Protein AF-A0A7S2XPX5-F1 (afdb_monomer)

Secondary structure (DSSP, 8-state):
-HHHHT---EE--TTS-SSSHHHHHHHHHHHHHHH-TTTGGG-B---EEEEESSPPPP-SSS--EEEESS-TTS--S-------------TTS-S-STTGGG-EEEEETT-EE--HHHHHHHHHHHHHHTT-----SEEEEEEEESSTTS-EEEEEEEEEE-SSGGG-EEEEEEEE--S-EEE--GGGGG-GGGT---B---EEEEEEEEE-TT--S-----SSEEEETTTTEEEEE-TTS-EEEEESS---SSHHHHHTTTTS----TTS---HHHHHHHHHHHHHHHHHHHHHHHTTEEEEEEEEEE---BTTSS-EEEEETTEEEEEEEE-TTHHHHHHHHHHHHHHHHHH----GGGGGG-GGGGTS--PPP-----

Radius of gyration: 23.14 Å; Cα contacts (8 Å, |Δi|>4): 663; chains: 1; bounding box: 56×60×77 Å

Foldseek 3Di:
DQVLQQDPFKLDLPPQPPPDLQSVLSLVLLVLCCVPPLNVVFWFQLWEKEKDQDDDDDPPSFDKDDLPPADPQDDDPDDPDDDDDDDDDRPLPDPDDPPPPRMGIMTGRSMTGGSSVSSVVSVVVVVVVVPDDDDPQKAWDAFDAPPVLHAGFKTKIWHWDDPDPVGTDIDIDMDGGAQADEPAPQQCCCPVRQVRFAFDFAKWKKWKKAFDPPDPDDQDARSHWYHYQPLQKTWHAHPVRIIMITGDHDQPFAQVNLVVPVPDDPDDPPPPQPPVNFQVVNVVRLVSCCSGPVSNSVRIDTDTMDMDTASAGNNRAAAFADAPSHPRRTYGTHSSCSSNVSVNVVVNCCCVPVVDDDPSCVVRHSNVSVDPPDPPPPDDD

Organism: NCBI:txid420275

Structure (mmCIF, N/CA/C/O backbone):
data_AF-A0A7S2XPX5-F1
#
_entry.id   AF-A0A7S2XPX5-F1
#
loop_
_atom_site.group_PDB
_atom_site.id
_atom_site.type_symbol
_atom_site.label_atom_id
_atom_site.label_alt_id
_atom_site.label_comp_id
_atom_site.label_asym_id
_atom_site.label_entity_id
_atom_site.label_seq_id
_atom_site.pdbx_PDB_ins_code
_atom_site.Cartn_x
_atom_site.Cartn_y
_atom_site.Cartn_z
_atom_site.occupancy
_atom_site.B_iso_or_equiv
_atom_site.auth_seq_id
_atom_site.auth_comp_id
_atom_site.auth_asym_id
_atom_site.auth_atom_id
_atom_site.pdbx_PDB_model_num
ATOM 1 N N . GLY A 1 1 ? -3.557 10.471 4.891 1.00 48.94 1 GLY A N 1
ATOM 2 C CA . GLY A 1 1 ? -2.505 9.448 4.991 1.00 48.94 1 GLY A CA 1
ATOM 3 C C . GLY A 1 1 ? -1.360 9.853 4.100 1.00 48.94 1 GLY A C 1
ATOM 4 O O . GLY A 1 1 ? -1.458 9.699 2.891 1.00 48.94 1 GLY A O 1
ATOM 5 N N . GLU A 1 2 ? -0.315 10.430 4.679 1.00 53.97 2 GLU A N 1
ATOM 6 C CA . GLU A 1 2 ? 0.824 10.973 3.927 1.00 53.97 2 GLU A CA 1
ATOM 7 C C . GLU A 1 2 ? 1.627 9.884 3.202 1.00 53.97 2 GLU A C 1
ATOM 9 O O . GLU A 1 2 ? 2.116 10.099 2.096 1.00 53.97 2 GLU A O 1
ATOM 14 N N . THR A 1 3 ? 1.686 8.679 3.777 1.00 58.72 3 THR A N 1
ATOM 15 C CA . THR A 1 3 ? 2.392 7.516 3.219 1.00 58.72 3 THR A CA 1
ATOM 16 C C . THR A 1 3 ? 1.832 7.062 1.869 1.00 58.72 3 THR A C 1
ATOM 18 O O . THR A 1 3 ? 2.581 6.598 1.015 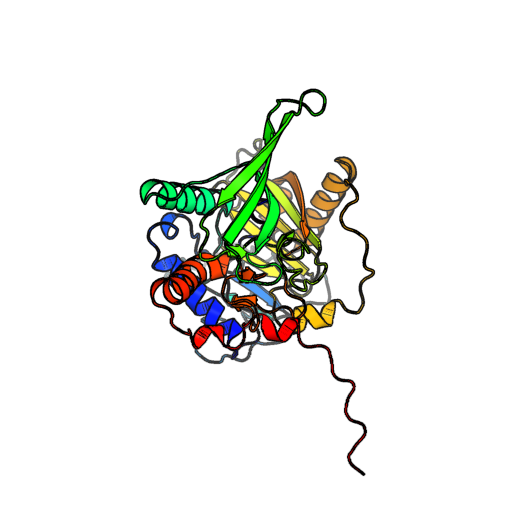1.00 58.72 3 THR A O 1
ATOM 21 N N . THR A 1 4 ? 0.524 7.209 1.639 1.00 69.25 4 THR A N 1
ATOM 22 C CA . THR A 1 4 ? -0.120 6.794 0.382 1.00 69.25 4 THR A CA 1
ATOM 23 C C . THR A 1 4 ? 0.364 7.627 -0.805 1.00 69.25 4 THR A C 1
ATOM 25 O O . THR A 1 4 ? 0.584 7.080 -1.881 1.00 69.25 4 THR A O 1
ATOM 28 N N . MET A 1 5 ? 0.552 8.938 -0.615 1.00 68.38 5 MET A N 1
ATOM 29 C CA . MET A 1 5 ? 0.968 9.849 -1.690 1.00 68.38 5 MET A CA 1
ATOM 30 C C . MET A 1 5 ? 2.453 9.710 -2.040 1.00 68.38 5 MET A C 1
ATOM 32 O O . MET A 1 5 ? 2.839 10.023 -3.157 1.00 68.38 5 MET A O 1
ATOM 36 N N . GLY A 1 6 ? 3.272 9.215 -1.109 1.00 76.69 6 GLY A N 1
ATOM 37 C CA . GLY A 1 6 ? 4.688 8.904 -1.320 1.00 76.69 6 GLY A CA 1
ATOM 38 C C . GLY A 1 6 ? 4.962 7.434 -1.644 1.00 76.69 6 GLY A C 1
ATOM 39 O O . GLY A 1 6 ? 6.060 6.962 -1.375 1.00 76.69 6 GLY A O 1
ATOM 40 N N . SER A 1 7 ? 3.970 6.682 -2.133 1.00 85.06 7 SER A N 1
ATOM 41 C CA . SER A 1 7 ? 4.120 5.247 -2.387 1.00 85.06 7 SER A CA 1
ATOM 42 C C . SER A 1 7 ? 4.602 4.950 -3.805 1.00 85.06 7 SER A C 1
ATOM 44 O O . SER A 1 7 ? 4.074 5.489 -4.778 1.00 85.06 7 SER A O 1
ATOM 46 N N . TRP A 1 8 ? 5.528 3.991 -3.909 1.00 89.06 8 TRP A N 1
ATOM 47 C CA . TRP A 1 8 ? 5.919 3.363 -5.174 1.00 89.06 8 TRP A CA 1
ATOM 48 C C . TRP A 1 8 ? 4.754 2.611 -5.825 1.00 89.06 8 TRP A C 1
ATOM 50 O O . TRP A 1 8 ? 4.678 2.513 -7.041 1.00 89.06 8 TRP A O 1
ATOM 60 N N . ALA A 1 9 ? 3.815 2.121 -5.010 1.00 93.06 9 ALA A N 1
ATOM 61 C CA . ALA A 1 9 ? 2.576 1.490 -5.450 1.00 93.06 9 ALA A CA 1
ATOM 62 C C . ALA A 1 9 ? 2.744 0.326 -6.446 1.00 93.06 9 ALA A C 1
ATOM 64 O O . ALA A 1 9 ? 1.896 0.100 -7.307 1.00 93.06 9 ALA A O 1
ATOM 65 N N . TRP A 1 10 ? 3.819 -0.445 -6.280 1.00 94.81 10 TRP A N 1
ATOM 66 C CA . TRP A 1 10 ? 4.020 -1.727 -6.948 1.00 94.81 10 TRP A CA 1
ATOM 67 C C . TRP A 1 10 ? 3.175 -2.816 -6.285 1.00 94.81 10 TRP A C 1
ATOM 69 O O . TRP A 1 10 ? 3.210 -2.994 -5.066 1.00 94.81 10 TRP A O 1
ATOM 79 N N . ILE A 1 11 ? 2.408 -3.528 -7.103 1.00 96.25 11 ILE A N 1
ATOM 80 C CA . ILE A 1 11 ? 1.578 -4.668 -6.730 1.00 96.25 11 ILE A CA 1
ATOM 81 C C . ILE A 1 11 ? 2.364 -5.932 -7.088 1.00 96.25 11 ILE A C 1
ATOM 83 O O . ILE A 1 11 ? 2.469 -6.296 -8.262 1.00 96.25 11 ILE A O 1
ATOM 87 N N . ASN A 1 12 ? 2.960 -6.574 -6.079 1.00 94.75 12 ASN A N 1
ATOM 88 C CA . ASN A 1 12 ? 3.928 -7.651 -6.291 1.00 94.75 12 ASN A CA 1
ATOM 89 C C . ASN A 1 12 ? 3.938 -8.726 -5.193 1.00 94.75 12 ASN A C 1
ATOM 91 O O . ASN A 1 12 ? 3.599 -8.468 -4.036 1.00 94.75 12 ASN A O 1
ATOM 95 N N . SER A 1 13 ? 4.421 -9.920 -5.549 1.00 92.19 13 SER A N 1
ATOM 96 C CA . SER A 1 13 ? 4.725 -11.001 -4.600 1.00 92.19 13 SER A CA 1
ATOM 97 C C . SER A 1 13 ? 6.152 -11.557 -4.739 1.00 92.19 13 SER A C 1
ATOM 99 O O . SER A 1 13 ? 6.563 -12.425 -3.960 1.00 92.19 13 SER A O 1
ATOM 101 N N . ASN A 1 14 ? 6.953 -11.049 -5.684 1.00 88.12 14 ASN A N 1
ATOM 102 C CA . ASN A 1 14 ? 8.368 -11.403 -5.754 1.00 88.12 14 ASN A CA 1
ATOM 103 C C . ASN A 1 14 ? 9.127 -10.932 -4.496 1.00 88.12 14 ASN A C 1
ATOM 105 O O . ASN A 1 14 ? 8.715 -9.994 -3.812 1.00 88.12 14 ASN A O 1
ATOM 109 N N . GLU A 1 15 ? 10.219 -11.632 -4.175 1.00 78.94 15 GLU A N 1
ATOM 110 C CA . GLU A 1 15 ? 11.140 -11.299 -3.072 1.00 78.94 15 GLU A CA 1
ATOM 111 C C . GLU A 1 15 ? 10.531 -11.341 -1.655 1.00 78.94 15 GLU A C 1
ATOM 113 O O . GLU A 1 15 ? 11.158 -10.942 -0.680 1.00 78.94 15 GLU A O 1
ATOM 118 N N . LYS A 1 16 ? 9.348 -11.945 -1.489 1.00 84.19 16 LYS A N 1
ATOM 119 C CA . LYS A 1 16 ? 8.689 -12.159 -0.182 1.00 84.19 16 LYS A CA 1
ATOM 120 C C . LYS A 1 16 ? 9.090 -13.480 0.505 1.00 84.19 16 LYS A C 1
ATOM 122 O O . LYS A 1 16 ? 8.316 -14.035 1.285 1.00 84.19 16 LYS A O 1
ATOM 127 N N . GLY A 1 17 ? 10.278 -14.011 0.198 1.00 69.94 17 GLY A N 1
ATOM 128 C CA . GLY A 1 17 ? 10.830 -15.226 0.819 1.00 69.94 17 GLY A CA 1
ATOM 129 C C . GLY A 1 17 ? 10.050 -16.513 0.517 1.00 69.94 17 GLY A C 1
ATOM 130 O O . GLY A 1 17 ? 9.758 -17.273 1.431 1.00 69.94 17 GLY A O 1
ATOM 131 N N . ALA A 1 18 ? 9.644 -16.732 -0.737 1.00 67.75 18 ALA A N 1
ATOM 132 C CA . ALA A 1 18 ? 8.861 -17.905 -1.132 1.00 67.75 18 ALA A CA 1
ATOM 133 C C . ALA A 1 18 ? 9.627 -19.240 -0.955 1.00 67.75 18 ALA A C 1
ATOM 135 O O . ALA A 1 18 ? 10.813 -19.285 -1.286 1.00 67.75 18 ALA A O 1
ATOM 136 N N . PRO A 1 19 ? 8.950 -20.337 -0.550 1.00 75.38 19 PRO A N 1
ATOM 137 C CA . PRO A 1 19 ? 7.577 -20.383 -0.043 1.00 75.38 19 PRO A CA 1
ATOM 138 C C . PRO A 1 19 ? 7.493 -19.861 1.405 1.00 75.38 19 PRO A C 1
ATOM 140 O O . PRO A 1 19 ? 8.205 -20.329 2.286 1.00 75.38 19 PRO A O 1
ATOM 143 N N . SER A 1 20 ? 6.588 -18.914 1.665 1.00 85.38 20 SER A N 1
ATOM 144 C CA . SER A 1 20 ? 6.294 -18.417 3.017 1.00 85.38 20 SER A CA 1
ATOM 145 C C . SER A 1 20 ? 4.827 -17.988 3.143 1.00 85.38 20 SER A C 1
ATOM 147 O O . SER A 1 20 ? 4.178 -17.695 2.125 1.00 85.38 20 SER A O 1
ATOM 149 N N . PRO A 1 21 ? 4.289 -17.879 4.374 1.00 92.12 21 PRO A N 1
ATOM 150 C CA . PRO A 1 21 ? 2.986 -17.260 4.607 1.00 92.12 21 PRO A CA 1
ATOM 151 C C . PRO A 1 21 ? 2.891 -15.848 4.012 1.00 92.12 21 PRO A C 1
ATOM 153 O O . PRO A 1 21 ? 1.851 -15.469 3.481 1.00 92.12 21 PRO A O 1
ATOM 156 N N . TYR A 1 22 ? 3.986 -15.078 4.026 1.00 93.06 22 TYR A N 1
ATOM 157 C CA . TYR A 1 22 ? 3.983 -13.694 3.548 1.00 93.06 22 TYR A CA 1
ATOM 158 C C . TYR A 1 22 ? 3.933 -13.613 2.022 1.00 93.06 22 TYR A C 1
ATOM 160 O O . TYR A 1 22 ? 3.166 -12.820 1.473 1.00 93.06 22 TYR A O 1
ATOM 168 N N . HIS A 1 23 ? 4.675 -14.477 1.328 1.00 92.00 23 HIS A N 1
ATOM 169 C CA . HIS A 1 23 ? 4.550 -14.630 -0.119 1.00 92.00 23 HIS A CA 1
ATOM 170 C C . HIS A 1 23 ? 3.131 -15.064 -0.516 1.00 92.00 23 HIS A C 1
ATOM 172 O O . HIS A 1 23 ? 2.512 -14.451 -1.383 1.00 92.00 23 HIS A O 1
ATOM 178 N N . THR A 1 24 ? 2.571 -16.056 0.182 1.00 93.06 24 THR A N 1
ATOM 179 C CA . THR A 1 24 ? 1.199 -16.532 -0.063 1.00 93.06 24 THR A CA 1
ATOM 180 C C . THR A 1 24 ? 0.175 -15.409 0.108 1.00 93.06 24 THR A C 1
ATOM 182 O O . THR A 1 24 ? -0.682 -15.211 -0.754 1.00 93.06 24 THR A O 1
ATOM 185 N N . LEU A 1 25 ? 0.297 -14.624 1.182 1.00 95.75 25 LEU A N 1
ATOM 186 C CA . LEU A 1 25 ? -0.578 -13.486 1.449 1.00 95.75 25 LEU A CA 1
ATOM 187 C C . LEU A 1 25 ? -0.495 -12.427 0.335 1.00 95.75 25 LEU A C 1
ATOM 189 O O . LEU A 1 25 ? -1.528 -11.914 -0.087 1.00 95.75 25 LEU A O 1
ATOM 193 N N . ASN A 1 26 ? 0.702 -12.131 -0.189 1.00 95.75 26 ASN A N 1
ATOM 194 C CA . ASN A 1 26 ? 0.865 -11.180 -1.297 1.00 95.75 26 ASN A CA 1
ATOM 195 C C . ASN A 1 26 ? 0.281 -11.711 -2.613 1.00 95.75 26 ASN A C 1
ATOM 197 O O . ASN A 1 26 ? -0.410 -10.957 -3.294 1.00 95.75 26 ASN A O 1
ATOM 201 N N . CYS A 1 27 ? 0.447 -13.000 -2.934 1.00 95.06 27 CYS A N 1
ATOM 202 C CA . CYS A 1 27 ? -0.217 -13.608 -4.095 1.00 95.06 27 CYS A CA 1
ATOM 203 C C . CYS A 1 27 ? -1.748 -13.483 -3.998 1.00 95.06 27 CYS A C 1
ATOM 205 O O . CYS A 1 27 ? -2.411 -13.097 -4.961 1.00 95.06 27 CYS A O 1
ATOM 207 N N . LEU A 1 28 ? -2.321 -13.749 -2.819 1.00 96.06 28 LEU A N 1
ATOM 208 C CA . LEU A 1 28 ? -3.754 -13.563 -2.576 1.00 96.06 28 LEU A CA 1
ATOM 209 C C . LEU A 1 28 ? -4.169 -12.084 -2.646 1.00 96.06 28 LEU A C 1
ATOM 211 O O . LEU A 1 28 ? -5.267 -11.786 -3.113 1.00 96.06 28 LEU A O 1
ATOM 215 N N . GLY A 1 29 ? -3.298 -11.163 -2.227 1.00 97.25 29 GLY A N 1
ATOM 216 C CA . GLY A 1 29 ? -3.487 -9.717 -2.367 1.00 97.25 29 GLY A CA 1
ATOM 217 C C . GLY A 1 29 ? -3.626 -9.294 -3.827 1.00 97.25 29 GLY A C 1
ATOM 218 O O . GLY A 1 29 ? -4.605 -8.646 -4.193 1.00 97.25 29 GLY A O 1
ATOM 219 N N . MET A 1 30 ? -2.712 -9.752 -4.684 1.00 96.56 30 MET A N 1
ATOM 220 C CA . MET A 1 30 ? -2.766 -9.516 -6.132 1.00 96.56 30 MET A CA 1
ATOM 221 C C . MET A 1 30 ? -4.052 -10.091 -6.751 1.00 96.56 30 MET A C 1
ATOM 223 O O . MET A 1 30 ? -4.735 -9.418 -7.519 1.00 96.56 30 MET A O 1
ATOM 227 N N . LEU A 1 31 ? -4.464 -11.299 -6.350 1.00 96.19 31 LEU A N 1
ATOM 228 C CA . LEU A 1 31 ? -5.747 -11.871 -6.781 1.00 96.19 31 LEU A CA 1
ATOM 229 C C . LEU A 1 31 ? -6.954 -11.044 -6.309 1.00 96.19 31 LEU A C 1
ATOM 231 O O . LEU A 1 31 ? -7.949 -10.938 -7.029 1.00 96.19 31 LEU A O 1
ATOM 235 N N . ALA A 1 32 ? -6.892 -10.453 -5.114 1.00 97.62 32 ALA A N 1
ATOM 236 C CA . ALA A 1 32 ? -7.951 -9.591 -4.601 1.00 97.62 32 ALA A CA 1
ATOM 237 C C . ALA A 1 32 ? -8.079 -8.293 -5.414 1.00 97.62 32 ALA A C 1
ATOM 239 O O . ALA A 1 32 ? -9.204 -7.847 -5.639 1.00 97.62 32 ALA A O 1
ATOM 240 N N . TRP A 1 33 ? -6.976 -7.740 -5.928 1.00 97.62 33 TRP A N 1
ATOM 241 C CA . TRP A 1 33 ? -7.014 -6.612 -6.866 1.00 97.62 33 TRP A CA 1
ATOM 242 C C . TRP A 1 33 ? -7.799 -6.938 -8.141 1.00 97.62 33 TRP A C 1
ATOM 244 O O . TRP A 1 33 ? -8.644 -6.148 -8.555 1.00 97.62 33 TRP A O 1
ATOM 254 N N . HIS A 1 34 ? -7.598 -8.123 -8.724 1.00 96.31 34 HIS A N 1
ATOM 255 C CA . HIS A 1 34 ? -8.356 -8.545 -9.907 1.00 96.31 34 HIS A CA 1
ATOM 256 C C . HIS A 1 34 ? -9.850 -8.771 -9.637 1.00 96.31 34 HIS A C 1
ATOM 258 O O . HIS A 1 34 ? -10.657 -8.680 -10.559 1.00 96.31 34 HIS A O 1
ATOM 264 N N . ARG A 1 35 ? -10.227 -9.106 -8.397 1.00 96.69 35 ARG A N 1
ATOM 265 C CA . ARG A 1 35 ? -11.606 -9.478 -8.032 1.00 96.69 35 ARG A CA 1
ATOM 266 C C . ARG A 1 35 ? -12.417 -8.345 -7.413 1.00 96.69 35 ARG A C 1
ATOM 268 O O . ARG A 1 35 ? -13.644 -8.408 -7.425 1.00 96.69 35 ARG A O 1
ATOM 275 N N . CYS A 1 36 ? -11.768 -7.344 -6.830 1.00 96.50 36 CYS A N 1
ATOM 276 C CA . CYS A 1 36 ? -12.451 -6.226 -6.194 1.00 96.50 36 CYS A CA 1
A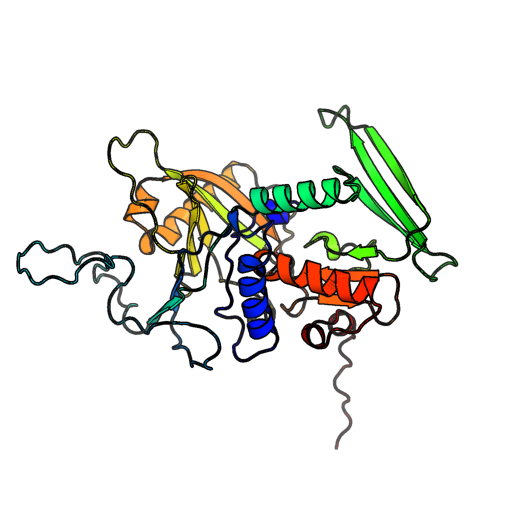TOM 277 C C . CYS A 1 36 ? -12.817 -5.173 -7.243 1.00 96.50 36 CYS A C 1
ATOM 279 O O . CYS A 1 36 ? -11.974 -4.382 -7.659 1.00 96.50 36 CYS A O 1
ATOM 281 N N . SER A 1 37 ? -14.092 -5.127 -7.637 1.00 96.31 37 SER A N 1
ATOM 282 C CA . SER A 1 37 ? -14.593 -4.251 -8.708 1.00 96.31 37 SER A CA 1
ATOM 283 C C . SER A 1 37 ? -14.337 -2.757 -8.483 1.00 96.31 37 SER A C 1
ATOM 285 O O . SER A 1 37 ? -14.345 -1.990 -9.438 1.00 96.31 37 SER A O 1
ATOM 287 N N . VAL A 1 38 ? -14.124 -2.329 -7.235 1.00 96.50 38 VAL A N 1
ATOM 288 C CA . VAL A 1 38 ? -13.841 -0.926 -6.896 1.00 96.50 38 VAL A CA 1
ATOM 289 C C . VAL A 1 38 ? -12.423 -0.526 -7.296 1.00 96.50 38 VAL A C 1
ATOM 291 O O . VAL A 1 38 ? -12.215 0.600 -7.729 1.00 96.50 38 VAL A O 1
ATOM 294 N N . VAL A 1 39 ? -11.452 -1.433 -7.163 1.00 96.00 39 VAL A N 1
ATOM 295 C CA . VAL A 1 39 ? -10.031 -1.141 -7.423 1.00 96.00 39 VAL A CA 1
ATOM 296 C C . VAL A 1 39 ? -9.510 -1.772 -8.710 1.00 96.00 39 VAL A C 1
ATOM 298 O O . VAL A 1 39 ? -8.521 -1.293 -9.255 1.00 96.00 39 VAL A O 1
ATOM 301 N N . GLN A 1 40 ? -10.190 -2.799 -9.225 1.00 96.31 40 GLN A N 1
ATOM 302 C CA . GLN A 1 40 ? -9.840 -3.490 -10.465 1.00 96.31 40 GLN A CA 1
ATOM 303 C C . GLN A 1 40 ? -9.568 -2.528 -11.639 1.00 96.31 40 GLN A C 1
ATOM 305 O O . GLN A 1 40 ? -8.568 -2.747 -12.320 1.00 96.31 40 GLN A O 1
ATOM 310 N N . PRO A 1 41 ? -10.356 -1.452 -11.871 1.00 96.00 41 PRO A N 1
ATOM 311 C CA . PRO A 1 41 ? -10.107 -0.535 -12.989 1.00 96.00 41 PRO A CA 1
ATOM 312 C C . PRO A 1 41 ? -8.808 0.275 -12.882 1.00 96.00 41 PRO A C 1
ATOM 314 O O . PRO A 1 41 ? -8.413 0.906 -13.855 1.00 96.00 41 PRO A O 1
ATOM 317 N N . PHE A 1 42 ? -8.173 0.302 -11.707 1.00 94.81 42 PHE A N 1
ATOM 318 C CA . PHE A 1 42 ? -6.990 1.121 -11.433 1.00 94.81 42 PHE A CA 1
ATOM 319 C C . PHE A 1 42 ? -5.678 0.327 -11.481 1.00 94.81 42 PHE A C 1
ATOM 321 O O . PHE A 1 42 ? -4.612 0.935 -11.469 1.00 94.81 42 PHE A O 1
ATOM 328 N N . GLY A 1 43 ? -5.736 -1.009 -11.493 1.00 93.88 43 GLY A N 1
ATOM 329 C CA . GLY A 1 43 ? -4.542 -1.851 -11.568 1.00 93.88 43 GLY A CA 1
ATOM 330 C C . GLY A 1 43 ? -3.973 -1.901 -12.986 1.00 93.88 43 GLY A C 1
ATOM 331 O O . GLY A 1 43 ? -4.635 -2.384 -13.903 1.00 93.88 43 GLY A O 1
ATOM 332 N N . GLU A 1 44 ? -2.733 -1.449 -13.153 1.00 93.94 44 GLU A N 1
ATOM 333 C CA . GLU A 1 44 ? -1.981 -1.491 -14.407 1.00 93.94 44 GLU A CA 1
ATOM 334 C C . GLU A 1 44 ? -1.032 -2.701 -14.403 1.00 93.94 44 GLU A C 1
ATOM 336 O O . GLU A 1 44 ? 0.057 -2.661 -13.831 1.00 93.94 44 GLU A O 1
ATOM 341 N N . TRP A 1 45 ? -1.452 -3.803 -15.027 1.00 94.69 45 TRP A N 1
ATOM 342 C CA . TRP A 1 45 ? -0.746 -5.093 -15.009 1.00 94.69 45 TRP A CA 1
ATOM 343 C C . TRP A 1 45 ? 0.264 -5.221 -16.154 1.00 94.69 45 TRP A C 1
ATOM 345 O O . TRP A 1 45 ? 0.061 -5.970 -17.107 1.00 94.69 45 TRP A O 1
ATOM 355 N N . THR A 1 46 ? 1.344 -4.447 -16.078 1.00 90.88 46 THR A N 1
ATOM 356 C CA . THR A 1 46 ? 2.421 -4.416 -17.086 1.00 90.88 46 THR A CA 1
ATOM 357 C C . THR A 1 46 ? 3.471 -5.517 -16.888 1.00 90.88 46 THR A C 1
ATOM 359 O O . THR A 1 46 ? 4.307 -5.769 -17.758 1.00 90.88 46 THR A O 1
ATOM 362 N N . GLY A 1 47 ? 3.429 -6.214 -15.752 1.00 94.19 47 GLY A N 1
ATOM 363 C CA . GLY A 1 47 ? 4.489 -7.098 -15.294 1.00 94.19 47 GLY A CA 1
ATOM 364 C C . GLY A 1 47 ? 5.760 -6.341 -14.900 1.00 94.19 47 GLY A C 1
ATOM 365 O O . GLY A 1 47 ? 5.889 -5.129 -15.091 1.00 94.19 47 GLY A O 1
ATOM 366 N N . SER A 1 48 ? 6.730 -7.065 -14.345 1.00 94.06 48 SER A N 1
ATOM 367 C CA . SER A 1 48 ? 8.024 -6.491 -13.963 1.00 94.06 48 SER A CA 1
ATOM 368 C C . SER A 1 48 ? 9.209 -7.287 -14.491 1.00 94.06 48 SER A C 1
ATOM 370 O O . SER A 1 48 ? 9.144 -8.506 -14.649 1.00 94.06 48 SER A O 1
ATOM 372 N N . LEU A 1 49 ? 10.304 -6.584 -14.765 1.00 93.00 49 LEU A N 1
ATOM 373 C CA . LEU A 1 49 ? 11.620 -7.136 -15.036 1.00 93.00 49 LEU A CA 1
ATOM 374 C C . LEU A 1 49 ? 12.516 -6.845 -13.840 1.00 93.00 49 LEU A C 1
ATOM 376 O O . LEU A 1 49 ? 12.775 -5.687 -13.520 1.00 93.00 49 LEU A O 1
ATOM 380 N N . VAL A 1 50 ? 12.979 -7.906 -13.186 1.00 91.19 50 VAL A N 1
ATOM 381 C CA . VAL A 1 50 ? 13.800 -7.813 -11.979 1.00 91.19 50 VAL A CA 1
ATOM 382 C C . VAL A 1 50 ? 15.169 -8.417 -12.253 1.00 91.19 50 VAL A C 1
ATOM 384 O O . VAL A 1 50 ? 15.287 -9.618 -12.521 1.00 91.19 50 VAL A O 1
ATOM 387 N N . ARG A 1 51 ? 16.204 -7.582 -12.174 1.00 88.38 51 ARG A N 1
ATOM 388 C CA . ARG A 1 51 ? 17.611 -7.974 -12.257 1.00 88.38 51 ARG A CA 1
ATOM 389 C C . ARG A 1 51 ? 18.170 -8.205 -10.860 1.00 88.38 51 ARG A C 1
ATOM 391 O O . ARG A 1 51 ? 18.066 -7.330 -10.008 1.00 88.38 51 ARG A O 1
ATOM 398 N N . ARG A 1 52 ? 18.819 -9.351 -10.650 1.00 85.94 52 ARG A N 1
ATOM 399 C CA . ARG A 1 52 ? 19.446 -9.726 -9.370 1.00 85.94 52 ARG A CA 1
ATOM 400 C C . ARG A 1 52 ? 20.641 -10.648 -9.553 1.00 85.94 52 ARG A C 1
ATOM 402 O O . ARG A 1 52 ? 20.782 -11.273 -10.599 1.00 85.94 52 ARG A O 1
ATOM 409 N N . ARG A 1 53 ? 21.476 -10.782 -8.519 1.00 83.81 53 ARG A N 1
ATOM 410 C CA . ARG A 1 53 ? 22.614 -11.720 -8.534 1.00 83.81 53 ARG A CA 1
ATOM 411 C C . ARG A 1 53 ? 22.154 -13.166 -8.368 1.00 83.81 53 ARG A C 1
ATOM 413 O O . ARG A 1 53 ? 22.403 -14.006 -9.226 1.00 83.81 53 ARG A O 1
ATOM 420 N N . THR A 1 54 ? 21.419 -13.439 -7.293 1.00 81.94 54 THR A N 1
ATOM 421 C CA . THR A 1 54 ? 21.024 -14.802 -6.919 1.00 81.94 54 THR A CA 1
ATOM 422 C C . THR A 1 54 ? 19.905 -15.338 -7.820 1.00 81.94 54 THR A C 1
ATOM 424 O O . THR A 1 54 ? 18.861 -14.689 -7.940 1.00 81.94 54 THR A O 1
ATOM 427 N N . PRO A 1 55 ? 20.066 -16.525 -8.433 1.00 80.19 55 PRO A N 1
ATOM 428 C CA . PRO A 1 55 ? 18.985 -17.180 -9.161 1.00 80.19 55 PRO A CA 1
ATOM 429 C C . PRO A 1 55 ? 17.787 -17.507 -8.263 1.00 80.19 55 PRO A C 1
ATOM 431 O O . PRO A 1 55 ? 17.951 -17.813 -7.081 1.00 80.19 55 PRO A O 1
ATOM 434 N N . ILE A 1 56 ? 16.576 -17.497 -8.824 1.00 76.62 56 ILE A N 1
ATOM 435 C CA . ILE A 1 56 ? 15.386 -17.910 -8.066 1.00 76.62 56 ILE A CA 1
ATOM 436 C C . ILE A 1 56 ? 15.175 -19.412 -8.142 1.00 76.62 56 ILE A C 1
ATOM 438 O O . ILE A 1 56 ? 15.363 -20.032 -9.185 1.00 76.62 56 ILE A O 1
ATOM 442 N N . HIS A 1 57 ? 14.715 -19.977 -7.031 1.00 66.19 57 HIS A N 1
ATOM 443 C CA . HIS A 1 57 ? 14.211 -21.340 -6.979 1.00 66.19 57 HIS A CA 1
ATOM 444 C C . HIS A 1 57 ? 12.684 -21.293 -7.079 1.00 66.19 57 HIS A C 1
ATOM 446 O O . HIS A 1 57 ? 12.010 -20.692 -6.241 1.00 66.19 57 HIS A O 1
ATOM 452 N N . TYR A 1 58 ? 12.133 -21.881 -8.141 1.00 63.47 58 TYR A N 1
ATOM 453 C CA . TYR A 1 58 ? 10.697 -21.861 -8.409 1.00 63.47 58 TYR A CA 1
ATOM 454 C C . TYR A 1 58 ? 9.952 -22.864 -7.521 1.00 63.47 58 TYR A C 1
ATOM 456 O O . TYR A 1 58 ? 10.143 -24.069 -7.642 1.00 63.47 58 TYR A O 1
ATOM 464 N N . GLY A 1 59 ? 9.054 -22.361 -6.670 1.00 57.44 59 GLY A N 1
ATOM 465 C CA . GLY A 1 59 ? 8.151 -23.169 -5.837 1.00 57.44 59 GLY A CA 1
ATOM 466 C C . GLY A 1 59 ? 6.751 -23.396 -6.430 1.00 57.44 59 GLY A C 1
ATOM 467 O O . GLY A 1 59 ? 5.855 -23.803 -5.704 1.00 57.44 59 GLY A O 1
ATOM 468 N N . GLY A 1 60 ? 6.518 -23.074 -7.710 1.00 58.19 60 GLY A N 1
ATOM 469 C CA . GLY A 1 60 ? 5.283 -23.416 -8.441 1.00 58.19 60 GLY A CA 1
ATOM 470 C C . GLY A 1 60 ? 4.036 -22.538 -8.221 1.00 58.19 60 GLY A C 1
ATOM 471 O O . GLY A 1 60 ? 3.078 -22.681 -8.974 1.00 58.19 60 GLY A O 1
ATOM 472 N N . HIS A 1 61 ? 4.021 -21.608 -7.259 1.00 62.41 61 HIS A N 1
ATOM 473 C CA . HIS A 1 61 ? 2.826 -20.799 -6.928 1.00 62.41 61 HIS A CA 1
ATOM 474 C C . HIS A 1 61 ? 2.823 -19.363 -7.481 1.00 62.41 61 HIS A C 1
ATOM 476 O O . HIS A 1 61 ? 1.833 -18.649 -7.331 1.00 62.41 61 HIS A O 1
ATOM 482 N N . TYR A 1 62 ? 3.918 -18.934 -8.109 1.00 78.88 62 TYR A N 1
ATOM 483 C CA . TYR A 1 62 ? 4.112 -17.571 -8.593 1.00 78.88 62 TYR A CA 1
ATOM 484 C C . TYR A 1 62 ? 4.831 -17.581 -9.937 1.00 78.88 62 TYR A C 1
ATOM 486 O O . TYR A 1 62 ? 5.897 -18.191 -10.063 1.00 78.88 62 TYR A O 1
ATOM 494 N N . ARG A 1 63 ? 4.237 -16.951 -10.954 1.00 82.88 63 ARG A N 1
ATOM 495 C CA . ARG A 1 63 ? 4.743 -17.020 -12.323 1.00 82.88 63 ARG A CA 1
ATOM 496 C C . ARG A 1 63 ? 5.960 -16.112 -12.470 1.00 82.88 63 ARG A C 1
ATOM 498 O O . ARG A 1 63 ? 5.853 -14.899 -12.324 1.00 82.88 63 ARG A O 1
ATOM 505 N N . ALA A 1 64 ? 7.100 -16.698 -12.818 1.00 87.38 64 ALA A N 1
ATOM 506 C CA . ALA A 1 64 ? 8.234 -15.955 -13.350 1.00 87.38 64 ALA A CA 1
ATOM 507 C C . ALA A 1 64 ? 8.837 -16.692 -14.549 1.00 87.38 64 ALA A C 1
ATOM 509 O O . ALA A 1 64 ? 8.758 -17.918 -14.637 1.00 87.38 64 ALA A O 1
ATOM 510 N N . LYS A 1 65 ? 9.418 -15.934 -15.477 1.00 87.50 65 LYS A N 1
ATOM 511 C CA . LYS A 1 65 ? 10.207 -16.447 -16.600 1.00 87.50 65 LYS A CA 1
ATOM 512 C C . LYS A 1 65 ? 11.650 -15.978 -16.439 1.00 87.50 65 LYS A C 1
ATOM 514 O O . LYS A 1 65 ? 11.878 -14.809 -16.140 1.00 87.50 65 LYS A O 1
ATOM 519 N N . GLY A 1 66 ? 12.609 -16.871 -16.654 1.00 83.06 66 GLY A N 1
ATOM 520 C CA . GLY A 1 66 ? 14.038 -16.566 -16.609 1.00 83.06 66 GLY A CA 1
ATOM 521 C C . GLY A 1 66 ? 14.868 -17.623 -15.861 1.00 83.06 66 GLY A C 1
ATOM 522 O O . GLY A 1 66 ? 14.285 -18.575 -15.331 1.00 83.06 66 GLY A O 1
ATOM 523 N N . PRO A 1 67 ? 16.201 -17.454 -15.782 1.00 84.06 67 PRO A N 1
ATOM 524 C CA . PRO A 1 67 ? 16.928 -16.247 -16.178 1.00 84.06 67 PRO A CA 1
ATOM 525 C C . PRO A 1 67 ? 16.836 -15.990 -17.684 1.00 84.06 67 PRO A C 1
ATOM 527 O O . PRO A 1 67 ? 16.962 -16.905 -18.494 1.00 84.06 67 PRO A O 1
ATOM 530 N N . LEU A 1 68 ? 16.530 -14.750 -18.053 1.00 81.12 68 LEU A N 1
ATOM 531 C CA . LEU A 1 68 ? 16.459 -14.320 -19.444 1.00 81.12 68 LEU A CA 1
ATOM 532 C C . LEU A 1 68 ? 17.896 -14.030 -19.899 1.00 81.12 68 LEU A C 1
ATOM 534 O O . LEU A 1 68 ? 18.570 -13.189 -19.311 1.00 81.12 68 LEU A O 1
ATOM 538 N N . LEU A 1 69 ? 18.377 -14.808 -20.876 1.00 56.56 69 LEU A N 1
ATOM 539 C CA . LEU A 1 69 ? 19.768 -14.791 -21.364 1.00 56.56 69 LEU A CA 1
ATOM 540 C C . LEU A 1 69 ? 20.113 -13.519 -22.161 1.00 56.56 69 LEU A C 1
ATOM 542 O O . LEU A 1 69 ? 21.285 -13.187 -22.305 1.00 56.56 69 LEU A O 1
ATOM 546 N N . HIS A 1 70 ? 19.093 -12.807 -22.646 1.00 54.19 70 HIS A N 1
ATOM 547 C CA . HIS A 1 70 ? 19.185 -11.560 -23.402 1.00 54.19 70 HIS A CA 1
ATOM 548 C C . HIS A 1 70 ? 18.137 -10.567 -22.902 1.00 54.19 70 HIS A C 1
ATOM 550 O O . HIS A 1 70 ? 17.107 -10.984 -22.370 1.00 54.19 70 HIS A O 1
ATOM 556 N N . ASP A 1 71 ? 18.430 -9.274 -23.059 1.00 47.09 71 ASP A N 1
ATOM 557 C CA . ASP A 1 71 ? 17.657 -8.161 -22.514 1.00 47.09 71 ASP A CA 1
ATOM 558 C C . ASP A 1 71 ? 16.181 -8.175 -22.959 1.00 47.09 71 ASP A C 1
ATOM 560 O O . ASP A 1 71 ? 15.869 -7.822 -24.097 1.00 47.09 71 ASP A O 1
ATOM 564 N N . PRO A 1 72 ? 15.227 -8.533 -22.087 1.00 44.75 72 PRO A N 1
ATOM 565 C CA . PRO A 1 72 ? 13.807 -8.477 -22.418 1.00 44.75 72 PRO A CA 1
ATOM 566 C C . PRO A 1 72 ? 13.242 -7.048 -22.346 1.00 44.75 72 PRO A C 1
ATOM 568 O O . PRO A 1 72 ? 12.039 -6.866 -22.548 1.00 44.75 72 PRO A O 1
ATOM 571 N N . ILE A 1 73 ? 14.061 -6.033 -22.026 1.00 43.00 73 ILE A N 1
ATOM 572 C CA . ILE A 1 73 ? 13.632 -4.627 -21.998 1.00 43.00 73 ILE A CA 1
ATOM 573 C C . ILE A 1 73 ? 13.227 -4.150 -23.408 1.00 43.00 73 ILE A C 1
ATOM 575 O O . ILE A 1 73 ? 12.384 -3.259 -23.503 1.00 43.00 73 ILE A O 1
ATOM 579 N N . ASN A 1 74 ? 13.703 -4.808 -24.480 1.00 40.03 74 ASN A N 1
ATOM 580 C CA . ASN A 1 74 ? 13.465 -4.388 -25.868 1.00 40.03 74 ASN A CA 1
ATOM 581 C C . ASN A 1 74 ? 12.739 -5.377 -26.798 1.00 40.03 74 ASN A C 1
ATOM 583 O O . ASN A 1 74 ? 12.404 -4.979 -27.911 1.00 40.03 74 ASN A O 1
ATOM 587 N N . ASN A 1 75 ? 12.440 -6.619 -26.396 1.00 35.53 75 ASN A N 1
ATOM 588 C CA . ASN A 1 75 ? 11.712 -7.517 -27.302 1.00 35.53 75 ASN A CA 1
ATOM 589 C C . ASN A 1 75 ? 10.251 -7.068 -27.452 1.00 35.53 75 ASN A C 1
ATOM 591 O O . ASN A 1 75 ? 9.454 -7.117 -26.507 1.00 35.53 75 ASN A O 1
ATOM 595 N N . ASN A 1 76 ? 9.930 -6.604 -28.658 1.00 33.72 76 ASN A N 1
ATOM 596 C CA . ASN A 1 76 ? 8.577 -6.551 -29.179 1.00 33.72 76 ASN A CA 1
ATOM 597 C C . ASN A 1 76 ? 8.030 -7.982 -29.170 1.00 33.72 76 ASN A C 1
ATOM 599 O O . ASN A 1 76 ? 8.584 -8.858 -29.820 1.00 33.72 76 ASN A O 1
ATOM 603 N N . ASP A 1 77 ? 6.975 -8.229 -28.395 1.00 35.72 77 ASP A N 1
ATOM 604 C CA . ASP A 1 77 ? 6.190 -9.466 -28.484 1.00 35.72 77 ASP A CA 1
ATOM 605 C C . ASP A 1 77 ? 5.240 -9.389 -29.700 1.00 35.72 77 ASP A C 1
ATOM 607 O O . ASP A 1 77 ? 4.045 -9.627 -29.569 1.00 35.72 77 ASP A O 1
ATOM 611 N N . ASP A 1 78 ? 5.778 -9.022 -30.860 1.00 40.16 78 ASP A N 1
ATOM 612 C CA . ASP A 1 78 ? 5.150 -9.123 -32.174 1.00 40.16 78 ASP A CA 1
ATOM 613 C C . ASP A 1 78 ? 6.251 -9.689 -33.078 1.00 40.16 78 ASP A C 1
ATOM 615 O O . ASP A 1 78 ? 7.242 -8.996 -33.275 1.00 40.16 78 ASP A O 1
ATOM 619 N N . ASP A 1 79 ? 6.153 -10.970 -33.453 1.00 37.56 79 ASP A N 1
ATOM 620 C CA . ASP A 1 79 ? 6.613 -11.543 -34.736 1.00 37.56 79 ASP A CA 1
ATOM 621 C C . ASP A 1 79 ? 6.573 -13.085 -34.669 1.00 37.56 79 ASP A C 1
ATOM 623 O O . ASP A 1 79 ? 7.565 -13.775 -34.434 1.00 37.56 79 ASP A O 1
ATOM 627 N N . ASP A 1 80 ? 5.369 -13.626 -34.888 1.00 40.62 80 ASP A N 1
ATOM 628 C CA . ASP A 1 80 ? 5.216 -14.701 -35.871 1.00 40.62 80 ASP A CA 1
ATOM 629 C C . ASP A 1 80 ? 5.317 -14.021 -37.251 1.00 40.62 80 ASP A C 1
ATOM 631 O O . ASP A 1 80 ? 4.304 -13.553 -37.761 1.00 40.62 80 ASP A O 1
ATOM 635 N N . ASP A 1 81 ? 6.518 -13.887 -37.816 1.00 36.16 81 ASP A N 1
ATOM 636 C CA . ASP A 1 81 ? 6.734 -13.986 -39.266 1.00 36.16 81 ASP A CA 1
ATOM 637 C C . ASP A 1 81 ? 8.227 -13.904 -39.609 1.00 36.16 81 ASP A C 1
ATOM 639 O O . ASP A 1 81 ? 8.957 -13.001 -39.202 1.00 36.16 81 ASP A O 1
ATOM 643 N N . ASP A 1 82 ? 8.666 -14.877 -40.403 1.00 43.47 82 ASP A N 1
ATOM 644 C CA . ASP A 1 82 ? 9.943 -14.875 -41.100 1.00 43.47 82 ASP A CA 1
ATOM 645 C C . ASP A 1 82 ? 10.075 -13.602 -41.956 1.00 43.47 82 ASP A C 1
ATOM 647 O O . ASP A 1 82 ? 9.309 -13.420 -42.905 1.00 43.47 82 ASP A O 1
ATOM 651 N N . ASN A 1 83 ? 11.080 -12.760 -41.699 1.00 31.16 83 ASN A N 1
ATOM 652 C CA . ASN A 1 83 ? 11.841 -12.110 -42.769 1.00 31.16 83 ASN A CA 1
ATOM 653 C C . ASN A 1 83 ? 13.132 -11.456 -42.266 1.00 31.16 83 ASN A C 1
ATOM 655 O O . ASN A 1 83 ? 13.125 -10.523 -41.467 1.00 31.16 83 ASN A O 1
ATOM 659 N N . ASP A 1 84 ? 14.233 -11.923 -42.851 1.00 42.09 84 ASP A N 1
ATOM 660 C CA . ASP A 1 84 ? 15.526 -11.256 -42.903 1.00 42.09 84 ASP A CA 1
ATOM 661 C C . ASP A 1 84 ? 15.375 -9.799 -43.373 1.00 42.09 84 ASP A C 1
ATOM 663 O O . ASP A 1 84 ? 14.851 -9.552 -44.461 1.00 42.09 84 ASP A O 1
ATOM 667 N N . ASN A 1 85 ? 15.886 -8.844 -42.591 1.00 29.67 85 ASN A N 1
ATOM 668 C CA . ASN A 1 85 ? 16.648 -7.702 -43.098 1.00 29.67 85 ASN A CA 1
ATOM 669 C C . ASN A 1 85 ? 17.421 -7.026 -41.960 1.00 29.67 85 ASN A C 1
ATOM 671 O O . ASN A 1 85 ? 16.861 -6.652 -40.932 1.00 29.67 85 ASN A O 1
ATOM 675 N N . ASP A 1 86 ? 18.719 -6.883 -42.206 1.00 41.00 86 ASP A N 1
ATOM 676 C CA . ASP A 1 86 ? 19.701 -6.168 -41.407 1.00 41.00 86 ASP A CA 1
ATOM 677 C C . ASP A 1 86 ? 19.265 -4.721 -41.110 1.00 41.00 86 ASP A C 1
ATOM 679 O O . ASP A 1 86 ? 19.145 -3.911 -42.026 1.00 41.00 86 ASP A O 1
ATOM 683 N N . ASP A 1 87 ? 19.091 -4.393 -39.828 1.00 31.66 87 ASP A N 1
ATOM 684 C CA . ASP A 1 87 ? 19.495 -3.111 -39.239 1.00 31.66 87 ASP A CA 1
ATOM 685 C C . ASP A 1 87 ? 19.706 -3.316 -37.725 1.00 31.66 87 ASP A C 1
ATOM 687 O O . ASP A 1 87 ? 18.800 -3.627 -36.951 1.00 31.66 87 ASP A O 1
ATOM 691 N N . ASP A 1 88 ? 20.979 -3.236 -37.347 1.00 38.84 88 ASP A N 1
ATOM 692 C CA . ASP A 1 88 ? 21.572 -3.561 -36.053 1.00 38.84 88 ASP A CA 1
ATOM 693 C C . ASP A 1 88 ? 21.244 -2.488 -35.001 1.00 38.84 88 ASP A C 1
ATOM 695 O O . ASP A 1 88 ? 21.769 -1.377 -35.055 1.00 38.84 88 ASP A O 1
ATOM 699 N N . ASP A 1 89 ? 20.387 -2.822 -34.030 1.00 37.84 89 ASP A N 1
ATOM 700 C CA . ASP A 1 89 ? 20.127 -1.981 -32.850 1.00 37.84 89 ASP A CA 1
ATOM 701 C C . ASP A 1 89 ? 20.112 -2.820 -31.553 1.00 37.84 89 ASP A C 1
ATOM 703 O O . ASP A 1 89 ? 19.244 -2.720 -30.682 1.00 37.84 89 ASP A O 1
ATOM 707 N N . THR A 1 90 ? 21.108 -3.703 -31.419 1.00 34.56 90 THR A N 1
ATOM 708 C CA . THR A 1 90 ? 21.314 -4.554 -30.230 1.00 34.56 90 THR A CA 1
ATOM 709 C C . 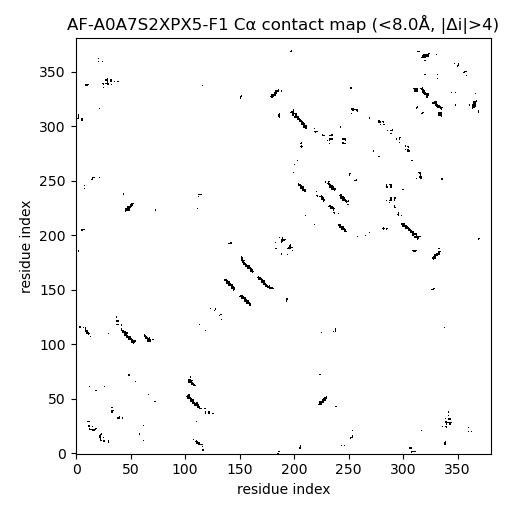THR A 1 90 ? 22.114 -3.876 -29.101 1.00 34.56 90 THR A C 1
ATOM 711 O O . THR A 1 90 ? 22.470 -4.506 -28.101 1.00 34.56 90 THR A O 1
ATOM 714 N N . SER A 1 91 ? 22.371 -2.566 -29.185 1.00 34.88 91 SER A N 1
ATOM 715 C CA . SER A 1 91 ? 23.269 -1.847 -28.270 1.00 34.88 91 SER A CA 1
ATOM 716 C C . SER A 1 91 ? 22.577 -1.153 -27.085 1.00 34.88 91 SER A C 1
ATOM 718 O O . SER A 1 91 ? 22.806 0.030 -26.841 1.00 34.88 91 SER A O 1
ATOM 720 N N . PHE A 1 92 ? 21.770 -1.867 -26.295 1.00 43.81 92 PHE A N 1
ATOM 721 C CA . PHE A 1 92 ? 21.209 -1.321 -25.038 1.00 43.81 92 PHE A CA 1
ATOM 722 C C . PHE A 1 92 ? 21.982 -1.752 -23.778 1.00 43.81 92 PHE A C 1
ATOM 724 O O . PHE A 1 92 ? 21.930 -1.076 -22.750 1.00 43.81 92 PHE A O 1
ATOM 731 N N . PHE A 1 93 ? 22.853 -2.760 -23.904 1.00 38.22 93 PHE A N 1
ATOM 732 C CA . PHE A 1 93 ? 23.926 -3.058 -22.953 1.00 38.22 93 PHE A CA 1
ATOM 733 C C . PHE A 1 93 ? 25.290 -2.939 -23.639 1.00 38.22 93 PHE A C 1
ATOM 735 O O . PHE A 1 93 ? 25.960 -3.937 -23.896 1.00 38.22 93 PHE A O 1
ATOM 742 N N . SER A 1 94 ? 25.729 -1.711 -23.938 1.00 34.88 94 SER A N 1
ATOM 743 C CA . SER A 1 94 ? 27.137 -1.480 -24.284 1.00 34.88 94 SER A CA 1
ATOM 744 C C . SER A 1 94 ? 28.019 -2.060 -23.174 1.00 34.88 94 SER A C 1
ATOM 746 O O . SER A 1 94 ? 27.949 -1.661 -22.008 1.00 34.88 94 SER A O 1
ATOM 748 N N . SER A 1 95 ? 28.842 -3.016 -23.582 1.00 35.09 95 SER A N 1
ATOM 749 C CA . SER A 1 95 ? 29.800 -3.828 -22.843 1.00 35.09 95 SER A CA 1
ATOM 750 C C . SER A 1 95 ? 30.929 -3.024 -22.183 1.00 35.09 95 SER A C 1
ATOM 752 O O . SER A 1 95 ? 32.105 -3.297 -22.419 1.00 35.09 95 SER A O 1
ATOM 754 N N . GLN A 1 96 ? 30.611 -2.022 -21.364 1.00 35.91 96 GLN A N 1
ATOM 755 C CA . GLN A 1 96 ? 31.631 -1.172 -20.747 1.00 35.91 96 GLN A CA 1
ATOM 756 C C . GLN A 1 96 ? 31.745 -1.246 -19.230 1.00 35.91 96 GLN A C 1
ATOM 758 O O . GLN A 1 96 ? 32.608 -0.557 -18.703 1.00 35.91 96 GLN A O 1
ATOM 763 N N . HIS A 1 97 ? 31.008 -2.099 -18.512 1.00 39.28 97 HIS A N 1
ATOM 764 C CA . HIS A 1 97 ? 31.318 -2.402 -17.106 1.00 39.28 97 HIS A CA 1
ATOM 765 C C . HIS A 1 97 ? 31.364 -3.919 -16.888 1.00 39.28 97 HIS A C 1
ATOM 767 O O . HIS A 1 97 ? 30.427 -4.638 -17.227 1.00 39.28 97 HIS A O 1
ATOM 773 N N . SER A 1 98 ? 32.461 -4.394 -16.300 1.00 38.31 98 SER A N 1
ATOM 774 C CA . SER A 1 98 ? 32.808 -5.794 -16.009 1.00 38.31 98 SER A CA 1
ATOM 775 C C . SER A 1 98 ? 31.849 -6.542 -15.064 1.00 38.31 98 SER A C 1
ATOM 777 O O . SER A 1 98 ? 32.133 -7.672 -14.684 1.00 38.31 98 SER A O 1
ATOM 779 N N . ASP A 1 99 ? 30.714 -5.949 -14.691 1.00 46.25 99 ASP A N 1
ATOM 780 C CA . ASP A 1 99 ? 29.779 -6.478 -13.688 1.00 46.25 99 ASP A CA 1
ATOM 781 C C . ASP A 1 99 ? 28.684 -7.391 -14.268 1.00 46.25 99 ASP A C 1
ATOM 783 O O . ASP A 1 99 ? 27.814 -7.860 -13.531 1.00 46.25 99 ASP A O 1
ATOM 787 N N . ASN A 1 100 ? 28.673 -7.630 -15.585 1.00 50.25 100 ASN A N 1
ATOM 788 C CA . ASN A 1 100 ? 27.546 -8.286 -16.256 1.00 50.25 100 ASN A CA 1
ATOM 789 C C . ASN A 1 100 ? 27.560 -9.827 -16.204 1.00 50.25 100 ASN A C 1
ATOM 791 O O . ASN A 1 100 ? 26.578 -10.446 -16.601 1.00 50.25 100 ASN A O 1
ATOM 795 N N . HIS A 1 101 ? 28.632 -10.459 -15.713 1.00 52.53 101 HIS A N 1
ATOM 796 C CA . HIS A 1 101 ? 28.746 -11.925 -15.724 1.00 52.53 101 HIS A CA 1
ATOM 797 C C . HIS A 1 101 ? 27.972 -12.652 -14.608 1.00 52.53 101 HIS A C 1
ATOM 799 O O . HIS A 1 101 ? 27.721 -13.841 -14.758 1.00 52.53 101 HIS A O 1
ATOM 805 N N . ASP A 1 102 ? 27.502 -11.945 -13.571 1.00 68.25 102 ASP A N 1
ATOM 806 C CA . ASP A 1 102 ? 26.834 -12.540 -12.395 1.00 68.25 102 ASP A CA 1
ATOM 807 C C . ASP A 1 102 ? 25.436 -11.950 -12.119 1.00 68.25 102 ASP A C 1
ATOM 809 O O . ASP A 1 102 ? 25.035 -11.769 -10.965 1.00 68.25 102 ASP A O 1
ATOM 813 N N . SER A 1 103 ? 24.678 -11.582 -13.158 1.00 77.69 103 SER A N 1
ATOM 814 C CA . SER A 1 103 ? 23.308 -11.083 -12.976 1.00 77.69 103 SER A CA 1
ATOM 815 C C . SER A 1 103 ? 22.291 -11.824 -13.831 1.00 77.69 103 SER A C 1
ATOM 817 O O . SER A 1 103 ? 22.545 -12.156 -14.981 1.00 77.69 103 SER A O 1
ATOM 819 N N . ASN A 1 104 ? 21.123 -12.057 -13.247 1.00 85.56 104 ASN A N 1
ATOM 820 C CA . ASN A 1 104 ? 20.009 -12.779 -13.828 1.00 85.56 104 ASN A CA 1
ATOM 821 C C . ASN A 1 104 ? 18.793 -11.853 -13.891 1.00 85.56 104 ASN A C 1
ATOM 823 O O . ASN A 1 104 ? 18.424 -11.254 -12.876 1.00 85.56 104 ASN A O 1
ATOM 827 N N . VAL A 1 105 ? 18.149 -11.771 -15.055 1.00 88.12 105 VAL A N 1
ATOM 828 C CA . VAL A 1 105 ? 16.900 -11.019 -15.239 1.00 88.12 105 VAL A CA 1
ATOM 829 C C . VAL A 1 105 ? 15.721 -11.981 -15.259 1.00 88.12 105 VAL A C 1
ATOM 831 O O . VAL A 1 105 ? 15.762 -13.015 -15.926 1.00 88.12 105 VAL A O 1
ATOM 834 N N . TYR A 1 106 ? 14.663 -11.637 -14.533 1.00 90.25 106 TYR A N 1
ATOM 835 C CA . TYR A 1 106 ? 13.432 -12.415 -14.476 1.00 9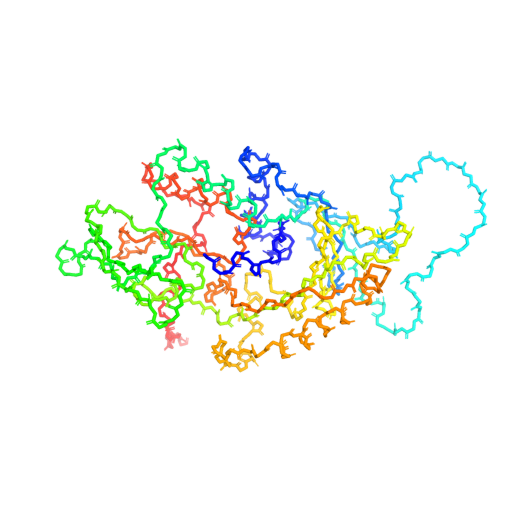0.25 106 TYR A CA 1
ATOM 836 C C . TYR A 1 106 ? 12.228 -11.545 -14.790 1.00 90.25 106 TYR A C 1
ATOM 838 O O . TYR A 1 106 ? 12.122 -10.428 -14.291 1.00 90.25 106 TYR A O 1
ATOM 846 N N . TYR A 1 107 ? 11.307 -12.092 -15.575 1.00 91.88 107 TYR A N 1
ATOM 847 C CA . TYR A 1 107 ? 10.035 -11.465 -15.889 1.00 91.88 107 TYR A CA 1
ATOM 848 C C . TYR A 1 107 ? 8.914 -12.027 -15.018 1.00 91.88 107 TYR A C 1
ATOM 850 O O . TYR A 1 107 ? 8.690 -13.238 -15.002 1.00 91.88 107 TYR A O 1
ATOM 858 N N . TYR A 1 108 ? 8.184 -11.141 -14.346 1.00 92.94 108 TYR A N 1
ATOM 859 C CA . TYR A 1 108 ? 7.016 -11.442 -13.528 1.00 92.94 108 TYR A CA 1
ATOM 860 C C . TYR A 1 108 ? 5.756 -10.865 -14.179 1.00 92.94 108 TYR A C 1
ATOM 862 O O . TYR A 1 108 ? 5.428 -9.698 -13.961 1.00 92.94 108 TYR A O 1
ATOM 870 N N . PRO A 1 109 ? 5.040 -11.653 -14.996 1.00 92.81 109 PRO A N 1
ATOM 871 C CA . PRO A 1 109 ? 3.904 -11.162 -15.779 1.00 92.81 109 PRO A CA 1
ATOM 872 C C . PRO A 1 109 ? 2.666 -10.807 -14.954 1.00 92.81 109 PRO A C 1
ATOM 874 O O . PRO A 1 109 ? 1.797 -10.108 -15.456 1.00 92.81 109 PRO A O 1
ATOM 877 N N . ASP A 1 110 ? 2.555 -11.314 -13.725 1.00 92.88 110 ASP A N 1
ATOM 878 C CA . ASP A 1 110 ? 1.365 -11.106 -12.891 1.00 92.88 110 ASP A CA 1
ATOM 879 C C . ASP A 1 110 ? 1.433 -9.803 -12.088 1.00 92.88 110 ASP A C 1
ATOM 881 O O . ASP A 1 110 ? 0.502 -9.487 -11.361 1.00 92.88 110 ASP A O 1
ATOM 885 N N . GLU A 1 111 ? 2.541 -9.068 -12.162 1.00 95.25 111 GLU A N 1
ATOM 886 C CA . GLU A 1 111 ? 2.751 -7.851 -11.382 1.00 95.25 111 GLU A CA 1
ATOM 887 C C . GLU A 1 111 ? 2.219 -6.605 -12.079 1.00 95.25 111 GLU A C 1
ATOM 889 O O . GLU A 1 111 ? 2.004 -6.573 -13.290 1.00 95.25 111 GLU A O 1
ATOM 894 N N . GLY A 1 112 ? 2.024 -5.551 -11.299 1.00 95.38 112 GLY A N 1
ATOM 895 C CA . GLY A 1 112 ? 1.511 -4.300 -11.826 1.00 95.38 112 GLY A CA 1
ATOM 896 C C . GLY A 1 112 ? 1.757 -3.126 -10.904 1.00 95.38 112 GLY A C 1
ATOM 897 O O . GLY A 1 112 ? 2.412 -3.243 -9.871 1.00 95.38 112 GLY A O 1
ATOM 898 N N . CYS A 1 113 ? 1.224 -1.976 -11.271 1.00 95.31 113 CYS A N 1
ATOM 899 C CA . CYS A 1 113 ? 1.260 -0.775 -10.453 1.00 95.31 113 CYS A CA 1
ATOM 900 C C . CYS A 1 113 ? -0.115 -0.111 -10.412 1.00 95.31 113 CYS A C 1
ATOM 902 O O . CYS A 1 113 ? -1.074 -0.570 -11.030 1.00 95.31 113 CYS A O 1
ATOM 904 N N . VAL A 1 114 ? -0.228 0.950 -9.622 1.00 94.19 114 VAL A N 1
ATOM 905 C CA . VAL A 1 114 ? -1.459 1.730 -9.496 1.00 94.19 114 VAL A CA 1
ATOM 906 C C . VAL A 1 114 ? -1.124 3.178 -9.151 1.00 94.19 114 VAL A C 1
ATOM 908 O O . VAL A 1 114 ? -0.106 3.445 -8.511 1.00 94.19 114 VAL A O 1
ATOM 911 N N . ASP A 1 115 ? -1.987 4.128 -9.521 1.00 92.56 115 ASP A N 1
ATOM 912 C CA . ASP A 1 115 ? -2.048 5.413 -8.818 1.00 92.56 115 ASP A CA 1
ATOM 913 C C . ASP A 1 115 ? -2.745 5.195 -7.459 1.00 92.56 115 ASP A C 1
ATOM 915 O O . ASP A 1 115 ? -3.977 5.063 -7.400 1.00 92.56 115 ASP A O 1
ATOM 919 N N . PRO A 1 116 ? -1.995 5.174 -6.340 1.00 91.94 116 PRO A N 1
ATOM 920 C CA . PRO A 1 116 ? -2.566 4.876 -5.034 1.00 91.94 116 PRO A CA 1
ATOM 921 C C . PRO A 1 116 ? -3.560 5.959 -4.587 1.00 91.94 116 PRO A C 1
ATOM 923 O O . PRO A 1 116 ? -4.494 5.665 -3.842 1.00 91.94 116 PRO A O 1
ATOM 926 N N . GLY A 1 117 ? -3.407 7.203 -5.058 1.00 91.12 117 GLY A N 1
ATOM 927 C CA . GLY A 1 117 ? -4.334 8.289 -4.765 1.00 91.12 117 GLY A CA 1
ATOM 928 C C . GLY A 1 117 ? -5.693 8.066 -5.424 1.00 91.12 117 GLY A C 1
ATOM 929 O O . GLY A 1 117 ? -6.725 8.236 -4.773 1.00 91.12 117 GLY A O 1
ATOM 930 N N . ALA A 1 118 ? -5.704 7.646 -6.691 1.00 91.69 118 ALA A N 1
ATOM 931 C CA . ALA A 1 118 ? -6.934 7.322 -7.411 1.00 91.69 118 ALA A CA 1
ATOM 932 C C . ALA A 1 118 ? -7.664 6.125 -6.786 1.00 91.69 118 ALA A C 1
ATOM 934 O O . ALA A 1 118 ? -8.855 6.234 -6.482 1.00 91.69 118 ALA A O 1
ATOM 935 N N . ALA A 1 119 ? -6.945 5.036 -6.496 1.00 93.69 119 ALA A N 1
ATOM 936 C CA . ALA A 1 119 ? -7.526 3.846 -5.876 1.00 93.69 119 ALA A CA 1
ATOM 937 C C . ALA A 1 119 ? -8.118 4.138 -4.483 1.00 93.69 119 ALA A C 1
ATOM 939 O O . ALA A 1 119 ? -9.243 3.731 -4.186 1.00 93.69 119 ALA A O 1
ATOM 940 N N . VAL A 1 120 ? -7.413 4.900 -3.633 1.00 94.06 120 VAL A N 1
ATOM 941 C CA . VAL A 1 120 ? -7.924 5.278 -2.302 1.00 94.06 120 VAL A CA 1
ATOM 942 C C . VAL A 1 120 ? -9.133 6.206 -2.396 1.00 94.06 120 VAL A C 1
ATOM 944 O O . VAL A 1 120 ? -10.067 6.052 -1.607 1.00 94.06 120 VAL A O 1
ATOM 947 N N . ARG A 1 121 ? -9.157 7.150 -3.349 1.00 94.19 121 ARG A N 1
ATOM 948 C CA . ARG A 1 121 ? -10.343 7.988 -3.589 1.00 9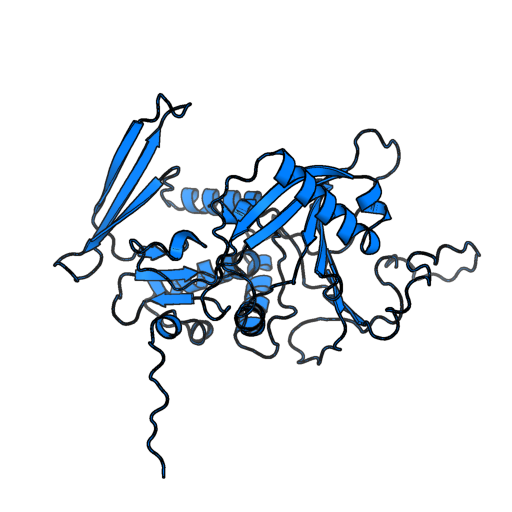4.19 121 ARG A CA 1
ATOM 949 C C . ARG A 1 121 ? -11.547 7.131 -3.975 1.00 94.19 121 ARG A C 1
ATOM 951 O O . ARG A 1 121 ? -12.595 7.296 -3.364 1.00 94.19 121 ARG A O 1
ATOM 958 N N . ALA A 1 122 ? -11.384 6.183 -4.898 1.00 95.38 122 ALA A N 1
ATOM 959 C CA . ALA A 1 122 ? -12.462 5.285 -5.315 1.00 95.38 122 ALA A CA 1
ATOM 960 C C . ALA A 1 122 ? -12.996 4.430 -4.154 1.00 95.38 122 ALA A C 1
ATOM 962 O O . ALA A 1 122 ? -14.205 4.381 -3.927 1.00 95.38 122 ALA A O 1
ATOM 963 N N . MET A 1 123 ? -12.101 3.824 -3.365 1.00 95.50 123 MET A N 1
ATOM 964 C CA . MET A 1 123 ? -12.474 3.048 -2.175 1.00 95.50 123 MET A CA 1
ATOM 965 C C . MET A 1 123 ? -13.218 3.898 -1.144 1.00 95.50 123 MET A C 1
ATOM 967 O O . MET A 1 123 ? -14.245 3.474 -0.618 1.00 95.50 123 MET A O 1
ATOM 971 N N . ARG A 1 124 ? -12.737 5.118 -0.881 1.00 95.81 124 ARG A N 1
ATOM 972 C CA . ARG A 1 124 ? -13.378 6.045 0.057 1.00 95.81 124 ARG A CA 1
ATOM 973 C C . ARG A 1 124 ? -14.759 6.469 -0.423 1.00 95.81 124 ARG A C 1
ATOM 975 O O . ARG A 1 124 ? -15.701 6.406 0.357 1.00 95.81 124 ARG A O 1
ATOM 982 N N . SER A 1 125 ? -14.883 6.873 -1.685 1.00 96.62 125 SER A N 1
ATOM 983 C CA . SER A 1 125 ? -16.173 7.224 -2.281 1.00 96.62 125 SER A CA 1
ATOM 984 C C . SER A 1 125 ? -17.156 6.067 -2.151 1.00 96.62 125 SER A C 1
ATOM 986 O O . SER A 1 125 ? -18.274 6.274 -1.687 1.00 96.62 125 SER A O 1
ATOM 988 N N . LYS A 1 126 ? -16.719 4.833 -2.443 1.00 97.12 126 LYS A N 1
ATOM 989 C CA . LYS A 1 126 ? -17.597 3.669 -2.330 1.00 97.12 126 LYS A CA 1
ATOM 990 C C . LYS A 1 126 ? -18.002 3.347 -0.893 1.00 97.12 126 LYS A C 1
ATOM 992 O O . LYS A 1 126 ? -19.150 2.981 -0.662 1.00 97.12 126 LYS A O 1
ATOM 997 N N . ALA A 1 127 ? -17.092 3.505 0.066 1.00 97.06 127 ALA A N 1
ATOM 998 C CA . ALA A 1 127 ? -17.406 3.334 1.480 1.00 97.06 127 ALA A CA 1
ATOM 999 C C . ALA A 1 127 ? -18.442 4.370 1.953 1.00 97.06 127 ALA A C 1
ATOM 1001 O O . ALA A 1 127 ? -19.399 4.008 2.633 1.00 97.06 127 ALA A O 1
ATOM 1002 N N . ILE A 1 128 ? -18.296 5.636 1.545 1.00 97.81 128 ILE A N 1
ATOM 1003 C CA . ILE A 1 128 ? -19.253 6.705 1.872 1.00 97.81 128 ILE A CA 1
ATOM 1004 C C . ILE A 1 128 ? -20.632 6.412 1.268 1.00 97.81 128 ILE A C 1
ATOM 1006 O O . ILE A 1 128 ? -21.637 6.532 1.962 1.00 97.81 128 ILE A O 1
ATOM 1010 N N . GLU A 1 129 ? -20.698 5.952 0.014 1.00 97.62 129 GLU A N 1
ATOM 1011 C CA . GLU A 1 129 ? -21.957 5.508 -0.612 1.00 97.62 129 GLU A CA 1
ATOM 1012 C C . GLU A 1 129 ? -22.646 4.373 0.164 1.00 97.62 129 GLU A C 1
ATOM 1014 O O . GLU A 1 129 ? -23.867 4.244 0.113 1.00 97.62 129 GLU A O 1
ATOM 1019 N N . GLN A 1 130 ? -21.873 3.545 0.872 1.00 97.19 130 GLN A N 1
ATOM 1020 C CA . GLN A 1 130 ? -22.372 2.455 1.715 1.00 97.19 130 GLN A CA 1
ATOM 1021 C C . GLN A 1 130 ? -22.658 2.883 3.164 1.00 97.19 130 GLN A C 1
ATOM 1023 O O . GLN A 1 130 ? -23.027 2.043 3.980 1.00 97.19 130 GLN A O 1
ATOM 1028 N N . GLY A 1 131 ? -22.529 4.175 3.481 1.00 98.06 131 GLY A N 1
ATOM 1029 C CA . GLY A 1 131 ? -22.864 4.741 4.789 1.00 98.06 131 GLY A CA 1
ATOM 1030 C C . GLY A 1 131 ? -21.675 4.977 5.721 1.00 98.06 131 GLY A C 1
ATOM 1031 O O . GLY A 1 131 ? -21.890 5.317 6.881 1.00 98.06 131 GLY A O 1
ATOM 1032 N N . ALA A 1 132 ? -20.431 4.824 5.257 1.00 97.44 132 ALA A N 1
ATOM 1033 C CA . ALA A 1 132 ? -19.267 5.174 6.067 1.00 97.44 132 ALA A CA 1
ATOM 1034 C C . ALA A 1 132 ? -19.123 6.699 6.212 1.00 97.44 132 ALA A C 1
ATOM 1036 O O . ALA A 1 132 ? -19.138 7.439 5.227 1.00 97.44 132 ALA A O 1
ATOM 1037 N N . THR A 1 133 ? -18.888 7.171 7.434 1.00 96.69 133 THR A N 1
ATOM 1038 C CA . THR A 1 133 ? -18.529 8.571 7.693 1.00 96.69 133 THR A CA 1
ATOM 1039 C C . THR A 1 133 ? -17.021 8.749 7.557 1.00 96.69 133 THR A C 1
ATOM 1041 O O . THR A 1 133 ? -16.245 8.054 8.211 1.00 96.69 133 THR A O 1
ATOM 1044 N N . PHE A 1 134 ? -16.589 9.703 6.730 1.00 94.81 134 PHE A N 1
ATOM 1045 C CA . PHE A 1 134 ? -15.179 10.070 6.606 1.00 94.81 134 PHE A CA 1
ATOM 1046 C C . PHE A 1 134 ? -14.911 11.422 7.270 1.00 94.81 134 PHE A C 1
ATOM 1048 O O . PHE A 1 134 ? -15.481 12.433 6.865 1.00 94.81 134 PHE A O 1
ATOM 1055 N N . ILE A 1 135 ? -13.999 11.442 8.244 1.00 93.12 135 ILE A N 1
ATOM 1056 C CA . ILE A 1 135 ? -13.565 12.657 8.941 1.00 93.12 135 ILE A CA 1
ATOM 1057 C C . ILE A 1 135 ? -12.122 12.955 8.517 1.00 93.12 135 ILE A C 1
ATOM 1059 O O . ILE A 1 135 ? -11.190 12.233 8.868 1.00 93.12 135 ILE A O 1
ATOM 1063 N N . GLY A 1 136 ? -11.950 13.984 7.683 1.00 90.00 136 GLY A N 1
ATOM 1064 C CA . GLY A 1 136 ? -10.642 14.468 7.235 1.00 90.00 136 GLY A CA 1
ATOM 1065 C C . GLY A 1 136 ? -10.031 15.474 8.210 1.00 90.00 136 GLY A C 1
ATOM 1066 O O . GLY A 1 136 ? -10.728 15.986 9.079 1.00 90.00 136 GLY A O 1
ATOM 1067 N N . ASN A 1 137 ? -8.735 15.768 8.042 1.00 88.25 137 ASN A N 1
ATOM 1068 C CA . ASN A 1 137 ? -7.988 16.725 8.874 1.00 88.25 137 ASN A CA 1
ATOM 1069 C C . ASN A 1 137 ? -8.160 16.480 10.383 1.00 88.25 137 ASN A C 1
ATOM 1071 O O . ASN A 1 137 ? -8.218 17.425 11.163 1.00 88.25 137 ASN A O 1
ATOM 1075 N N . ALA A 1 138 ? -8.277 15.207 10.769 1.00 92.31 138 ALA A N 1
ATOM 1076 C CA . ALA A 1 138 ? -8.485 14.768 12.137 1.00 92.31 138 ALA A CA 1
ATOM 1077 C C . ALA A 1 138 ? -7.232 14.071 12.673 1.00 92.31 138 ALA A C 1
ATOM 1079 O O . ALA A 1 138 ? -6.708 13.159 12.028 1.00 92.31 138 ALA A O 1
ATOM 1080 N N . HIS A 1 139 ? -6.780 14.478 13.856 1.00 93.31 139 HIS A N 1
ATOM 1081 C CA . HIS A 1 139 ? -5.683 13.847 14.580 1.00 93.31 139 HIS A CA 1
ATOM 1082 C C . HIS A 1 139 ? -6.222 13.218 15.862 1.00 93.31 139 HIS A C 1
ATOM 1084 O O . HIS A 1 139 ? -6.689 13.926 16.751 1.00 93.31 139 HIS A O 1
ATOM 1090 N N . VAL A 1 140 ? -6.175 11.890 15.963 1.00 96.25 140 VAL A N 1
ATOM 1091 C CA . VAL A 1 140 ? -6.600 11.174 17.174 1.00 96.25 140 VAL A CA 1
ATOM 1092 C C . VAL A 1 140 ? -5.677 11.549 18.330 1.00 96.25 140 VAL A C 1
ATOM 1094 O O . VAL A 1 140 ? -4.462 11.498 18.191 1.00 96.25 140 VAL A O 1
ATOM 1097 N N . THR A 1 141 ? -6.248 11.963 19.456 1.00 96.88 141 THR A N 1
ATOM 1098 C CA . THR A 1 141 ? -5.500 12.425 20.635 1.00 96.88 141 THR A CA 1
ATOM 1099 C C . THR A 1 141 ? -5.651 11.511 21.842 1.00 96.88 141 THR A C 1
ATOM 1101 O O . THR A 1 141 ? -4.801 11.552 22.725 1.00 96.88 141 THR A O 1
ATOM 1104 N N . ASN A 1 142 ? -6.704 10.690 21.899 1.00 96.75 142 ASN A N 1
ATOM 1105 C CA . ASN A 1 142 ? -6.896 9.711 22.967 1.00 96.75 142 ASN A CA 1
ATOM 1106 C C . ASN A 1 142 ? -7.837 8.572 22.546 1.00 96.75 142 ASN A C 1
ATOM 1108 O O . ASN A 1 142 ? -8.782 8.788 21.780 1.00 96.75 142 ASN A O 1
ATOM 1112 N N . LEU A 1 143 ? -7.633 7.390 23.131 1.00 95.44 143 LEU A N 1
ATOM 1113 C CA . LEU A 1 143 ? -8.599 6.289 23.144 1.00 95.44 143 LEU A CA 1
ATOM 1114 C C . LEU A 1 143 ? -9.277 6.255 24.520 1.00 95.44 143 LEU A C 1
ATOM 1116 O O . LEU A 1 143 ? -8.623 6.080 25.547 1.00 95.44 143 LEU A O 1
ATOM 1120 N N . ILE A 1 144 ? -10.593 6.449 24.557 1.00 95.81 144 ILE A N 1
ATOM 1121 C CA . ILE A 1 144 ? -11.367 6.503 25.802 1.00 95.81 144 ILE A CA 1
ATOM 1122 C C . ILE A 1 144 ? -11.629 5.075 26.277 1.00 95.81 144 ILE A C 1
ATOM 1124 O O . ILE A 1 144 ? -12.240 4.292 25.552 1.00 95.81 144 ILE A O 1
ATOM 1128 N N . ARG A 1 145 ? -11.217 4.744 27.506 1.00 93.62 145 ARG A N 1
ATOM 1129 C CA . ARG A 1 145 ? -11.446 3.434 28.138 1.00 93.62 145 ARG A CA 1
ATOM 1130 C C . ARG A 1 145 ? -12.362 3.550 29.346 1.00 93.62 145 ARG A C 1
ATOM 1132 O O . ARG A 1 145 ? -12.221 4.495 30.124 1.00 93.62 145 ARG A O 1
ATOM 1139 N N . GLN A 1 146 ? -13.290 2.605 29.502 1.00 91.12 146 GLN A N 1
ATOM 1140 C CA . GLN A 1 146 ? -14.207 2.579 30.647 1.00 91.12 146 GLN A CA 1
ATOM 1141 C C . GLN A 1 146 ? -14.421 1.151 31.190 1.00 91.12 146 GLN A C 1
ATOM 1143 O O . GLN A 1 146 ? -14.920 0.306 30.448 1.00 91.12 146 GLN A O 1
ATOM 1148 N N . PRO A 1 147 ? -14.111 0.870 32.480 1.00 91.31 147 PRO A N 1
ATOM 1149 C CA . PRO A 1 147 ? -13.403 1.740 33.437 1.00 91.31 147 PRO A CA 1
ATOM 1150 C C . PRO A 1 147 ? -11.955 2.025 32.989 1.00 91.31 147 PRO A C 1
ATOM 1152 O O . PRO A 1 147 ? -11.553 1.618 31.904 1.00 91.31 147 PRO A O 1
ATOM 1155 N N . GLU A 1 148 ? -11.166 2.748 33.784 1.00 86.38 148 GLU A N 1
ATOM 1156 C CA . GLU A 1 148 ? -9.735 2.943 33.502 1.00 86.38 148 GLU A CA 1
ATOM 1157 C C . GLU A 1 148 ? -9.043 1.580 33.284 1.00 86.38 148 GLU A C 1
ATOM 1159 O O . GLU A 1 148 ? -9.268 0.644 34.051 1.00 86.38 148 GLU A O 1
ATOM 1164 N N . ASN A 1 149 ? -8.256 1.450 32.209 1.00 84.50 149 ASN A N 1
ATOM 1165 C CA . ASN A 1 149 ? -7.686 0.183 31.702 1.00 84.50 149 ASN A CA 1
ATOM 1166 C C . ASN A 1 149 ? -8.705 -0.872 31.220 1.00 84.50 149 ASN A C 1
ATOM 1168 O O . ASN A 1 149 ? -8.343 -2.020 30.980 1.00 84.50 149 ASN A O 1
ATOM 1172 N N . GLY A 1 150 ? -9.973 -0.494 31.073 1.00 89.75 150 GLY A N 1
ATOM 1173 C CA . GLY A 1 150 ? -11.035 -1.318 30.508 1.00 89.75 150 GLY A CA 1
ATOM 1174 C C . GLY A 1 150 ? -11.114 -1.263 28.973 1.00 89.75 150 GLY A C 1
ATOM 1175 O O . GLY A 1 150 ? -10.190 -0.769 28.309 1.00 89.75 150 GLY A O 1
ATOM 1176 N N . PRO A 1 151 ? -12.229 -1.752 28.398 1.00 92.25 151 PRO A N 1
ATOM 1177 C CA . PRO A 1 151 ? -12.464 -1.719 26.960 1.00 92.25 151 PRO A CA 1
ATOM 1178 C C . PRO A 1 151 ? -12.459 -0.290 26.417 1.00 92.25 151 PRO A C 1
ATOM 1180 O O . PRO A 1 151 ? -12.856 0.660 27.104 1.00 92.25 151 PRO A O 1
ATOM 1183 N N . ILE A 1 152 ? -12.036 -0.144 25.161 1.00 94.81 152 ILE A N 1
ATOM 1184 C CA . ILE A 1 152 ? -12.195 1.115 24.431 1.00 94.81 152 ILE A CA 1
ATOM 1185 C C . ILE A 1 152 ? -13.691 1.339 24.202 1.00 94.81 152 ILE A C 1
ATOM 1187 O O . ILE A 1 152 ? -14.395 0.440 23.759 1.00 94.81 152 ILE A O 1
ATOM 1191 N N . THR A 1 153 ? -14.159 2.542 24.517 1.00 95.81 153 THR A N 1
ATOM 1192 C CA . THR A 1 153 ? -15.564 2.963 24.389 1.00 95.81 153 THR A CA 1
ATOM 1193 C C . THR A 1 153 ? -15.722 4.234 23.563 1.00 95.81 153 THR A C 1
ATOM 1195 O O . THR A 1 153 ? -16.843 4.617 23.236 1.00 95.81 153 THR A O 1
ATOM 1198 N N . GLY A 1 154 ? -14.621 4.892 23.198 1.00 96.31 154 GLY A N 1
ATOM 1199 C CA . GLY A 1 154 ? -14.654 6.123 22.424 1.00 96.31 154 GLY A CA 1
ATOM 1200 C C . GLY A 1 154 ? -13.275 6.592 21.970 1.00 96.31 154 GLY A C 1
ATOM 1201 O O . GLY A 1 154 ? -12.249 6.005 22.316 1.00 96.31 154 GLY A O 1
ATOM 1202 N N . VAL A 1 155 ? -13.252 7.667 21.190 1.00 97.31 155 VAL A N 1
ATOM 1203 C CA . VAL A 1 155 ? -12.042 8.292 20.641 1.00 97.31 155 VAL A CA 1
ATOM 1204 C C . VAL A 1 155 ? -12.177 9.806 20.753 1.00 97.31 155 VAL A C 1
ATOM 1206 O O . VAL A 1 155 ? -13.211 10.363 20.380 1.00 97.31 155 VAL A O 1
ATOM 1209 N N . THR A 1 156 ? -11.122 10.486 21.203 1.00 97.88 156 THR A N 1
ATOM 1210 C CA . THR A 1 156 ? -11.008 11.942 21.046 1.00 97.88 156 THR A CA 1
ATOM 1211 C C . THR A 1 156 ? -10.063 12.275 19.907 1.00 97.88 156 THR A C 1
ATOM 1213 O O . THR A 1 156 ? -9.056 11.597 19.694 1.00 97.88 156 THR A O 1
ATOM 1216 N N . TYR A 1 157 ? -10.369 13.339 19.176 1.00 96.88 157 TYR A N 1
ATOM 1217 C CA . TYR A 1 157 ? -9.509 13.828 18.106 1.00 96.88 157 TYR A CA 1
ATOM 1218 C C . TYR A 1 157 ? -9.594 15.348 17.985 1.00 96.88 157 TYR A C 1
ATOM 1220 O O . TYR A 1 157 ? -10.579 15.965 18.391 1.00 96.88 157 TYR A O 1
ATOM 1228 N N . THR A 1 158 ? -8.566 15.958 17.408 1.00 95.88 158 THR A N 1
ATOM 1229 C CA . THR A 1 158 ? -8.563 17.371 17.029 1.00 95.88 158 THR A CA 1
ATOM 1230 C C . THR A 1 158 ? -8.802 17.527 15.537 1.00 95.88 158 THR A C 1
ATOM 1232 O O . THR A 1 158 ? -8.376 16.684 14.752 1.00 95.88 158 THR A O 1
ATOM 1235 N N . SER A 1 159 ? -9.455 18.614 15.130 1.00 92.25 159 SER A N 1
ATOM 1236 C CA . SER A 1 159 ? -9.498 19.051 13.733 1.00 92.25 159 SER A CA 1
ATOM 1237 C C . SER A 1 159 ? -8.967 20.467 13.593 1.00 92.25 159 SER A C 1
ATOM 1239 O O . SER A 1 159 ? -9.314 21.326 14.408 1.00 92.25 159 SER A O 1
ATOM 1241 N N . SER A 1 160 ? -8.192 20.725 12.545 1.00 85.81 160 SER A N 1
ATOM 1242 C CA . SER A 1 160 ? -7.760 22.072 12.174 1.00 85.81 160 SER A CA 1
ATOM 1243 C C . SER A 1 160 ? -8.633 22.651 11.058 1.00 85.81 160 SER A C 1
ATOM 1245 O O . SER A 1 160 ? -8.976 21.968 10.090 1.00 85.81 160 SER A O 1
ATOM 1247 N N . SER A 1 161 ? -8.993 23.927 11.198 1.00 80.12 161 SER A N 1
ATOM 1248 C CA . SER A 1 161 ? -9.669 24.724 10.170 1.00 80.12 161 SER A CA 1
ATOM 1249 C C . SER A 1 161 ? -9.036 26.111 10.086 1.00 80.12 161 SER A C 1
ATOM 1251 O O . SER A 1 161 ? -8.843 26.739 11.126 1.00 80.12 161 SER A O 1
ATOM 1253 N N . GLY A 1 162 ? -8.736 26.569 8.872 1.00 69.00 162 GLY A N 1
ATOM 1254 C CA . GLY A 1 162 ? -8.049 27.834 8.598 1.00 69.00 162 GLY A CA 1
ATOM 1255 C C . GLY A 1 162 ? -7.177 27.709 7.350 1.00 69.00 162 GLY A C 1
ATOM 1256 O O . GLY A 1 162 ? -6.650 26.629 7.083 1.00 69.00 162 GLY A O 1
ATOM 1257 N N . ASP A 1 163 ? -7.051 28.785 6.574 1.00 63.03 163 ASP A N 1
ATOM 1258 C CA . ASP A 1 163 ? -6.303 28.762 5.307 1.00 63.03 163 ASP A CA 1
ATOM 1259 C C . ASP A 1 163 ? -4.784 28.930 5.509 1.00 63.03 163 ASP A C 1
ATOM 1261 O O . ASP A 1 163 ? -4.013 28.549 4.631 1.00 63.03 163 ASP A O 1
ATOM 1265 N N . ASN A 1 164 ? -4.347 29.460 6.662 1.00 68.69 164 ASN A N 1
ATOM 1266 C CA . ASN A 1 164 ? -2.943 29.736 6.992 1.00 68.69 164 ASN A CA 1
ATOM 1267 C C . ASN A 1 164 ? -2.617 29.408 8.466 1.00 68.69 164 ASN A C 1
ATOM 1269 O O . ASN A 1 164 ? -3.505 29.390 9.320 1.00 68.69 164 ASN A O 1
ATOM 1273 N N . GLU A 1 165 ? -1.327 29.214 8.774 1.00 61.62 165 GLU A N 1
ATOM 1274 C CA . GLU A 1 165 ? -0.813 28.907 10.127 1.00 61.62 165 GLU A CA 1
ATOM 1275 C C . GLU A 1 165 ? -1.266 29.917 11.197 1.00 61.62 165 GLU A C 1
ATOM 1277 O O . GLU A 1 165 ? -1.636 29.516 12.299 1.00 61.62 165 GLU A O 1
ATOM 1282 N N . ASP A 1 166 ? -1.333 31.206 10.849 1.00 68.56 166 ASP A N 1
ATOM 1283 C CA . ASP A 1 166 ? -1.717 32.287 11.771 1.00 68.56 166 ASP A CA 1
ATOM 1284 C C . ASP A 1 166 ? -3.228 32.344 12.091 1.00 68.56 166 ASP A C 1
ATOM 1286 O O . ASP A 1 166 ? -3.628 33.040 13.024 1.00 68.56 166 ASP A O 1
ATOM 1290 N N . ASP A 1 167 ? -4.071 31.615 11.347 1.00 72.19 167 ASP A N 1
ATOM 1291 C CA . ASP A 1 167 ? -5.538 31.565 11.517 1.00 72.19 167 ASP A CA 1
ATOM 1292 C C . ASP A 1 167 ? -6.041 30.115 11.647 1.00 72.19 167 ASP A C 1
ATOM 1294 O O . ASP A 1 167 ? -7.132 29.748 11.211 1.00 72.19 167 ASP A O 1
ATOM 1298 N N . THR A 1 168 ? -5.206 29.236 12.208 1.00 80.00 168 THR A N 1
ATOM 1299 C CA . THR A 1 168 ? -5.582 27.837 12.423 1.00 80.00 168 THR A CA 1
ATOM 1300 C C . THR A 1 168 ? -6.350 27.695 13.734 1.00 80.00 168 THR A C 1
ATOM 1302 O O . THR A 1 168 ? -5.783 27.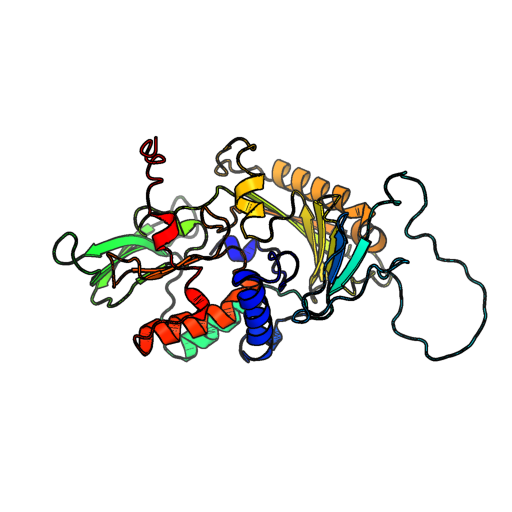739 14.825 1.00 80.00 168 THR A O 1
ATOM 1305 N N . THR A 1 169 ? -7.657 27.454 13.641 1.00 84.50 169 THR A N 1
ATOM 1306 C CA . THR A 1 169 ? -8.470 27.071 14.799 1.00 84.50 169 THR A CA 1
ATOM 1307 C C . THR A 1 169 ? -8.407 25.558 14.992 1.00 84.50 169 THR A C 1
ATOM 1309 O O . THR A 1 169 ? -8.749 24.795 14.087 1.00 84.50 169 THR A O 1
ATOM 1312 N N . ILE A 1 170 ? -7.999 25.118 16.185 1.00 89.00 170 ILE A N 1
ATOM 1313 C CA . ILE A 1 170 ? -8.008 23.705 16.583 1.00 89.00 170 ILE A CA 1
ATOM 1314 C C . ILE A 1 170 ? -9.261 23.437 17.417 1.00 89.00 170 ILE A C 1
ATOM 1316 O O . ILE A 1 170 ? -9.465 24.050 18.462 1.00 89.00 170 ILE A O 1
ATOM 1320 N N . THR A 1 171 ? -10.090 22.496 16.968 1.00 93.94 171 THR A N 1
ATOM 1321 C CA . THR A 1 171 ? -11.306 22.071 17.678 1.00 93.94 171 THR A CA 1
ATOM 1322 C C . THR A 1 171 ? -11.143 20.647 18.195 1.00 93.94 171 THR A C 1
ATOM 1324 O O . THR A 1 171 ? -10.703 19.778 17.446 1.00 93.94 171 THR A O 1
ATOM 1327 N N . ASN A 1 172 ? -11.510 20.405 19.455 1.00 96.19 172 ASN A N 1
ATOM 1328 C CA . ASN A 1 172 ? -11.547 19.068 20.050 1.00 96.19 172 ASN A CA 1
ATOM 1329 C C . ASN A 1 172 ? -12.910 18.413 19.823 1.00 96.19 172 ASN A C 1
ATOM 1331 O O . ASN A 1 172 ? -13.946 19.045 20.021 1.00 96.19 172 ASN A O 1
ATOM 1335 N N . HIS A 1 173 ? -12.894 17.131 19.484 1.00 97.06 173 HIS A N 1
ATOM 1336 C CA . HIS A 1 173 ? -14.076 16.315 19.237 1.00 97.06 173 HIS A CA 1
ATOM 1337 C C . HIS A 1 173 ? -14.001 15.015 20.027 1.00 97.06 173 HIS A C 1
ATOM 1339 O O . HIS A 1 173 ? -12.921 14.549 20.395 1.00 97.06 173 HIS A O 1
ATOM 1345 N N . THR A 1 174 ? -15.160 14.417 20.278 1.00 97.44 174 THR A N 1
ATOM 1346 C CA . THR A 1 174 ? -15.287 13.111 20.927 1.00 97.44 174 THR A CA 1
ATOM 1347 C C . THR A 1 174 ? -16.320 12.281 20.184 1.00 97.44 174 THR A C 1
ATOM 1349 O O . THR A 1 174 ? -17.384 12.786 19.828 1.00 97.44 174 THR A O 1
ATOM 1352 N N . ILE A 1 175 ? -15.987 11.017 19.940 1.00 96.44 175 ILE A N 1
ATOM 1353 C CA . ILE A 1 175 ? -16.919 9.995 19.470 1.00 96.44 175 ILE A CA 1
ATOM 1354 C C . ILE A 1 175 ? -17.031 8.966 20.586 1.00 96.44 175 ILE A C 1
ATOM 1356 O O . ILE A 1 175 ? -16.059 8.272 20.880 1.00 96.44 175 ILE A O 1
ATOM 1360 N N . ASP A 1 176 ? -18.210 8.885 21.189 1.00 94.62 176 ASP A N 1
ATOM 1361 C CA . ASP A 1 176 ? -18.557 7.870 22.181 1.00 94.62 176 ASP A CA 1
ATOM 1362 C C . ASP A 1 176 ? -19.178 6.634 21.509 1.00 94.62 176 ASP A C 1
ATOM 1364 O O . ASP A 1 176 ? -19.582 6.677 20.346 1.00 94.62 176 ASP A O 1
ATOM 1368 N N . SER A 1 177 ? -19.338 5.552 22.274 1.00 92.75 177 SER A N 1
ATOM 1369 C CA . SER A 1 177 ? -19.984 4.296 21.850 1.00 92.75 177 SER A CA 1
ATOM 1370 C C . SER A 1 177 ? -19.273 3.591 20.687 1.00 92.75 177 SER A C 1
ATOM 1372 O O . SER A 1 177 ? -19.898 3.200 19.704 1.00 92.75 177 SER A O 1
ATOM 1374 N N . ILE A 1 178 ? -17.953 3.438 20.798 1.00 95.12 178 ILE A N 1
ATOM 1375 C CA . ILE A 1 178 ? -17.133 2.667 19.856 1.00 95.12 178 ILE A CA 1
ATOM 1376 C C . ILE A 1 178 ? -16.931 1.247 20.386 1.00 95.12 178 ILE A C 1
ATOM 1378 O O . ILE A 1 178 ? -16.408 1.079 21.482 1.00 95.12 178 ILE A O 1
ATOM 1382 N N . ASP A 1 179 ? -17.277 0.241 19.579 1.00 93.44 179 ASP A N 1
ATOM 1383 C CA . ASP A 1 179 ? -17.049 -1.171 19.915 1.00 93.44 179 ASP A CA 1
ATOM 1384 C C . ASP A 1 179 ? -15.618 -1.630 19.600 1.00 93.44 179 ASP A C 1
ATOM 1386 O O . ASP A 1 179 ? -15.042 -2.446 20.314 1.00 93.44 179 ASP A O 1
ATOM 1390 N N . VAL A 1 180 ? -15.037 -1.145 18.498 1.00 95.06 180 VAL A N 1
ATOM 1391 C CA . VAL A 1 180 ? -13.688 -1.518 18.046 1.00 95.06 180 VAL A CA 1
ATOM 1392 C C . VAL A 1 180 ? -13.008 -0.328 17.375 1.00 95.06 180 VAL A C 1
ATOM 1394 O O . VAL A 1 180 ? -13.602 0.356 16.543 1.00 95.06 180 VAL A O 1
ATOM 1397 N N . VAL A 1 181 ? -11.723 -0.140 17.672 1.00 96.69 181 VAL A N 1
ATOM 1398 C CA . VAL A 1 181 ? -10.816 0.757 16.952 1.00 96.69 181 VAL A CA 1
ATOM 1399 C C . VAL A 1 181 ? -9.873 -0.071 16.084 1.00 96.69 181 VAL A C 1
ATOM 1401 O O . VAL A 1 181 ? -9.158 -0.942 16.576 1.00 96.69 181 VAL A O 1
ATOM 1404 N N . VAL A 1 182 ? -9.841 0.227 14.782 1.00 97.50 182 VAL A N 1
ATOM 1405 C CA . VAL A 1 182 ? -8.885 -0.372 13.840 1.00 97.50 182 VAL A CA 1
ATOM 1406 C C . VAL A 1 182 ? -7.761 0.619 13.543 1.00 97.50 182 VAL A C 1
ATOM 1408 O O . VAL A 1 182 ? -7.956 1.614 12.844 1.00 97.50 182 VAL A O 1
ATOM 1411 N N . VAL A 1 183 ? -6.558 0.331 14.031 1.00 97.12 183 VAL A N 1
ATOM 1412 C CA . VAL A 1 183 ? -5.345 1.099 13.756 1.00 97.12 183 VAL A CA 1
ATOM 1413 C C . VAL A 1 183 ? -4.767 0.676 12.404 1.00 97.12 183 VAL A C 1
ATOM 1415 O O . VAL A 1 183 ? -4.056 -0.321 12.275 1.00 97.12 183 VAL A O 1
ATOM 1418 N N . ALA A 1 184 ? -5.070 1.473 11.381 1.00 96.06 184 ALA A N 1
ATOM 1419 C CA . ALA A 1 184 ? -4.518 1.374 10.026 1.00 96.06 184 ALA A CA 1
ATOM 1420 C C . ALA A 1 184 ? -3.721 2.644 9.652 1.00 96.06 184 ALA A C 1
ATOM 1422 O O . ALA A 1 184 ? -3.747 3.113 8.512 1.00 96.06 184 ALA A O 1
ATOM 1423 N N . GLY A 1 185 ? -3.032 3.239 10.633 1.00 92.81 185 GLY A N 1
ATOM 1424 C CA . GLY A 1 185 ? -2.395 4.560 10.542 1.00 92.81 185 GLY A CA 1
ATOM 1425 C C . GLY A 1 185 ? -1.082 4.612 9.754 1.00 92.81 185 GLY A C 1
ATOM 1426 O O . GLY A 1 185 ? -0.422 5.651 9.720 1.00 92.81 185 GLY A O 1
ATOM 1427 N N . GLY A 1 186 ? -0.660 3.506 9.132 1.00 92.50 186 GLY A N 1
ATOM 1428 C CA . GLY A 1 186 ? 0.659 3.408 8.512 1.00 92.50 186 GLY A CA 1
ATOM 1429 C C . GLY A 1 186 ? 1.753 3.683 9.545 1.00 92.50 186 GLY A C 1
ATOM 1430 O O . GLY A 1 186 ? 1.778 3.039 10.591 1.00 92.50 186 GLY A O 1
ATOM 1431 N N . VAL A 1 187 ? 2.627 4.657 9.277 1.00 90.69 187 VAL A N 1
ATOM 1432 C CA . VAL A 1 187 ? 3.691 5.067 10.213 1.00 90.69 187 VAL A CA 1
ATOM 1433 C C . VAL A 1 187 ? 3.158 5.687 11.504 1.00 90.69 187 VAL A C 1
ATOM 1435 O O . VAL A 1 187 ? 3.807 5.570 12.535 1.00 90.69 187 VAL A O 1
ATOM 1438 N N . GLY A 1 188 ? 1.959 6.280 11.473 1.00 92.62 188 GLY A N 1
ATOM 1439 C CA . GLY A 1 188 ? 1.312 6.829 12.666 1.00 92.62 188 GLY A CA 1
ATOM 1440 C C . GLY A 1 188 ? 0.872 5.756 13.664 1.00 92.62 188 GLY A C 1
ATOM 1441 O O . GLY A 1 188 ? 0.522 6.078 14.786 1.00 92.62 188 GLY A O 1
ATOM 1442 N N . SER A 1 189 ? 0.915 4.473 13.292 1.00 94.81 189 SER A N 1
ATOM 1443 C CA . SER A 1 189 ? 0.542 3.372 14.194 1.00 94.81 189 SER A CA 1
ATOM 1444 C C . SER A 1 189 ? 1.531 3.176 15.350 1.00 94.81 189 SER A C 1
ATOM 1446 O O . SER A 1 189 ? 1.200 2.477 16.301 1.00 94.81 189 SER A O 1
ATOM 1448 N N . GLY A 1 190 ? 2.725 3.775 15.264 1.00 93.69 190 GLY A N 1
ATOM 1449 C CA . GLY A 1 190 ? 3.691 3.826 16.364 1.00 93.69 190 GLY A CA 1
ATOM 1450 C C . GLY A 1 190 ? 3.394 4.912 17.403 1.00 93.69 190 GLY A C 1
ATOM 1451 O O . GLY A 1 190 ? 4.177 5.076 18.327 1.00 93.69 190 GLY A O 1
ATOM 1452 N N . ASP A 1 191 ? 2.306 5.675 17.258 1.00 94.12 191 ASP A N 1
ATOM 1453 C CA . ASP A 1 191 ? 1.889 6.651 18.265 1.00 94.12 191 ASP A CA 1
ATOM 1454 C C . ASP A 1 191 ? 1.445 5.931 19.560 1.00 94.12 191 ASP A C 1
ATOM 1456 O O . ASP A 1 191 ? 0.608 5.020 19.486 1.00 94.12 191 ASP A O 1
ATOM 1460 N N . PRO A 1 192 ? 1.951 6.323 20.745 1.00 93.31 192 PRO A N 1
ATOM 1461 C CA . PRO A 1 192 ? 1.518 5.766 22.026 1.00 93.31 192 PRO A CA 1
ATOM 1462 C C . PRO A 1 192 ? 0.013 5.847 22.282 1.00 93.31 192 PRO A C 1
ATOM 1464 O O . PRO A 1 192 ? -0.553 4.940 22.893 1.00 93.31 192 PRO A O 1
ATOM 1467 N N . VAL A 1 193 ? -0.669 6.874 21.761 1.00 93.75 193 VAL A N 1
ATOM 1468 C CA . VAL A 1 193 ? -2.136 6.989 21.829 1.00 93.75 193 VAL A CA 1
ATOM 1469 C C . VAL A 1 193 ? -2.815 5.789 21.168 1.00 93.75 193 VAL A C 1
ATOM 1471 O O . VAL A 1 193 ? -3.872 5.351 21.610 1.00 93.75 193 VAL A O 1
ATOM 1474 N N . LEU A 1 194 ? -2.204 5.237 20.119 1.00 93.12 194 LEU A N 1
ATOM 1475 C CA . LEU A 1 194 ? -2.717 4.112 19.340 1.00 93.12 194 LEU A CA 1
ATOM 1476 C C . LEU A 1 194 ? -2.110 2.768 19.774 1.00 93.12 194 LEU A C 1
ATOM 1478 O O . LEU A 1 194 ? -2.176 1.798 19.016 1.00 93.12 194 LEU A O 1
ATOM 1482 N N . GLY A 1 195 ? -1.519 2.703 20.971 1.00 89.38 195 GLY A N 1
ATOM 1483 C CA . GLY A 1 195 ? -0.916 1.496 21.542 1.00 89.38 195 GLY A CA 1
ATOM 1484 C C . GLY A 1 195 ? 0.516 1.204 21.083 1.00 89.38 195 GLY A C 1
ATOM 1485 O O . GLY A 1 195 ? 0.985 0.090 21.288 1.00 89.38 195 GLY A O 1
ATOM 1486 N N . GLU A 1 196 ? 1.203 2.182 20.476 1.00 92.81 196 GLU A N 1
ATOM 1487 C CA . GLU A 1 196 ? 2.648 2.144 20.193 1.00 92.81 196 GLU A CA 1
ATOM 1488 C C . GLU A 1 196 ? 3.112 0.888 19.436 1.00 92.81 196 GLU A C 1
ATOM 1490 O O . GLU A 1 196 ? 3.987 0.149 19.889 1.00 92.81 196 GLU A O 1
ATOM 1495 N N . LEU A 1 197 ? 2.530 0.611 18.262 1.00 94.25 197 LEU A N 1
ATOM 1496 C CA . LEU A 1 197 ? 2.963 -0.542 17.471 1.00 94.25 197 LEU A CA 1
ATOM 1497 C C . LEU A 1 197 ? 4.466 -0.426 17.146 1.00 94.25 197 LEU A C 1
ATOM 1499 O O . LEU A 1 197 ? 4.859 0.561 16.519 1.00 94.25 197 LEU A O 1
ATOM 1503 N N . PRO A 1 198 ? 5.310 -1.425 17.474 1.00 95.06 198 PRO A N 1
ATOM 1504 C CA . PRO A 1 198 ? 6.732 -1.366 17.161 1.00 95.06 198 PRO A CA 1
ATOM 1505 C C . PRO A 1 198 ? 6.967 -1.331 15.647 1.00 95.06 198 PRO A C 1
ATOM 1507 O O . PRO A 1 198 ? 6.628 -2.277 14.928 1.00 95.06 198 PRO A O 1
ATOM 1510 N N . LEU A 1 199 ? 7.563 -0.242 15.156 1.00 91.50 199 LEU A N 1
ATOM 1511 C CA . LEU A 1 199 ? 7.882 -0.026 13.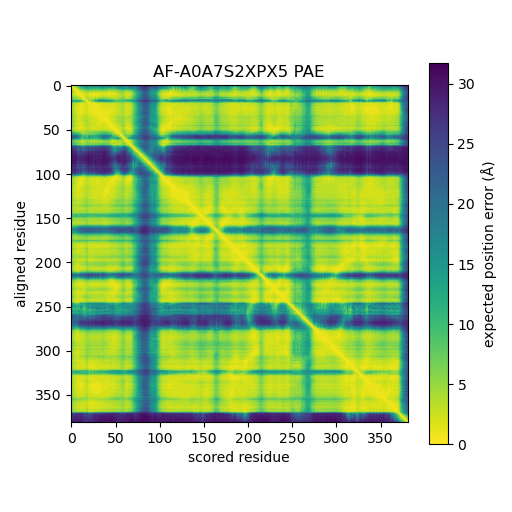743 1.00 91.50 199 LEU A CA 1
ATOM 1512 C C . LEU A 1 199 ? 9.392 0.148 13.536 1.00 91.50 199 LEU A C 1
ATOM 1514 O O . LEU A 1 199 ? 10.083 0.769 14.340 1.00 91.50 199 LEU A O 1
ATOM 1518 N N . LEU A 1 200 ? 9.899 -0.328 12.400 1.00 88.88 200 LEU A N 1
ATOM 1519 C CA . LEU A 1 200 ? 11.235 0.016 11.928 1.00 88.88 200 LEU A CA 1
ATOM 1520 C C . LEU A 1 200 ? 11.253 1.459 11.412 1.00 88.88 200 LEU A C 1
ATOM 1522 O O . LEU A 1 200 ? 10.446 1.836 10.560 1.00 88.88 200 LEU A O 1
ATOM 1526 N N . HIS A 1 201 ? 12.248 2.245 11.824 1.00 83.69 201 HIS A N 1
ATOM 1527 C CA . HIS A 1 201 ? 12.502 3.555 11.224 1.00 83.69 201 HIS A CA 1
ATOM 1528 C C . HIS A 1 201 ? 12.974 3.375 9.779 1.00 83.69 201 HIS A C 1
ATOM 1530 O O . HIS A 1 201 ? 14.124 3.005 9.582 1.00 83.69 201 HIS A O 1
ATOM 1536 N N . SER A 1 202 ? 12.104 3.537 8.774 1.00 81.00 202 SER A N 1
ATOM 1537 C CA . SER A 1 202 ? 12.351 3.125 7.379 1.00 81.00 202 SER A CA 1
ATOM 1538 C C . SER A 1 202 ? 12.202 4.221 6.331 1.00 81.00 202 SER A C 1
ATOM 1540 O O . SER A 1 202 ? 11.249 4.151 5.553 1.00 81.00 202 SER A O 1
ATOM 1542 N N . PRO A 1 203 ? 13.124 5.188 6.230 1.00 82.62 203 PRO A N 1
ATOM 1543 C CA . PRO A 1 203 ? 13.018 6.225 5.216 1.00 82.62 203 PRO A CA 1
ATOM 1544 C C . PRO A 1 203 ? 13.118 5.626 3.806 1.00 82.62 203 PRO A C 1
ATOM 1546 O O . PRO A 1 203 ? 13.840 4.660 3.554 1.00 82.62 203 PRO A O 1
ATOM 1549 N N . GLY A 1 204 ? 12.354 6.186 2.878 1.00 82.31 204 GLY A N 1
ATOM 1550 C CA . GLY A 1 204 ? 12.444 5.910 1.453 1.00 82.31 204 GLY A CA 1
ATOM 1551 C C . GLY A 1 204 ? 12.094 7.164 0.668 1.00 82.31 204 GLY A C 1
ATOM 1552 O O . GLY A 1 204 ? 11.272 7.960 1.121 1.00 82.31 204 GLY A O 1
ATOM 1553 N N . ALA A 1 205 ? 12.714 7.325 -0.497 1.00 86.75 205 ALA A N 1
ATOM 1554 C CA . ALA A 1 205 ? 12.499 8.469 -1.368 1.00 86.75 205 ALA A CA 1
ATOM 1555 C C . ALA A 1 205 ? 12.072 8.027 -2.767 1.00 86.75 205 ALA A C 1
ATOM 1557 O O . ALA A 1 205 ? 12.504 6.985 -3.264 1.00 86.75 205 ALA A O 1
ATOM 1558 N N . ILE A 1 206 ? 11.216 8.836 -3.385 1.00 91.19 206 ILE A N 1
ATOM 1559 C CA . ILE A 1 206 ? 10.726 8.644 -4.747 1.00 91.19 206 ILE A CA 1
ATOM 1560 C C . ILE A 1 206 ? 10.818 9.973 -5.485 1.00 91.19 206 ILE A C 1
ATOM 1562 O O . ILE A 1 206 ? 10.297 10.987 -5.016 1.00 91.19 206 ILE A O 1
ATOM 1566 N N . ALA A 1 207 ? 11.446 9.945 -6.654 1.00 93.69 207 ALA A N 1
ATOM 1567 C CA . ALA A 1 207 ? 11.413 11.011 -7.637 1.00 93.69 207 ALA A CA 1
ATOM 1568 C C . ALA A 1 207 ? 10.217 10.815 -8.576 1.00 93.69 207 ALA A C 1
ATOM 1570 O O . ALA A 1 207 ? 9.977 9.718 -9.084 1.00 93.69 207 ALA A O 1
ATOM 1571 N N . TYR A 1 208 ? 9.485 11.895 -8.822 1.00 95.00 208 TYR A N 1
ATOM 1572 C CA . TYR A 1 208 ? 8.408 11.979 -9.798 1.00 95.00 208 TYR A CA 1
ATOM 1573 C C . TYR A 1 208 ? 8.878 12.831 -10.962 1.00 95.00 208 TYR A C 1
ATOM 1575 O O . TYR A 1 208 ? 9.262 13.984 -10.768 1.00 95.00 208 TYR A O 1
ATOM 1583 N N . ALA A 1 209 ? 8.791 12.310 -12.176 1.00 94.94 209 ALA A N 1
ATOM 1584 C CA . ALA A 1 209 ? 9.169 13.021 -13.383 1.00 94.94 209 ALA A CA 1
ATOM 1585 C C . ALA A 1 209 ? 8.076 12.929 -14.451 1.00 94.94 209 ALA A C 1
ATOM 1587 O O . ALA A 1 209 ? 7.258 12.006 -14.455 1.00 94.94 209 ALA A O 1
ATOM 1588 N N . LYS A 1 210 ? 8.056 13.897 -15.367 1.00 93.12 210 LYS A N 1
ATOM 1589 C CA . LYS A 1 210 ? 7.157 13.900 -16.526 1.00 93.12 210 LYS A CA 1
ATOM 1590 C C . LYS A 1 210 ? 7.941 14.014 -17.828 1.00 93.12 210 LYS A C 1
ATOM 1592 O O . LYS A 1 210 ? 8.990 14.656 -17.818 1.00 93.12 210 LYS A O 1
ATOM 1597 N N . PRO A 1 211 ? 7.445 13.426 -18.933 1.00 88.94 211 PRO A N 1
ATOM 1598 C CA . PRO A 1 211 ? 8.017 13.638 -20.256 1.00 88.94 211 PRO A CA 1
ATOM 1599 C C . PRO A 1 211 ? 8.135 15.128 -20.584 1.00 88.94 211 PRO A C 1
ATOM 1601 O O . PRO A 1 211 ? 7.241 15.912 -20.260 1.00 88.94 211 PRO A O 1
ATOM 1604 N N . ASN A 1 212 ? 9.245 15.513 -21.207 1.00 86.75 212 ASN A N 1
ATOM 1605 C CA . ASN A 1 212 ? 9.498 16.897 -21.593 1.00 86.75 212 ASN A CA 1
ATOM 1606 C C . ASN A 1 212 ? 8.518 17.318 -22.696 1.00 86.75 212 ASN A C 1
ATOM 1608 O O . ASN A 1 212 ? 8.541 16.754 -23.782 1.00 86.75 212 ASN A O 1
ATOM 1612 N N . HIS A 1 213 ? 7.681 18.324 -22.431 1.00 67.81 213 HIS A N 1
ATOM 1613 C CA . HIS A 1 213 ? 6.613 18.759 -23.343 1.00 67.81 213 HIS A CA 1
ATOM 1614 C C . HIS A 1 213 ? 7.086 19.218 -24.736 1.00 67.81 213 HIS A C 1
ATOM 1616 O O . HIS A 1 213 ? 6.287 19.207 -25.668 1.00 67.81 213 HIS A O 1
ATOM 1622 N N . ASP A 1 214 ? 8.356 19.603 -24.881 1.00 63.06 214 ASP A N 1
ATOM 1623 C CA . ASP A 1 214 ? 8.903 20.196 -26.109 1.00 63.06 214 ASP A CA 1
ATOM 1624 C C . ASP A 1 214 ? 9.407 19.161 -27.138 1.00 63.06 214 ASP A C 1
ATOM 1626 O O . ASP A 1 214 ? 9.907 19.531 -28.203 1.00 63.06 214 ASP A O 1
ATOM 1630 N N . ASP A 1 215 ? 9.297 17.862 -26.848 1.00 59.78 215 ASP A N 1
ATOM 1631 C CA . ASP A 1 215 ? 9.724 16.803 -27.764 1.00 59.78 215 ASP A CA 1
ATOM 1632 C C . ASP A 1 215 ? 8.574 16.435 -28.722 1.00 59.78 215 ASP A C 1
ATOM 1634 O O . ASP A 1 215 ? 7.658 15.695 -28.376 1.00 59.78 215 ASP A O 1
ATOM 1638 N N . ASN A 1 216 ? 8.621 16.943 -29.958 1.00 54.06 216 ASN A N 1
ATOM 1639 C CA . ASN A 1 216 ? 7.674 16.601 -31.035 1.00 54.06 216 ASN A CA 1
ATOM 1640 C C . ASN A 1 216 ? 7.766 15.126 -31.502 1.00 54.06 216 ASN A C 1
ATOM 1642 O O . ASN A 1 216 ? 7.127 14.757 -32.490 1.00 54.06 216 ASN A O 1
ATOM 1646 N N . SER A 1 217 ? 8.572 14.284 -30.845 1.00 61.06 217 SER A N 1
ATOM 1647 C CA . SER A 1 217 ? 8.689 12.855 -31.138 1.00 61.06 217 SER A CA 1
ATOM 1648 C C . SER A 1 217 ? 7.860 11.994 -30.179 1.00 61.06 217 SER A C 1
ATOM 1650 O O . SER A 1 217 ? 7.512 12.398 -29.071 1.00 61.06 217 SER A O 1
ATOM 1652 N N . SER A 1 218 ? 7.511 10.779 -30.609 1.00 68.38 218 SER A N 1
ATOM 1653 C CA . SER A 1 218 ? 6.844 9.802 -29.747 1.00 68.38 218 SER A CA 1
ATOM 1654 C C . SER A 1 218 ? 7.703 9.528 -28.510 1.00 68.38 218 SER A C 1
ATOM 1656 O O . SER A 1 218 ? 8.785 8.949 -28.626 1.00 68.38 218 SER A O 1
ATOM 1658 N N . HIS A 1 219 ? 7.232 9.923 -27.325 1.00 70.50 219 HIS A N 1
ATOM 1659 C CA . HIS A 1 219 ? 7.942 9.624 -26.087 1.00 70.50 219 HIS A CA 1
ATOM 1660 C C . HIS A 1 219 ? 8.012 8.108 -25.864 1.00 70.50 219 HIS A C 1
ATOM 1662 O O . HIS A 1 219 ? 6.961 7.455 -25.874 1.00 70.50 219 HIS A O 1
ATOM 1668 N N . PRO A 1 220 ? 9.206 7.538 -25.612 1.00 78.00 220 PRO A N 1
ATOM 1669 C CA . PRO A 1 220 ? 9.313 6.137 -25.237 1.00 78.00 220 PRO A CA 1
ATOM 1670 C C . PRO A 1 220 ? 8.486 5.892 -23.971 1.00 78.00 220 PRO A C 1
ATOM 1672 O O . PRO A 1 220 ? 8.532 6.671 -23.018 1.00 78.00 220 PRO A O 1
ATOM 1675 N N . ARG A 1 221 ? 7.691 4.821 -23.984 1.00 84.19 221 ARG A N 1
ATOM 1676 C CA . ARG A 1 221 ? 6.865 4.386 -22.855 1.00 84.19 221 ARG A CA 1
ATOM 1677 C C . ARG A 1 221 ? 7.433 3.097 -22.288 1.00 84.19 221 ARG A C 1
ATOM 1679 O O . ARG A 1 221 ? 7.794 2.198 -23.045 1.00 84.19 221 ARG A O 1
ATOM 1686 N N . LEU A 1 222 ? 7.468 2.982 -20.964 1.00 88.31 222 LEU A N 1
ATOM 1687 C CA . LEU A 1 222 ? 7.790 1.701 -20.345 1.00 88.31 222 LEU A CA 1
ATOM 1688 C C . LEU A 1 222 ? 6.643 0.725 -20.561 1.00 88.31 222 LEU A C 1
ATOM 1690 O O . LEU A 1 222 ? 5.505 0.994 -20.186 1.00 88.31 222 LEU A O 1
ATOM 1694 N N . LYS A 1 223 ? 6.971 -0.435 -21.129 1.00 88.12 223 LYS A N 1
ATOM 1695 C CA . LYS A 1 223 ? 6.035 -1.556 -21.257 1.00 88.12 223 LYS A CA 1
ATOM 1696 C C . LYS A 1 223 ? 5.917 -2.368 -19.964 1.00 88.12 223 LYS A C 1
ATOM 1698 O O . LYS A 1 223 ? 4.983 -3.149 -19.841 1.00 88.12 223 LYS A O 1
ATOM 1703 N N . ARG A 1 224 ? 6.883 -2.234 -19.042 1.00 92.25 224 ARG A N 1
ATOM 1704 C CA . ARG A 1 224 ? 7.049 -3.054 -17.829 1.00 92.25 224 ARG A CA 1
ATOM 1705 C C . ARG A 1 224 ? 7.657 -2.225 -16.699 1.00 92.25 224 ARG A C 1
ATOM 1707 O O . ARG A 1 224 ? 8.366 -1.252 -16.951 1.00 92.25 224 ARG A O 1
ATOM 1714 N N . ILE A 1 225 ? 7.425 -2.647 -15.462 1.00 95.56 225 ILE A N 1
ATOM 1715 C CA . ILE A 1 225 ? 8.147 -2.141 -14.288 1.00 95.56 225 ILE A CA 1
ATOM 1716 C C . ILE A 1 225 ? 9.583 -2.668 -14.348 1.00 95.56 225 ILE A C 1
ATOM 1718 O O . ILE A 1 225 ? 9.787 -3.856 -14.585 1.00 95.56 225 ILE A O 1
ATOM 1722 N N . LEU A 1 226 ? 10.577 -1.814 -14.127 1.00 93.81 226 LEU A N 1
ATOM 1723 C CA . LEU A 1 226 ? 11.988 -2.189 -14.151 1.00 93.81 226 LEU A CA 1
ATOM 1724 C C . LEU A 1 226 ? 12.573 -2.092 -12.745 1.00 93.81 226 LEU A C 1
ATOM 1726 O O . LEU A 1 226 ? 12.411 -1.076 -12.072 1.00 93.81 226 LEU A O 1
ATOM 1730 N N . VAL A 1 227 ? 13.267 -3.138 -12.305 1.00 92.38 227 VAL A N 1
ATOM 1731 C CA . VAL A 1 227 ? 13.896 -3.210 -10.983 1.00 92.38 227 VAL A CA 1
ATOM 1732 C C . VAL A 1 227 ? 15.295 -3.800 -11.119 1.00 92.38 227 VAL A C 1
ATOM 1734 O O . VAL A 1 227 ? 15.463 -4.914 -11.609 1.00 92.38 227 VAL A O 1
ATOM 1737 N N . ASP A 1 228 ? 16.303 -3.076 -10.645 1.00 88.25 228 ASP A N 1
ATOM 1738 C CA . ASP A 1 228 ? 17.674 -3.557 -10.498 1.00 88.25 228 ASP A CA 1
ATOM 1739 C C . ASP A 1 228 ? 18.003 -3.661 -9.005 1.00 88.25 228 ASP A C 1
ATOM 1741 O O . ASP A 1 228 ? 18.251 -2.659 -8.334 1.00 88.25 228 ASP A O 1
ATOM 1745 N N . THR A 1 229 ? 18.009 -4.882 -8.465 1.00 85.19 229 THR A N 1
ATOM 1746 C CA . THR A 1 229 ? 18.323 -5.119 -7.047 1.00 85.19 229 THR A CA 1
ATOM 1747 C C . THR A 1 229 ? 19.817 -5.008 -6.751 1.00 85.19 229 THR A C 1
ATOM 1749 O O . THR A 1 229 ? 20.212 -5.080 -5.594 1.00 85.19 229 THR A O 1
ATOM 1752 N N . ILE A 1 230 ? 20.663 -4.920 -7.781 1.00 82.00 230 ILE A N 1
ATOM 1753 C CA . ILE A 1 230 ? 22.119 -4.818 -7.651 1.00 82.00 230 ILE A CA 1
ATOM 1754 C C . ILE A 1 230 ? 22.512 -3.353 -7.513 1.00 82.00 230 ILE A C 1
ATOM 1756 O O . ILE A 1 230 ? 23.315 -3.006 -6.654 1.00 82.00 230 ILE A O 1
ATOM 1760 N N . ARG A 1 231 ? 21.947 -2.507 -8.378 1.00 79.94 231 ARG A N 1
ATOM 1761 C CA . ARG A 1 231 ? 22.127 -1.048 -8.342 1.00 79.94 231 ARG A CA 1
ATOM 1762 C C . ARG A 1 231 ? 21.119 -0.344 -7.440 1.00 79.94 231 ARG A C 1
ATOM 1764 O O . ARG A 1 231 ? 21.184 0.871 -7.297 1.00 79.94 231 ARG A O 1
ATOM 1771 N N . GLU A 1 232 ? 20.200 -1.113 -6.863 1.00 85.62 232 GLU A N 1
ATOM 1772 C CA . GLU A 1 232 ? 19.155 -0.642 -5.964 1.00 85.62 232 GLU A CA 1
ATOM 1773 C C . GLU A 1 232 ? 18.304 0.473 -6.580 1.00 85.62 232 GLU A C 1
ATOM 1775 O O . GLU A 1 232 ? 17.953 1.440 -5.912 1.00 85.62 232 GLU A O 1
ATOM 1780 N N . SER A 1 233 ? 17.976 0.350 -7.866 1.00 87.81 233 SER A N 1
ATOM 1781 C CA . SER A 1 233 ? 17.182 1.329 -8.606 1.00 87.81 233 SER A CA 1
ATOM 1782 C C . SER A 1 233 ? 15.951 0.680 -9.218 1.00 87.81 233 SER A C 1
ATOM 1784 O O . SER A 1 233 ? 15.943 -0.500 -9.571 1.00 87.81 233 SER A O 1
ATOM 1786 N N . HIS A 1 234 ? 14.864 1.437 -9.295 1.00 92.19 234 HIS A N 1
ATOM 1787 C CA . HIS A 1 234 ? 13.610 0.945 -9.848 1.00 92.19 234 HIS A CA 1
ATOM 1788 C C . HIS A 1 234 ? 12.842 2.064 -10.538 1.00 92.19 234 HIS A C 1
ATOM 1790 O O . HIS A 1 234 ? 12.796 3.195 -10.054 1.00 92.19 234 HIS A O 1
ATOM 1796 N N . VAL A 1 235 ? 12.247 1.729 -11.684 1.00 94.62 235 VAL A N 1
ATOM 1797 C CA . VAL A 1 235 ? 11.530 2.650 -12.569 1.00 94.62 235 VAL A CA 1
ATOM 1798 C C . VAL A 1 235 ? 10.185 2.035 -12.948 1.00 94.62 235 VAL A C 1
ATOM 1800 O O . VAL A 1 235 ? 10.101 0.874 -13.342 1.00 94.62 235 VAL A O 1
ATOM 1803 N N . LEU A 1 236 ? 9.121 2.824 -12.853 1.00 94.75 236 LEU A N 1
ATOM 1804 C CA . LEU A 1 236 ? 7.823 2.506 -13.430 1.00 94.75 236 LEU A CA 1
ATOM 1805 C C . LEU A 1 236 ? 7.227 3.766 -14.031 1.00 94.75 236 LEU A C 1
ATOM 1807 O O . LEU A 1 236 ? 7.593 4.885 -13.668 1.00 94.75 236 LEU A O 1
ATOM 1811 N N . GLN A 1 237 ? 6.282 3.580 -14.940 1.00 92.25 237 GLN A N 1
ATOM 1812 C CA . GLN A 1 237 ? 5.539 4.669 -15.545 1.00 92.25 237 GLN A CA 1
ATOM 1813 C C . GLN A 1 237 ? 4.048 4.382 -15.415 1.00 92.25 237 GLN A C 1
ATOM 1815 O O . GLN A 1 237 ? 3.612 3.277 -15.719 1.00 92.25 237 GLN A O 1
ATOM 1820 N N . ARG A 1 238 ? 3.288 5.374 -14.950 1.00 89.75 238 ARG A N 1
ATOM 1821 C CA . ARG A 1 238 ? 1.823 5.314 -14.863 1.00 89.75 238 ARG A CA 1
ATOM 1822 C C . ARG A 1 238 ? 1.185 5.605 -16.223 1.00 89.75 238 ARG A C 1
ATOM 1824 O O . ARG A 1 238 ? 1.810 6.237 -17.085 1.00 89.75 238 ARG A O 1
ATOM 1831 N N . ALA A 1 239 ? -0.087 5.248 -16.393 1.00 85.31 239 ALA A N 1
ATOM 1832 C CA . ALA A 1 239 ? -0.844 5.535 -17.614 1.00 85.31 239 ALA A CA 1
ATOM 1833 C C . ALA A 1 239 ? -0.796 7.023 -18.020 1.00 85.31 239 ALA A C 1
ATOM 1835 O O . ALA A 1 239 ? -0.588 7.346 -19.194 1.00 85.31 239 ALA A O 1
ATOM 1836 N N . ASP A 1 240 ? -0.867 7.940 -17.048 1.00 86.81 240 ASP A N 1
ATOM 1837 C CA . ASP A 1 240 ? -0.811 9.394 -17.268 1.00 86.81 240 ASP A CA 1
ATOM 1838 C C . ASP A 1 240 ? 0.560 9.921 -17.748 1.00 86.81 240 ASP A C 1
ATOM 1840 O O . ASP A 1 240 ? 0.698 11.103 -18.059 1.00 86.81 240 ASP A O 1
ATOM 1844 N N . GLY A 1 241 ? 1.569 9.050 -17.849 1.00 88.88 241 GLY A N 1
ATOM 1845 C CA . GLY A 1 241 ? 2.920 9.384 -18.296 1.00 88.88 241 GLY A CA 1
ATOM 1846 C C . GLY A 1 241 ? 3.882 9.730 -17.173 1.00 88.88 241 GLY A C 1
ATOM 1847 O O . GLY A 1 241 ? 5.080 9.809 -17.444 1.00 88.88 241 GLY A O 1
ATOM 1848 N N . THR A 1 242 ? 3.400 9.875 -15.935 1.00 91.94 242 THR A N 1
ATOM 1849 C CA . THR A 1 242 ? 4.252 10.126 -14.773 1.00 91.94 242 THR A CA 1
ATOM 1850 C C . THR A 1 242 ? 5.220 8.964 -14.593 1.00 91.94 242 THR A C 1
ATOM 1852 O O . THR A 1 242 ? 4.812 7.811 -14.434 1.00 91.94 242 THR A O 1
ATOM 1855 N N . VAL A 1 243 ? 6.510 9.282 -14.613 1.00 94.19 243 VAL A N 1
ATOM 1856 C CA . VAL A 1 243 ? 7.597 8.353 -14.324 1.00 94.19 243 VAL A CA 1
ATOM 1857 C C . VAL A 1 243 ? 7.924 8.465 -12.850 1.00 94.19 243 VAL A C 1
ATOM 1859 O O . VAL A 1 243 ? 8.133 9.561 -12.331 1.00 94.19 243 VAL A O 1
ATOM 1862 N N . LEU A 1 244 ? 7.957 7.326 -12.177 1.00 94.69 244 LEU A N 1
ATOM 1863 C CA . LEU A 1 244 ? 8.416 7.239 -10.809 1.00 94.69 244 LEU A CA 1
ATOM 1864 C C . LEU A 1 244 ? 9.777 6.554 -10.827 1.00 94.69 244 LEU A C 1
ATOM 1866 O O . LEU A 1 244 ? 9.961 5.545 -11.511 1.00 94.69 244 LEU A O 1
ATOM 1870 N N . VAL A 1 245 ? 10.701 7.076 -10.028 1.00 94.00 245 VAL A N 1
ATOM 1871 C CA . VAL A 1 245 ? 12.013 6.472 -9.801 1.00 94.00 245 VAL A CA 1
ATOM 1872 C C . VAL A 1 245 ? 12.285 6.404 -8.311 1.00 94.00 245 VAL A C 1
ATOM 1874 O O . VAL A 1 245 ? 12.197 7.413 -7.613 1.00 94.00 245 VAL A O 1
ATOM 1877 N N . GLY A 1 246 ? 12.622 5.220 -7.820 1.00 89.12 246 GLY A N 1
ATOM 1878 C CA . GLY A 1 246 ? 13.122 5.049 -6.463 1.00 89.12 246 GLY A CA 1
ATOM 1879 C C . GLY A 1 246 ? 14.522 4.449 -6.460 1.00 89.12 246 GLY A C 1
ATOM 1880 O O . GLY A 1 246 ? 14.975 3.856 -7.444 1.00 89.12 246 GLY A O 1
ATOM 1881 N N . GLY A 1 247 ? 15.214 4.642 -5.341 1.00 74.44 247 GLY A N 1
ATOM 1882 C CA . GLY A 1 247 ? 16.610 4.257 -5.170 1.00 74.44 247 GLY A CA 1
ATOM 1883 C C . GLY A 1 247 ? 16.945 3.888 -3.725 1.00 74.44 247 GLY A C 1
ATOM 1884 O O . GLY A 1 247 ? 16.193 4.222 -2.804 1.00 74.44 247 GLY A O 1
ATOM 1885 N N . GLY A 1 248 ? 18.076 3.205 -3.546 1.00 62.44 248 GLY A N 1
ATOM 1886 C CA . GLY A 1 248 ? 18.523 2.632 -2.273 1.00 62.44 248 GLY A CA 1
ATOM 1887 C C . GLY A 1 248 ? 17.914 1.253 -2.002 1.00 62.44 248 GLY A C 1
ATOM 1888 O O . GLY A 1 248 ? 16.915 0.885 -2.628 1.00 62.44 248 GLY A O 1
ATOM 1889 N N . PHE A 1 249 ? 18.538 0.486 -1.096 1.00 54.25 249 PHE A N 1
ATOM 1890 C CA . PHE A 1 249 ? 18.254 -0.934 -0.843 1.00 54.25 249 PHE A CA 1
ATOM 1891 C C . PHE A 1 249 ? 16.761 -1.255 -0.945 1.00 54.25 249 PHE A C 1
ATOM 1893 O O . PHE A 1 249 ? 15.924 -0.712 -0.210 1.00 54.25 249 PHE A O 1
ATOM 1900 N N . LEU A 1 250 ? 16.410 -2.118 -1.903 1.00 54.97 250 LEU A N 1
ATOM 1901 C CA . LEU A 1 250 ? 15.024 -2.449 -2.197 1.00 54.97 250 LEU A CA 1
ATOM 1902 C C . LEU A 1 250 ? 14.445 -3.281 -1.050 1.00 54.97 250 LEU A C 1
ATOM 1904 O O . LEU A 1 250 ? 14.583 -4.498 -0.983 1.00 54.97 250 LEU A O 1
ATOM 1908 N N . VAL A 1 251 ? 13.759 -2.609 -0.133 1.00 58.56 251 VAL A N 1
ATOM 1909 C CA . VAL A 1 251 ? 13.056 -3.270 0.964 1.00 58.56 251 VAL A CA 1
ATOM 1910 C C . VAL A 1 251 ? 11.657 -3.660 0.497 1.00 58.56 251 VAL A C 1
ATOM 1912 O O . VAL A 1 251 ? 10.808 -2.791 0.312 1.00 58.56 251 VAL A O 1
ATOM 1915 N N . VAL A 1 252 ? 11.390 -4.958 0.341 1.00 56.44 252 VAL A N 1
ATOM 1916 C CA . VAL A 1 252 ? 10.060 -5.504 0.004 1.00 56.44 252 VAL A CA 1
ATOM 1917 C C . VAL A 1 252 ? 9.286 -6.022 1.234 1.00 56.44 252 VAL A C 1
ATOM 1919 O O . VAL A 1 252 ? 8.147 -6.480 1.114 1.00 56.44 252 VAL A O 1
ATOM 1922 N N . GLY A 1 253 ? 9.820 -5.877 2.447 1.00 56.62 253 GLY A N 1
ATOM 1923 C CA . GLY A 1 253 ? 9.260 -6.443 3.681 1.00 56.62 253 GLY A CA 1
ATOM 1924 C C . GLY A 1 253 ? 9.710 -7.892 3.919 1.00 56.62 253 GLY A C 1
ATOM 1925 O O . GLY A 1 253 ? 10.286 -8.531 3.042 1.00 56.62 253 GLY A O 1
ATOM 1926 N N . GLY A 1 254 ? 9.431 -8.423 5.105 1.00 59.16 254 GLY A N 1
ATOM 1927 C CA . GLY A 1 254 ? 9.909 -9.720 5.588 1.00 59.16 254 GLY A CA 1
ATOM 1928 C C . GLY A 1 254 ? 11.276 -9.657 6.281 1.00 59.16 254 GLY A C 1
ATOM 1929 O O . GLY A 1 254 ? 11.868 -8.587 6.402 1.00 59.16 254 GLY A O 1
ATOM 1930 N N . ALA A 1 255 ? 11.794 -10.809 6.715 1.00 56.94 255 ALA A N 1
ATOM 1931 C CA . ALA A 1 255 ? 12.961 -10.909 7.605 1.00 56.94 255 ALA A CA 1
ATOM 1932 C C . ALA A 1 255 ? 14.226 -10.186 7.096 1.00 56.94 255 ALA A C 1
ATOM 1934 O O . ALA A 1 255 ? 14.920 -9.537 7.877 1.00 56.94 255 ALA A O 1
ATOM 1935 N N . ALA A 1 256 ? 14.490 -10.215 5.782 1.00 58.97 256 ALA A N 1
ATOM 1936 C CA . ALA A 1 256 ? 15.620 -9.499 5.172 1.00 58.97 256 ALA A CA 1
ATOM 1937 C C . ALA A 1 256 ? 15.559 -7.975 5.409 1.00 58.97 256 ALA A C 1
ATOM 1939 O O . ALA A 1 256 ? 16.585 -7.306 5.475 1.00 58.97 256 ALA A O 1
ATOM 1940 N N . SER A 1 257 ? 14.353 -7.430 5.594 1.00 57.88 257 SER A N 1
ATOM 1941 C CA . SER A 1 257 ? 14.120 -6.009 5.869 1.00 57.88 257 SER A CA 1
ATOM 1942 C C . SER A 1 257 ? 14.454 -5.614 7.310 1.00 57.88 257 SER A C 1
ATOM 1944 O O . SER A 1 257 ? 14.866 -4.478 7.545 1.00 57.88 257 SER A O 1
ATOM 1946 N N . ALA A 1 258 ? 14.279 -6.539 8.260 1.00 55.94 258 ALA A N 1
ATOM 1947 C CA . ALA A 1 258 ? 14.653 -6.349 9.660 1.00 55.94 258 ALA A CA 1
ATOM 1948 C C . ALA A 1 258 ? 16.171 -6.492 9.859 1.00 55.94 258 ALA A C 1
ATOM 1950 O O . ALA A 1 258 ? 16.773 -5.719 10.596 1.00 55.94 258 ALA A O 1
ATOM 1951 N N . GLN A 1 259 ? 16.801 -7.431 9.145 1.00 54.75 259 GLN A N 1
ATOM 1952 C CA . GLN A 1 259 ? 18.243 -7.687 9.234 1.00 54.75 259 GLN A CA 1
ATOM 1953 C C . GLN A 1 259 ? 19.097 -6.593 8.581 1.00 54.75 259 GLN A C 1
ATOM 1955 O O . GLN A 1 259 ? 20.097 -6.185 9.159 1.00 54.75 259 GLN A O 1
ATOM 1960 N N . ALA A 1 260 ? 18.695 -6.069 7.417 1.00 54.41 260 ALA A N 1
ATOM 1961 C CA . ALA A 1 260 ? 19.496 -5.102 6.659 1.00 54.41 260 ALA A CA 1
ATOM 1962 C C . ALA A 1 260 ? 19.732 -3.757 7.375 1.00 54.41 260 ALA A C 1
ATOM 1964 O O . ALA A 1 260 ? 20.480 -2.922 6.871 1.00 54.41 260 ALA A O 1
ATOM 1965 N N . ARG A 1 261 ? 19.055 -3.487 8.503 1.00 53.06 261 ARG A N 1
ATOM 1966 C CA . ARG A 1 261 ? 18.983 -2.136 9.091 1.00 53.06 261 ARG A CA 1
ATOM 1967 C C . ARG A 1 261 ? 19.363 -2.055 10.562 1.00 53.06 261 ARG A C 1
ATOM 1969 O O . ARG A 1 261 ? 19.179 -1.005 11.167 1.00 53.06 261 ARG A O 1
ATOM 1976 N N . HIS A 1 262 ? 19.989 -3.107 11.089 1.00 44.38 262 HIS A N 1
ATOM 1977 C CA . HIS A 1 262 ? 20.734 -3.010 12.345 1.00 44.38 262 HIS A CA 1
ATOM 1978 C C . HIS A 1 262 ? 22.000 -2.124 12.211 1.00 44.38 262 HIS A C 1
ATOM 1980 O O . HIS A 1 262 ? 22.534 -1.685 13.229 1.00 44.38 262 HIS A O 1
ATOM 1986 N N . ASP A 1 263 ? 22.410 -1.799 10.971 1.00 36.03 263 ASP A N 1
ATOM 1987 C CA . ASP A 1 263 ? 23.682 -1.136 10.632 1.00 36.03 263 ASP A CA 1
ATOM 1988 C C . ASP A 1 263 ? 23.561 0.316 10.108 1.00 36.03 263 ASP A C 1
ATOM 1990 O O . ASP A 1 263 ? 24.570 0.931 9.759 1.00 36.03 263 ASP A O 1
ATOM 1994 N N . LEU A 1 264 ? 22.356 0.903 10.040 1.00 40.38 264 LEU A N 1
ATOM 1995 C CA . LEU A 1 264 ? 22.169 2.291 9.581 1.00 40.38 264 LEU A CA 1
ATOM 1996 C C . LEU A 1 264 ? 21.876 3.233 10.762 1.00 40.38 264 LEU A C 1
ATOM 1998 O O . LEU A 1 264 ? 21.033 2.909 11.599 1.00 40.38 264 LEU A O 1
ATOM 2002 N N . PRO A 1 265 ? 22.522 4.412 10.848 1.00 33.31 265 PRO A N 1
ATOM 2003 C CA . PRO A 1 265 ? 22.268 5.351 11.931 1.00 33.31 265 PRO A CA 1
ATOM 2004 C C . PRO A 1 265 ? 20.814 5.842 11.898 1.00 33.31 265 PRO A C 1
ATOM 2006 O O . PRO A 1 265 ? 20.338 6.349 10.880 1.00 33.31 265 PRO A O 1
ATOM 2009 N N . ASN A 1 266 ? 20.132 5.728 13.043 1.00 36.44 266 ASN A N 1
ATOM 2010 C CA . ASN A 1 266 ? 18.832 6.346 13.307 1.00 36.44 266 ASN A CA 1
ATOM 2011 C C . ASN A 1 266 ? 18.973 7.873 13.221 1.00 36.44 266 ASN A C 1
ATOM 2013 O O . ASN A 1 266 ? 19.244 8.542 14.217 1.00 36.44 266 ASN A O 1
ATOM 2017 N N . THR A 1 267 ? 18.820 8.438 12.027 1.00 34.72 267 THR A N 1
ATOM 2018 C CA . THR A 1 267 ? 18.693 9.885 11.853 1.00 34.72 267 THR A CA 1
ATOM 2019 C C . THR A 1 267 ? 17.204 10.227 11.842 1.00 34.72 267 THR A C 1
ATOM 2021 O O . THR A 1 267 ? 16.455 9.649 11.056 1.00 34.72 267 THR A O 1
ATOM 2024 N N . PRO A 1 268 ? 16.717 11.118 12.723 1.00 31.19 268 PRO A N 1
ATOM 2025 C CA . PRO A 1 268 ? 15.305 11.473 12.747 1.00 31.19 268 PRO A CA 1
ATOM 2026 C C . PRO A 1 268 ? 14.888 12.068 11.397 1.00 31.19 268 PRO A C 1
ATOM 2028 O O . PRO A 1 268 ? 15.367 13.126 10.995 1.00 31.19 268 PRO A O 1
ATOM 2031 N N . SER A 1 269 ? 13.951 11.414 10.708 1.00 39.34 269 SER A N 1
ATOM 2032 C CA . SER A 1 269 ? 13.290 11.935 9.500 1.00 39.34 269 SER A CA 1
ATOM 2033 C C . SER A 1 269 ? 12.249 13.010 9.858 1.00 39.34 269 SER A C 1
ATOM 2035 O O . SER A 1 269 ? 11.101 12.937 9.427 1.00 39.34 269 SER A O 1
ATOM 2037 N N . SER A 1 270 ? 12.632 13.980 10.687 1.00 35.03 270 SER A N 1
ATOM 2038 C CA . SER A 1 270 ? 11.840 15.178 10.989 1.00 35.03 270 SER A CA 1
ATOM 2039 C C . SER A 1 270 ? 12.552 16.465 10.573 1.00 35.03 270 SER A C 1
ATOM 2041 O O . SER A 1 270 ? 12.066 17.553 10.869 1.00 35.03 270 SER A O 1
ATOM 2043 N N . ALA A 1 271 ? 13.704 16.372 9.905 1.00 36.97 271 ALA A N 1
ATOM 2044 C CA . ALA A 1 271 ? 14.259 17.531 9.231 1.00 36.97 271 ALA A CA 1
ATOM 2045 C C . ALA A 1 271 ? 13.375 17.835 8.020 1.00 36.97 271 ALA A C 1
ATOM 2047 O O . ALA A 1 271 ? 13.292 17.033 7.090 1.00 36.97 271 ALA A O 1
ATOM 2048 N N . THR A 1 272 ? 12.713 18.988 8.047 1.00 40.06 272 THR A N 1
ATOM 2049 C CA . THR A 1 272 ? 12.153 19.638 6.866 1.00 40.06 272 THR A CA 1
ATOM 2050 C C . THR A 1 272 ? 13.298 19.826 5.873 1.00 40.06 272 THR A C 1
ATOM 2052 O O . THR A 1 272 ? 14.055 20.792 5.960 1.00 40.06 272 THR A O 1
ATOM 2055 N N . THR A 1 273 ? 13.501 18.853 4.984 1.00 50.97 273 THR A N 1
ATOM 2056 C CA . THR A 1 273 ? 14.439 18.994 3.872 1.00 50.97 273 THR A CA 1
ATOM 2057 C C . THR A 1 273 ? 13.948 20.167 3.051 1.00 50.97 273 THR A C 1
ATOM 2059 O O . THR A 1 273 ? 12.779 20.216 2.672 1.00 50.97 273 THR A O 1
ATOM 2062 N N . ASN A 1 274 ? 14.799 21.167 2.845 1.00 57.75 274 ASN A N 1
ATOM 2063 C CA . ASN A 1 274 ? 14.378 22.301 2.039 1.00 57.75 274 ASN A CA 1
ATOM 2064 C C . ASN A 1 274 ? 14.189 21.844 0.574 1.00 57.75 274 ASN A C 1
ATOM 2066 O O . ASN A 1 274 ? 14.682 20.797 0.152 1.00 57.75 274 ASN A O 1
ATOM 2070 N N . THR A 1 275 ? 13.490 22.651 -0.223 1.00 64.06 275 THR A N 1
ATOM 2071 C CA . THR A 1 275 ? 13.172 22.332 -1.630 1.00 64.06 275 THR A CA 1
ATOM 2072 C C . THR A 1 275 ? 14.405 22.094 -2.514 1.00 64.06 275 THR A C 1
ATOM 2074 O O . THR A 1 275 ? 14.306 21.446 -3.557 1.00 64.06 275 THR A O 1
ATOM 2077 N N . THR A 1 276 ? 15.574 22.609 -2.122 1.00 67.25 276 THR A N 1
ATOM 2078 C CA . THR A 1 276 ? 16.842 22.369 -2.822 1.00 67.25 276 THR A CA 1
ATOM 2079 C C . THR A 1 276 ? 17.358 20.959 -2.541 1.00 67.25 276 THR A C 1
ATOM 2081 O O . THR A 1 276 ? 17.736 20.267 -3.484 1.00 67.25 276 THR A O 1
ATOM 2084 N N . ASP A 1 277 ? 17.305 20.500 -1.288 1.00 76.19 277 ASP A N 1
ATOM 2085 C CA . ASP A 1 277 ? 17.714 19.145 -0.893 1.00 76.19 277 ASP A CA 1
ATOM 2086 C C . ASP A 1 277 ? 16.823 18.078 -1.550 1.00 76.19 277 ASP A C 1
ATOM 2088 O O . ASP A 1 277 ? 17.315 17.065 -2.049 1.00 76.19 277 ASP A O 1
ATOM 2092 N N . GLU A 1 278 ? 15.512 18.330 -1.628 1.00 82.75 278 GLU A N 1
ATOM 2093 C CA . GLU A 1 278 ? 14.557 17.451 -2.315 1.00 82.75 278 GLU A CA 1
ATOM 2094 C C . GLU A 1 278 ? 14.833 17.358 -3.819 1.00 82.75 278 GLU A C 1
ATOM 2096 O O . GLU A 1 278 ? 14.763 16.271 -4.401 1.00 82.75 278 GLU A O 1
ATOM 2101 N N . ARG A 1 279 ? 15.180 18.481 -4.462 1.00 85.88 279 ARG A N 1
ATOM 2102 C CA . ARG A 1 279 ? 15.528 18.490 -5.888 1.00 85.88 279 ARG A CA 1
ATOM 2103 C C . ARG A 1 279 ? 16.832 17.743 -6.155 1.00 85.88 279 ARG A C 1
ATOM 2105 O O . ARG A 1 279 ? 16.847 16.881 -7.025 1.00 85.88 279 ARG A O 1
ATOM 2112 N N . ILE A 1 280 ? 17.877 17.990 -5.359 1.00 84.69 280 ILE A N 1
ATOM 2113 C CA . ILE A 1 280 ? 19.160 17.272 -5.459 1.00 84.69 280 ILE A CA 1
ATOM 2114 C C . ILE A 1 280 ? 18.951 15.762 -5.285 1.00 84.69 280 ILE A C 1
ATOM 2116 O O . ILE A 1 280 ? 19.483 14.971 -6.063 1.00 84.69 280 ILE A O 1
ATOM 2120 N N . MET A 1 281 ? 18.154 15.354 -4.294 1.00 86.88 281 MET A N 1
ATOM 2121 C CA . MET A 1 281 ? 17.820 13.947 -4.071 1.00 86.88 281 MET A CA 1
ATOM 2122 C C . MET A 1 281 ? 17.066 13.347 -5.263 1.00 86.88 281 MET A C 1
ATOM 2124 O O . MET A 1 281 ? 17.392 12.245 -5.700 1.00 86.88 281 MET A O 1
ATOM 2128 N N . GLY A 1 282 ? 16.084 14.067 -5.807 1.00 90.00 282 GLY A N 1
ATOM 2129 C CA . GLY A 1 282 ? 15.320 13.622 -6.972 1.00 90.00 282 GLY A CA 1
ATOM 2130 C C . GLY A 1 282 ? 16.186 13.440 -8.215 1.00 90.00 282 GLY A C 1
ATOM 2131 O O . GLY A 1 282 ? 16.117 12.397 -8.863 1.00 90.00 282 GLY A O 1
ATOM 2132 N N . ASP A 1 283 ? 17.048 14.413 -8.509 1.00 90.44 283 ASP A N 1
ATOM 2133 C CA . ASP A 1 283 ? 17.986 14.350 -9.632 1.00 90.44 283 ASP A CA 1
ATOM 2134 C C . ASP A 1 283 ? 18.987 13.196 -9.466 1.00 90.44 283 ASP A C 1
ATOM 2136 O O . ASP A 1 283 ? 19.275 12.478 -10.425 1.00 90.44 283 ASP A O 1
ATOM 2140 N N . ALA A 1 284 ? 19.469 12.952 -8.242 1.00 88.88 284 ALA A N 1
ATOM 2141 C CA . ALA A 1 284 ? 20.342 11.819 -7.945 1.00 88.88 284 ALA A CA 1
ATOM 2142 C C . ALA A 1 284 ? 19.642 10.467 -8.174 1.00 88.88 284 ALA A C 1
ATOM 2144 O O . ALA A 1 284 ? 20.251 9.556 -8.738 1.00 88.88 284 ALA A O 1
ATOM 2145 N N . LEU A 1 285 ? 18.365 10.339 -7.790 1.00 91.62 285 LEU A N 1
ATOM 2146 C CA . LEU A 1 285 ? 17.560 9.140 -8.055 1.00 91.62 285 LEU A CA 1
ATOM 2147 C C . LEU A 1 285 ? 17.389 8.898 -9.559 1.00 91.62 285 LEU A C 1
ATOM 2149 O O . LEU A 1 285 ? 17.618 7.781 -10.023 1.00 91.62 285 LEU A O 1
ATOM 2153 N N . LEU A 1 286 ? 17.037 9.939 -10.323 1.00 92.06 286 LEU A N 1
ATOM 2154 C CA . LEU A 1 286 ? 16.927 9.854 -11.783 1.00 92.06 286 LEU A CA 1
ATOM 2155 C C . LEU A 1 286 ? 18.256 9.419 -12.409 1.00 92.06 286 LEU A C 1
ATOM 2157 O O . LEU A 1 286 ? 18.279 8.468 -13.187 1.00 92.06 286 LEU A O 1
ATOM 2161 N N . HIS A 1 287 ? 19.362 10.056 -12.015 1.00 89.19 287 HIS A N 1
ATOM 2162 C CA . HIS A 1 287 ? 20.695 9.746 -12.525 1.00 89.19 287 HIS A CA 1
ATOM 2163 C C . HIS A 1 287 ? 21.121 8.301 -12.223 1.00 89.19 287 HIS A C 1
ATOM 2165 O O . HIS A 1 287 ? 21.615 7.600 -13.107 1.00 89.19 287 HIS A O 1
ATOM 2171 N N . ALA A 1 288 ? 20.895 7.825 -10.994 1.00 86.25 288 ALA A N 1
ATOM 2172 C CA . ALA A 1 288 ? 21.220 6.457 -10.590 1.00 86.25 288 ALA A CA 1
ATOM 2173 C C . ALA A 1 288 ? 20.397 5.400 -11.348 1.00 86.25 288 ALA A C 1
ATOM 2175 O O . ALA A 1 288 ? 20.873 4.285 -11.579 1.00 86.25 288 ALA A O 1
ATOM 2176 N N . ALA A 1 289 ? 19.174 5.742 -11.759 1.00 89.94 289 ALA A N 1
ATOM 2177 C CA . ALA A 1 289 ? 18.309 4.869 -12.542 1.00 89.94 289 ALA A CA 1
ATOM 2178 C C . ALA A 1 289 ? 18.526 4.976 -14.060 1.00 89.94 289 ALA A C 1
ATOM 2180 O O . ALA A 1 289 ? 18.043 4.109 -14.788 1.00 89.94 289 ALA A O 1
ATOM 2181 N N . THR A 1 290 ? 19.271 5.970 -14.561 1.00 89.00 290 THR A N 1
ATOM 2182 C CA . THR A 1 290 ? 19.561 6.124 -15.999 1.00 89.00 290 THR A CA 1
ATOM 2183 C C . THR A 1 290 ? 20.052 4.828 -16.655 1.00 89.00 290 THR A C 1
ATOM 2185 O O . THR A 1 290 ? 19.511 4.476 -17.701 1.00 89.00 290 THR A O 1
ATOM 2188 N N . PRO A 1 291 ? 20.974 4.038 -16.065 1.00 85.75 291 PRO A N 1
ATOM 2189 C CA . PRO A 1 291 ? 21.404 2.770 -16.660 1.00 85.75 291 PRO A CA 1
ATOM 2190 C C . PRO A 1 291 ? 20.300 1.712 -16.819 1.00 85.75 291 PRO A C 1
ATOM 2192 O O . PRO A 1 291 ? 20.517 0.734 -17.524 1.00 85.75 291 PRO A O 1
ATOM 2195 N N . LEU A 1 292 ? 19.159 1.865 -16.138 1.00 85.38 292 LEU A N 1
ATOM 2196 C CA . LEU A 1 292 ? 18.017 0.951 -16.198 1.00 85.38 292 LEU A CA 1
ATOM 2197 C C . LEU A 1 292 ? 17.005 1.350 -17.284 1.00 85.38 292 LEU A C 1
ATOM 2199 O O . LEU A 1 292 ? 16.312 0.487 -17.810 1.00 85.38 292 LEU A O 1
ATOM 2203 N N . ALA A 1 293 ? 16.897 2.645 -17.610 1.00 88.44 293 ALA A N 1
ATOM 2204 C CA . ALA A 1 293 ? 15.850 3.169 -18.493 1.00 88.44 293 ALA A CA 1
ATOM 2205 C C . ALA A 1 293 ? 16.265 4.439 -19.267 1.00 88.44 293 ALA A C 1
ATOM 2207 O O . ALA A 1 293 ? 15.460 5.358 -19.432 1.00 88.44 293 ALA A O 1
ATOM 2208 N N . ALA A 1 294 ? 17.511 4.517 -19.746 1.00 88.31 294 ALA A N 1
ATOM 2209 C CA . ALA A 1 294 ? 18.076 5.719 -20.373 1.00 88.31 294 ALA A CA 1
ATOM 2210 C C . ALA A 1 294 ? 17.208 6.349 -21.487 1.00 88.31 294 ALA A C 1
ATOM 2212 O O . ALA A 1 294 ? 17.048 7.572 -21.459 1.00 88.31 294 ALA A O 1
ATOM 2213 N N . PRO A 1 295 ? 16.595 5.587 -22.426 1.00 86.25 295 PRO A N 1
ATOM 2214 C CA . PRO A 1 295 ? 15.766 6.179 -23.482 1.00 86.25 295 PRO A CA 1
ATOM 2215 C C . PRO A 1 295 ? 14.605 7.022 -22.943 1.00 86.25 295 PRO A C 1
ATOM 2217 O O . PRO A 1 295 ? 14.290 8.072 -23.502 1.00 86.25 295 PRO A O 1
ATOM 2220 N N . LEU A 1 296 ? 14.001 6.583 -21.835 1.00 88.75 296 LEU A N 1
ATOM 2221 C CA . LEU A 1 296 ? 12.958 7.317 -21.127 1.00 88.75 296 LEU A CA 1
ATOM 2222 C C . LEU A 1 296 ? 13.551 8.421 -20.253 1.00 88.75 296 LEU A C 1
ATOM 2224 O O . LEU A 1 296 ? 13.144 9.574 -20.363 1.00 88.75 296 LEU A O 1
ATOM 2228 N N . LEU A 1 297 ? 14.491 8.075 -19.370 1.00 90.56 297 LEU A N 1
ATOM 2229 C CA . LEU A 1 297 ? 14.941 8.969 -18.301 1.00 90.56 297 LEU A CA 1
ATOM 2230 C C . LEU A 1 297 ? 15.715 10.188 -18.813 1.00 90.56 297 LEU A C 1
ATOM 2232 O O . LEU A 1 297 ? 15.684 11.236 -18.178 1.00 90.56 297 LEU A O 1
ATOM 2236 N N . ASN A 1 298 ? 16.316 10.107 -20.001 1.00 89.94 298 ASN A N 1
ATOM 2237 C CA . ASN A 1 298 ? 16.944 11.260 -20.651 1.00 89.94 298 ASN A CA 1
ATOM 2238 C C . ASN A 1 298 ? 15.928 12.273 -21.220 1.00 89.94 298 ASN A C 1
ATOM 2240 O O . ASN A 1 298 ? 16.322 13.345 -21.675 1.00 89.94 298 ASN A O 1
ATOM 2244 N N . ARG A 1 299 ? 14.630 11.938 -21.236 1.00 90.50 299 ARG A N 1
ATOM 2245 C CA . ARG A 1 299 ? 13.548 12.735 -21.841 1.00 90.50 299 ARG A CA 1
ATOM 2246 C C . ARG A 1 299 ? 12.469 13.147 -20.839 1.00 90.50 299 ARG A C 1
ATOM 2248 O O . ARG A 1 299 ? 11.367 13.523 -21.243 1.00 90.50 299 ARG A O 1
ATOM 2255 N N . VAL A 1 300 ? 12.767 13.069 -19.546 1.00 92.62 300 VAL A N 1
ATOM 2256 C CA . VAL A 1 300 ? 11.861 13.505 -18.480 1.00 92.62 300 VAL A CA 1
ATOM 2257 C C . VAL A 1 300 ? 12.489 14.613 -17.647 1.00 92.62 300 VAL A C 1
ATOM 2259 O O . VAL A 1 300 ? 13.708 14.706 -17.533 1.00 92.62 300 VAL A O 1
ATOM 2262 N N . SER A 1 301 ? 11.640 15.429 -17.032 1.00 93.81 301 SER A N 1
ATOM 2263 C CA . SER A 1 301 ? 12.034 16.444 -16.059 1.00 93.81 301 SER A CA 1
ATOM 2264 C C . SER A 1 301 ? 11.462 16.098 -14.695 1.00 93.81 301 SER A C 1
ATOM 2266 O O . SER A 1 301 ? 10.288 15.724 -14.588 1.00 93.81 301 SER A O 1
ATOM 2268 N N . LEU A 1 302 ? 12.279 16.241 -13.649 1.00 94.81 302 LEU A N 1
ATOM 2269 C CA . LEU A 1 302 ? 11.838 16.107 -12.266 1.00 94.81 302 LEU A CA 1
ATOM 2270 C C . LEU A 1 302 ? 10.722 17.121 -11.977 1.00 94.81 302 LEU A C 1
ATOM 2272 O O . LEU A 1 302 ? 10.849 18.315 -12.238 1.00 94.81 302 LEU A O 1
ATOM 2276 N N . THR A 1 303 ? 9.626 16.628 -11.415 1.00 94.50 303 THR A N 1
ATOM 2277 C CA . THR A 1 303 ? 8.457 17.424 -11.019 1.00 94.50 303 THR A CA 1
ATOM 2278 C C . THR A 1 303 ? 8.295 17.502 -9.508 1.00 94.50 303 THR A C 1
ATOM 2280 O O . THR A 1 303 ? 7.830 18.519 -9.003 1.00 94.50 303 THR A O 1
ATOM 2283 N N . ALA A 1 304 ? 8.681 16.450 -8.784 1.00 92.38 304 ALA A N 1
ATOM 2284 C CA . ALA A 1 304 ? 8.635 16.408 -7.330 1.00 92.38 304 ALA A CA 1
ATOM 2285 C C . ALA A 1 304 ? 9.546 15.303 -6.790 1.00 92.38 304 ALA A C 1
ATOM 2287 O O . ALA A 1 304 ? 9.800 14.309 -7.470 1.00 92.38 304 ALA A O 1
ATOM 2288 N N . THR A 1 305 ? 9.942 15.434 -5.530 1.00 91.00 305 THR A N 1
ATOM 2289 C CA . THR A 1 305 ? 10.577 14.365 -4.757 1.00 91.00 305 THR A CA 1
ATOM 2290 C C . THR A 1 305 ? 9.804 14.205 -3.463 1.00 91.00 305 THR A C 1
ATOM 2292 O O . THR A 1 305 ? 9.429 15.190 -2.836 1.00 91.00 305 THR A O 1
ATOM 2295 N N . VAL A 1 306 ? 9.542 12.966 -3.058 1.00 87.81 306 VAL A N 1
ATOM 2296 C CA . VAL A 1 306 ? 8.853 12.672 -1.801 1.00 87.81 306 VAL A CA 1
ATOM 2297 C C . VAL A 1 306 ? 9.694 11.701 -0.994 1.00 87.81 306 VAL A C 1
ATOM 2299 O O . VAL A 1 306 ? 9.947 10.588 -1.448 1.00 87.81 306 VAL A O 1
ATOM 2302 N N . SER A 1 307 ? 10.079 12.106 0.218 1.00 84.44 307 SER A N 1
ATOM 2303 C CA . SER A 1 307 ? 10.702 11.233 1.217 1.00 84.44 307 SER A CA 1
ATOM 2304 C C . SER A 1 307 ? 9.714 10.927 2.340 1.00 84.44 307 SER A C 1
ATOM 2306 O O . SER A 1 307 ? 9.111 11.843 2.907 1.00 84.44 307 SER A O 1
ATOM 2308 N N . ARG A 1 308 ? 9.488 9.646 2.643 1.00 84.62 308 ARG A N 1
ATOM 2309 C CA . ARG A 1 308 ? 8.585 9.194 3.713 1.00 84.62 308 ARG A CA 1
ATOM 2310 C C . ARG A 1 308 ? 9.125 7.939 4.388 1.00 84.62 308 ARG A C 1
ATOM 2312 O O . ARG A 1 308 ? 9.725 7.079 3.747 1.00 84.62 308 ARG A O 1
ATOM 2319 N N . ASN A 1 309 ? 8.838 7.795 5.681 1.00 84.25 309 ASN A N 1
ATOM 2320 C CA . ASN A 1 309 ? 9.023 6.518 6.361 1.00 84.25 309 ASN A CA 1
ATOM 2321 C C . ASN A 1 309 ? 8.020 5.480 5.836 1.00 84.25 309 ASN A C 1
ATOM 2323 O O . ASN A 1 309 ? 6.846 5.778 5.591 1.00 84.25 309 ASN A O 1
ATOM 2327 N N . ARG A 1 310 ? 8.487 4.243 5.688 1.00 86.56 310 ARG A N 1
ATOM 2328 C CA . ARG A 1 310 ? 7.679 3.089 5.305 1.00 86.56 310 ARG A CA 1
ATOM 2329 C C . ARG A 1 310 ? 7.005 2.496 6.552 1.00 86.56 310 ARG A C 1
ATOM 2331 O O . ARG A 1 310 ? 7.661 2.378 7.585 1.00 86.56 310 ARG A O 1
ATOM 2338 N N . PRO A 1 311 ? 5.726 2.089 6.474 1.00 89.69 311 PRO A N 1
ATOM 2339 C CA . PRO A 1 311 ? 4.970 1.559 7.607 1.00 89.69 311 PRO A CA 1
ATOM 2340 C C . PRO A 1 311 ? 5.321 0.085 7.836 1.00 89.69 311 PRO A C 1
ATOM 2342 O O . PRO A 1 311 ? 4.552 -0.817 7.507 1.00 89.69 311 PRO A O 1
ATOM 2345 N N . MET A 1 312 ? 6.531 -0.164 8.324 1.00 91.12 312 MET A N 1
ATOM 2346 C CA . MET A 1 312 ? 7.078 -1.505 8.467 1.00 91.12 312 MET A CA 1
ATOM 2347 C C . MET A 1 312 ? 7.132 -1.889 9.945 1.00 91.12 312 MET A C 1
ATOM 2349 O O . MET A 1 312 ? 7.891 -1.260 10.678 1.00 91.12 312 MET A O 1
ATOM 2353 N N . PRO A 1 313 ? 6.362 -2.898 10.390 1.00 94.56 313 PRO A N 1
ATOM 2354 C CA . PRO A 1 313 ? 6.496 -3.426 11.744 1.00 94.56 313 PRO A CA 1
ATOM 2355 C C . PRO A 1 313 ? 7.921 -3.903 12.044 1.00 94.56 313 PRO A C 1
ATOM 2357 O O . PRO A 1 313 ? 8.681 -4.184 11.116 1.00 94.56 313 PRO A O 1
ATOM 2360 N N . ALA A 1 314 ? 8.288 -3.957 13.326 1.00 92.12 314 ALA A N 1
ATOM 2361 C CA . ALA A 1 314 ? 9.670 -4.136 13.790 1.00 92.12 314 ALA A CA 1
ATOM 2362 C C . ALA A 1 314 ? 10.385 -5.381 13.224 1.00 92.12 314 ALA A C 1
ATOM 2364 O O . ALA A 1 314 ? 11.598 -5.372 13.048 1.00 92.12 314 ALA A O 1
ATOM 2365 N N . ASP A 1 315 ? 9.643 -6.432 12.877 1.00 91.25 315 ASP A N 1
ATOM 2366 C CA . ASP A 1 315 ? 10.176 -7.667 12.290 1.00 91.25 315 ASP A CA 1
ATOM 2367 C C . ASP A 1 315 ? 10.112 -7.714 10.748 1.00 91.25 315 ASP A C 1
ATOM 2369 O O . ASP A 1 315 ? 10.481 -8.708 10.122 1.00 91.25 315 ASP A O 1
ATOM 2373 N N . GLY A 1 316 ? 9.629 -6.644 10.115 1.00 90.19 316 GLY A N 1
ATOM 2374 C CA . GLY A 1 316 ? 9.458 -6.533 8.670 1.00 90.19 316 GLY A CA 1
ATOM 2375 C C . GLY A 1 316 ? 8.168 -7.151 8.117 1.00 90.19 316 GLY A C 1
ATOM 2376 O O . GLY A 1 316 ? 7.896 -6.986 6.924 1.00 90.19 316 GLY A O 1
ATOM 2377 N N . PHE A 1 317 ? 7.355 -7.838 8.923 1.00 94.50 317 PHE A N 1
ATOM 2378 C CA . PHE A 1 317 ? 6.143 -8.540 8.480 1.00 94.50 317 PHE A CA 1
ATOM 2379 C C . PHE A 1 317 ? 4.853 -7.783 8.855 1.00 94.50 317 PHE A C 1
ATOM 2381 O O . PHE A 1 317 ? 4.867 -6.950 9.755 1.00 94.50 317 PHE A O 1
ATOM 2388 N N . PRO A 1 318 ? 3.705 -8.039 8.191 1.00 96.81 318 PRO A N 1
ATOM 2389 C CA . PRO A 1 318 ? 2.417 -7.442 8.565 1.00 96.81 318 PRO A CA 1
ATOM 2390 C C . PRO A 1 318 ? 2.051 -7.632 10.050 1.00 96.81 318 PRO A C 1
ATOM 2392 O O . PRO A 1 318 ? 2.334 -8.675 10.629 1.00 96.81 318 PRO A O 1
ATOM 2395 N N . ALA A 1 319 ? 1.374 -6.658 10.653 1.00 97.19 319 ALA A N 1
ATOM 2396 C CA . ALA A 1 319 ? 0.768 -6.745 11.982 1.00 97.19 319 ALA A CA 1
ATOM 2397 C C . ALA A 1 319 ? -0.755 -6.603 11.840 1.00 97.19 319 ALA A C 1
ATOM 2399 O O . ALA A 1 319 ? -1.258 -5.488 11.678 1.00 97.19 319 ALA A O 1
ATOM 2400 N N . ILE A 1 320 ? -1.461 -7.740 11.820 1.00 97.94 320 ILE A N 1
ATOM 2401 C CA . ILE A 1 320 ? -2.894 -7.839 11.516 1.00 97.94 320 ILE A CA 1
ATOM 2402 C C . ILE A 1 320 ? -3.625 -8.648 12.597 1.00 97.94 320 ILE A C 1
ATOM 2404 O O . ILE A 1 320 ? -3.383 -9.848 12.750 1.00 97.94 320 ILE A O 1
ATOM 2408 N N . GLY A 1 321 ? -4.542 -8.027 13.335 1.00 96.75 321 GLY A N 1
ATOM 2409 C CA . GLY A 1 321 ? -5.327 -8.708 14.371 1.00 96.75 321 GLY A CA 1
ATOM 2410 C C . GLY A 1 321 ? -5.576 -7.863 15.614 1.00 96.75 321 GLY A C 1
ATOM 2411 O O . GLY A 1 321 ? -5.035 -6.764 15.743 1.00 96.75 321 GLY A O 1
ATOM 2412 N N . ARG A 1 322 ? -6.362 -8.416 16.543 1.00 94.00 322 ARG A N 1
ATOM 2413 C CA . ARG A 1 322 ? -6.502 -7.887 17.908 1.00 94.00 322 ARG A CA 1
ATOM 2414 C C . ARG A 1 322 ? -5.196 -8.044 18.691 1.00 94.00 322 ARG A C 1
ATOM 2416 O O . ARG A 1 322 ? -4.409 -8.954 18.406 1.00 94.00 322 ARG A O 1
ATOM 2423 N N . LEU A 1 323 ? -4.969 -7.170 19.666 1.00 85.38 323 LEU A N 1
ATOM 2424 C CA . LEU A 1 323 ? -3.923 -7.365 20.670 1.00 85.38 323 LEU A CA 1
ATOM 2425 C C . LEU A 1 323 ? -4.448 -8.325 21.752 1.00 85.38 323 LEU A C 1
ATOM 2427 O O . LEU A 1 323 ? -5.613 -8.246 22.117 1.00 85.38 323 LEU A O 1
ATOM 2431 N N . VAL A 1 324 ? -3.609 -9.239 22.254 1.00 75.25 324 VAL A N 1
ATOM 2432 C CA . VAL A 1 324 ? -4.046 -10.323 23.170 1.00 75.25 324 VAL A CA 1
ATOM 2433 C C . VAL A 1 324 ? -4.736 -9.813 24.440 1.00 75.25 324 VAL A C 1
ATOM 2435 O O . VAL A 1 324 ? -5.662 -10.464 24.910 1.00 75.25 324 VAL A O 1
ATOM 2438 N N . ASP A 1 325 ? -4.338 -8.645 24.943 1.00 79.75 325 ASP A N 1
ATOM 2439 C CA . ASP A 1 325 ? -4.900 -8.049 26.162 1.00 79.75 325 ASP A CA 1
ATOM 2440 C C . ASP A 1 325 ? -5.854 -6.871 25.878 1.00 79.75 325 ASP A C 1
ATOM 2442 O O . ASP A 1 325 ? -6.243 -6.148 26.794 1.00 79.75 325 ASP A O 1
ATOM 2446 N N . ASP A 1 326 ? -6.231 -6.653 24.612 1.00 84.81 326 ASP A N 1
ATOM 2447 C CA . ASP A 1 326 ? -7.163 -5.595 24.218 1.00 84.81 326 ASP A CA 1
ATOM 2448 C C . ASP A 1 326 ? -8.037 -6.024 23.038 1.00 84.81 326 ASP A C 1
ATOM 2450 O O . ASP A 1 326 ? -7.718 -5.812 21.861 1.00 84.81 326 ASP A O 1
ATOM 2454 N N . ASP A 1 327 ? -9.192 -6.593 23.373 1.00 84.38 327 ASP A N 1
ATOM 2455 C CA . ASP A 1 327 ? -10.160 -7.037 22.382 1.00 84.38 327 ASP A CA 1
ATOM 2456 C C . ASP A 1 327 ? -10.770 -5.883 21.580 1.00 84.38 327 ASP A C 1
ATOM 2458 O O . ASP A 1 327 ? -11.301 -6.134 20.505 1.00 84.38 327 ASP A O 1
ATOM 2462 N N . ASN A 1 328 ? -10.700 -4.623 22.019 1.00 92.62 328 ASN A N 1
ATOM 2463 C CA . ASN A 1 328 ? -11.289 -3.496 21.287 1.00 92.62 328 ASN A CA 1
ATOM 2464 C C . ASN A 1 328 ? -10.282 -2.788 20.373 1.00 92.62 328 ASN A C 1
ATOM 2466 O O . ASN A 1 328 ? -10.684 -1.915 19.601 1.00 92.62 328 ASN A O 1
ATOM 2470 N N . LEU A 1 329 ? -9.004 -3.173 20.409 1.00 94.31 329 LEU A N 1
ATOM 2471 C CA . LEU A 1 329 ? -7.948 -2.606 19.577 1.00 94.31 329 LEU A CA 1
ATOM 2472 C C . LEU A 1 329 ? -7.457 -3.621 18.542 1.00 94.31 329 LEU A C 1
ATOM 2474 O O . LEU A 1 329 ? -6.920 -4.678 18.868 1.00 94.31 329 LEU A O 1
ATOM 2478 N N . TYR A 1 330 ? -7.619 -3.283 17.267 1.00 97.12 330 TYR A N 1
ATOM 2479 C CA . TYR A 1 330 ? -7.223 -4.122 16.141 1.00 97.12 330 TYR A CA 1
ATOM 2480 C C . TYR A 1 330 ? -6.177 -3.397 15.289 1.00 97.12 330 TYR A C 1
ATOM 2482 O O . TYR A 1 330 ? -6.397 -2.262 14.882 1.00 97.12 330 TYR A O 1
ATOM 2490 N N . TYR A 1 331 ? -5.068 -4.044 14.939 1.00 97.69 331 TYR A N 1
ATOM 2491 C CA . TYR A 1 331 ? -4.075 -3.487 14.014 1.00 97.69 331 TYR A CA 1
ATOM 2492 C C . TYR A 1 331 ? -4.262 -4.019 12.597 1.00 97.69 331 TYR A C 1
ATOM 2494 O O . TYR A 1 331 ? -4.548 -5.196 12.397 1.00 97.69 331 TYR A O 1
ATOM 2502 N N . ALA A 1 332 ? -4.054 -3.158 11.603 1.00 97.69 332 ALA A N 1
ATOM 2503 C CA . ALA A 1 332 ? -3.974 -3.528 10.195 1.00 97.69 332 ALA A CA 1
ATOM 2504 C C . ALA A 1 332 ? -2.831 -2.752 9.521 1.00 97.69 332 ALA A C 1
ATOM 2506 O O . ALA A 1 332 ? -3.052 -1.821 8.743 1.00 97.69 332 ALA A O 1
ATOM 2507 N N . VAL A 1 333 ? -1.588 -3.112 9.854 1.00 96.94 333 VAL A N 1
ATOM 2508 C CA . VAL A 1 333 ? -0.386 -2.364 9.451 1.00 96.94 333 VAL A CA 1
ATOM 2509 C C . VAL A 1 333 ? 0.569 -3.258 8.669 1.00 96.94 333 VAL A C 1
ATOM 2511 O O . VAL A 1 333 ? 0.901 -4.365 9.085 1.00 96.94 333 VAL A O 1
ATOM 2514 N N . THR A 1 334 ? 1.022 -2.798 7.503 1.00 95.44 334 THR A N 1
ATOM 2515 C CA . THR A 1 334 ? 1.961 -3.549 6.662 1.00 95.44 334 THR A CA 1
ATOM 2516 C C . THR A 1 334 ? 2.710 -2.639 5.697 1.00 95.44 334 THR A C 1
ATOM 2518 O O . THR A 1 334 ? 2.147 -1.682 5.163 1.00 95.44 334 THR A O 1
ATOM 2521 N N . HIS A 1 335 ? 3.962 -2.999 5.402 1.00 92.19 335 HIS A N 1
ATOM 2522 C CA . HIS A 1 335 ? 4.739 -2.373 4.339 1.00 92.19 335 HIS A CA 1
ATOM 2523 C C . HIS A 1 335 ? 4.104 -2.603 2.956 1.00 92.19 335 HIS A C 1
ATOM 2525 O O . HIS A 1 335 ? 4.027 -1.683 2.145 1.00 92.19 335 HIS A O 1
ATOM 2531 N N . SER A 1 336 ? 3.581 -3.809 2.700 1.00 94.06 336 SER A N 1
ATOM 2532 C CA . SER A 1 336 ? 2.967 -4.191 1.416 1.00 94.06 336 SER A CA 1
ATOM 2533 C C . SER A 1 336 ? 1.511 -3.716 1.302 1.00 94.06 336 SER A C 1
ATOM 2535 O O . SER A 1 336 ? 0.644 -4.429 0.798 1.00 94.06 336 SER A O 1
ATOM 2537 N N . GLY A 1 337 ? 1.217 -2.519 1.818 1.00 94.25 337 GLY A N 1
ATOM 2538 C CA . GLY A 1 337 ? -0.146 -2.007 1.974 1.00 94.25 337 GLY A CA 1
ATOM 2539 C C . GLY A 1 337 ? -0.898 -1.885 0.654 1.00 94.25 337 GLY A C 1
ATOM 2540 O O . GLY A 1 337 ? -2.074 -2.224 0.598 1.00 94.25 337 GLY A O 1
ATOM 2541 N N . VAL A 1 338 ? -0.222 -1.488 -0.427 1.00 94.94 338 VAL A N 1
ATOM 2542 C CA . VAL A 1 338 ? -0.844 -1.402 -1.758 1.00 94.94 338 VAL A CA 1
ATOM 2543 C C . VAL A 1 338 ? -1.274 -2.790 -2.236 1.00 94.94 338 VAL A C 1
ATOM 2545 O O . VAL A 1 338 ? -2.469 -3.006 -2.429 1.00 94.94 338 VAL A O 1
ATOM 2548 N N . THR A 1 339 ? -0.354 -3.758 -2.314 1.00 96.94 339 THR A N 1
ATOM 2549 C CA . THR A 1 339 ? -0.662 -5.146 -2.704 1.00 96.94 339 THR A CA 1
ATOM 2550 C C . THR A 1 339 ? -1.755 -5.769 -1.837 1.00 96.94 339 THR A C 1
ATOM 2552 O O . THR A 1 339 ? -2.664 -6.417 -2.350 1.00 96.94 339 THR A O 1
ATOM 2555 N N . LEU A 1 340 ? -1.674 -5.584 -0.518 1.00 97.50 340 LEU A N 1
ATOM 2556 C CA . LEU A 1 340 ? -2.506 -6.311 0.436 1.00 97.50 340 LEU A CA 1
ATOM 2557 C C . LEU A 1 340 ? -3.836 -5.625 0.759 1.00 97.50 340 LEU A C 1
ATOM 2559 O O . LEU A 1 340 ? -4.725 -6.294 1.279 1.00 97.50 340 LEU A O 1
ATOM 2563 N N . SER A 1 341 ? -4.010 -4.334 0.459 1.00 95.88 341 SER A N 1
ATOM 2564 C CA . SER A 1 341 ? -5.183 -3.570 0.914 1.00 95.88 341 SER A CA 1
ATOM 2565 C C . SER A 1 341 ? -6.541 -4.176 0.535 1.00 95.88 341 SER A C 1
ATOM 2567 O O . SER A 1 341 ? -7.381 -4.263 1.435 1.00 95.88 341 SER A O 1
ATOM 2569 N N . PRO A 1 342 ? -6.800 -4.671 -0.698 1.00 97.38 342 PRO A N 1
ATOM 2570 C CA . PRO A 1 342 ? -8.121 -5.216 -1.018 1.00 97.38 342 PRO A CA 1
ATOM 2571 C C . PRO A 1 342 ? -8.395 -6.536 -0.289 1.00 97.38 342 PRO A C 1
ATOM 2573 O O . PRO A 1 342 ? -9.530 -6.810 0.098 1.00 97.38 342 PRO A O 1
ATOM 2576 N N . LEU A 1 343 ? -7.355 -7.349 -0.071 1.00 98.25 343 LEU A N 1
ATOM 2577 C CA . LEU A 1 343 ? -7.463 -8.596 0.682 1.00 98.25 343 LEU A CA 1
ATOM 2578 C C . LEU A 1 343 ? -7.665 -8.316 2.172 1.00 98.25 343 LEU A C 1
ATOM 2580 O O . LEU A 1 343 ? -8.606 -8.836 2.765 1.00 98.25 343 LEU A O 1
ATOM 2584 N N . LEU A 1 344 ? -6.804 -7.491 2.770 1.00 98.06 344 LEU A N 1
ATOM 2585 C CA . LEU A 1 344 ? -6.857 -7.185 4.197 1.00 98.06 344 LEU A CA 1
ATOM 2586 C C . LEU A 1 344 ? -8.162 -6.491 4.566 1.00 98.06 344 LEU A C 1
ATOM 2588 O O . LEU A 1 344 ? -8.760 -6.882 5.555 1.00 98.06 344 LEU A O 1
ATOM 2592 N N . GLY A 1 345 ? -8.671 -5.561 3.751 1.00 96.81 345 GLY A N 1
ATOM 2593 C CA . GLY A 1 345 ? -9.984 -4.958 3.998 1.00 96.81 345 GLY A CA 1
ATOM 2594 C C . GLY A 1 345 ? -11.092 -6.008 4.139 1.00 96.81 345 GLY A C 1
ATOM 2595 O O . GLY A 1 345 ? -11.917 -5.917 5.043 1.00 96.81 345 GLY A O 1
ATOM 2596 N N . LYS A 1 346 ? -11.065 -7.058 3.305 1.00 96.69 346 LYS A N 1
ATOM 2597 C CA . LYS A 1 346 ? -12.021 -8.169 3.382 1.00 96.69 346 LYS A CA 1
ATOM 2598 C C . LYS A 1 346 ? -11.794 -9.069 4.598 1.00 96.69 346 LYS A C 1
ATOM 2600 O O . LYS A 1 346 ? -12.761 -9.436 5.255 1.00 96.69 346 LYS A O 1
ATOM 2605 N N . LEU A 1 347 ? -10.546 -9.451 4.875 1.00 98.00 347 LEU A N 1
ATOM 2606 C CA . LEU A 1 347 ? -10.228 -10.341 5.996 1.00 98.00 347 LEU A CA 1
ATOM 2607 C C . LEU A 1 347 ? -10.499 -9.666 7.343 1.00 98.00 347 LEU A C 1
ATOM 2609 O O . LEU A 1 347 ? -11.121 -10.278 8.198 1.00 98.00 347 LEU A O 1
ATOM 2613 N N . VAL A 1 348 ? -10.097 -8.403 7.498 1.00 97.62 348 VAL A N 1
ATOM 2614 C CA . VAL A 1 348 ? -10.352 -7.605 8.704 1.00 97.62 348 VAL A CA 1
ATOM 2615 C C . VAL A 1 348 ? -11.852 -7.423 8.910 1.00 97.62 348 VAL A C 1
ATOM 2617 O O . VAL A 1 348 ? -12.339 -7.684 10.003 1.00 97.62 348 VAL A O 1
ATOM 2620 N N . ALA A 1 349 ? -12.603 -7.048 7.867 1.00 96.69 349 ALA A N 1
ATOM 2621 C CA . ALA A 1 349 ? -14.057 -6.942 7.974 1.00 96.69 349 ALA A CA 1
ATOM 2622 C C . ALA A 1 349 ? -14.686 -8.265 8.440 1.00 96.69 349 ALA A C 1
ATOM 2624 O O . ALA A 1 349 ? -15.461 -8.248 9.384 1.00 96.69 349 ALA A O 1
ATOM 2625 N N . MET A 1 350 ? -14.288 -9.397 7.850 1.00 97.06 350 MET A N 1
ATOM 2626 C CA . MET A 1 350 ? -14.774 -10.727 8.237 1.00 97.06 350 MET A CA 1
ATOM 2627 C C . MET A 1 350 ? -14.448 -11.073 9.700 1.00 97.06 350 MET A C 1
ATOM 2629 O O . MET A 1 350 ? -15.332 -11.514 10.425 1.00 97.06 350 MET A O 1
ATOM 2633 N N . GLU A 1 351 ? -13.207 -10.864 10.162 1.00 96.81 351 GLU A N 1
ATOM 2634 C CA . GLU A 1 351 ? -12.853 -11.121 11.568 1.00 96.81 351 GLU A CA 1
ATOM 2635 C C . GLU A 1 351 ? -13.689 -10.271 12.532 1.00 96.81 351 GLU A C 1
ATOM 2637 O O . GLU A 1 351 ? -14.115 -10.766 13.574 1.00 96.81 351 GLU A O 1
ATOM 2642 N N . LEU A 1 352 ? -13.949 -9.008 12.180 1.00 95.81 352 LEU A N 1
ATOM 2643 C CA . LEU A 1 352 ? -14.679 -8.072 13.032 1.00 95.81 352 LEU A CA 1
ATOM 2644 C C . LEU A 1 352 ? -16.195 -8.297 13.025 1.00 95.81 352 LEU A C 1
ATOM 2646 O O . LEU A 1 352 ? -16.807 -8.219 14.087 1.00 95.81 352 LEU A O 1
ATOM 2650 N N . THR A 1 353 ? -16.808 -8.564 11.869 1.00 96.38 353 THR A N 1
ATOM 2651 C CA . THR A 1 353 ? -18.268 -8.730 11.762 1.00 96.38 353 THR A CA 1
ATOM 2652 C C . THR A 1 353 ? -18.732 -10.111 12.188 1.00 96.38 353 THR A C 1
ATOM 2654 O O . THR A 1 353 ? -19.787 -10.235 12.804 1.00 96.38 353 THR A O 1
ATOM 2657 N N . ASP A 1 354 ? -17.947 -11.142 11.873 1.00 95.38 354 ASP A N 1
ATOM 2658 C CA . ASP A 1 354 ? -18.341 -12.534 12.099 1.00 95.38 354 ASP A CA 1
ATOM 2659 C C . ASP A 1 354 ? -17.715 -13.097 13.383 1.00 95.38 354 ASP A C 1
ATOM 2661 O O . ASP A 1 354 ? -18.012 -14.225 13.777 1.00 95.38 354 ASP A O 1
ATOM 2665 N N . ASN A 1 355 ? -16.852 -12.314 14.044 1.00 91.12 355 ASN A N 1
ATOM 2666 C CA . ASN A 1 355 ? -16.085 -12.703 15.226 1.00 91.12 355 ASN A CA 1
ATOM 2667 C C . ASN A 1 355 ? -15.318 -14.023 15.022 1.00 91.12 355 ASN A C 1
ATOM 2669 O O . ASN A 1 355 ? -15.370 -14.940 15.845 1.00 91.12 355 ASN A O 1
ATOM 2673 N N . VAL A 1 356 ? -14.633 -14.132 13.880 1.00 93.94 356 VAL A N 1
ATOM 2674 C CA . VAL A 1 356 ? -13.874 -15.325 13.481 1.00 93.94 356 VAL A CA 1
ATOM 2675 C C . VAL A 1 356 ? -12.374 -15.074 13.483 1.00 93.94 356 VAL A C 1
ATOM 2677 O O . VAL A 1 356 ? -11.903 -13.962 13.264 1.00 93.94 356 VAL A O 1
ATOM 2680 N N . HIS A 1 357 ? -11.614 -16.154 13.654 1.00 92.50 357 HIS A N 1
ATOM 2681 C CA . HIS A 1 357 ? -10.159 -16.139 13.565 1.00 92.50 357 HIS A CA 1
ATOM 2682 C C . HIS A 1 357 ? -9.680 -16.618 12.191 1.00 92.50 357 HIS A C 1
ATOM 2684 O O . HIS A 1 357 ? -9.848 -17.785 11.815 1.00 92.50 357 HIS A O 1
ATOM 2690 N N . CYS A 1 358 ? -9.060 -15.727 11.420 1.00 95.44 358 CYS A N 1
ATOM 2691 C CA . CYS A 1 358 ? -8.525 -16.050 10.106 1.00 95.44 358 CYS A CA 1
ATOM 2692 C C . CYS A 1 358 ? -7.133 -16.687 10.211 1.00 95.44 358 CYS A C 1
ATOM 2694 O O . CYS A 1 358 ? -6.129 -16.011 10.424 1.00 95.44 358 CYS A O 1
ATOM 2696 N N . HIS A 1 359 ? -7.051 -17.991 9.944 1.00 95.19 359 HIS A N 1
ATOM 2697 C CA . HIS A 1 359 ? -5.791 -18.746 9.973 1.00 95.19 359 HIS A CA 1
ATOM 2698 C C . HIS A 1 359 ? -4.735 -18.223 8.982 1.00 95.19 359 HIS A C 1
ATOM 2700 O O . HIS A 1 359 ? -3.540 -18.395 9.200 1.00 95.19 359 HIS A O 1
ATOM 2706 N N . LEU A 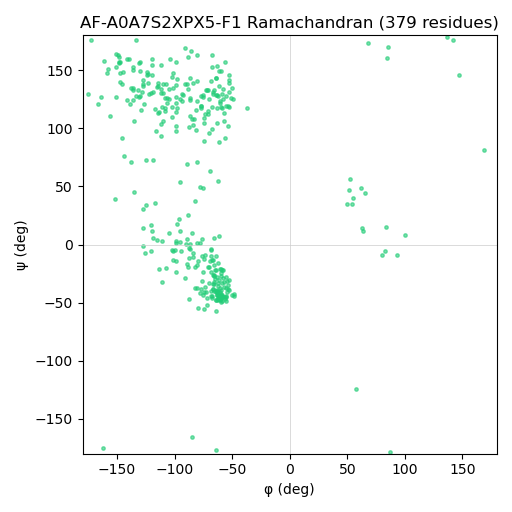1 360 ? -5.150 -17.546 7.904 1.00 95.81 360 LEU A N 1
ATOM 2707 C CA . LEU A 1 360 ? -4.227 -16.922 6.950 1.00 95.81 360 LEU A CA 1
ATOM 2708 C C . LEU A 1 360 ? -3.411 -15.775 7.581 1.00 95.81 360 LEU A C 1
ATOM 2710 O O . LEU A 1 360 ? -2.345 -15.429 7.074 1.00 95.81 360 LEU A O 1
ATOM 2714 N N . LEU A 1 361 ? -3.910 -15.189 8.674 1.00 97.06 361 LEU A N 1
ATOM 2715 C CA . LEU A 1 361 ? -3.288 -14.078 9.393 1.00 97.06 361 LEU A CA 1
ATOM 2716 C C . LEU A 1 361 ? -2.498 -14.523 10.633 1.00 97.06 361 LEU A C 1
ATOM 2718 O O . LEU A 1 361 ? -1.919 -13.678 11.310 1.00 97.06 361 LEU A O 1
ATOM 2722 N N . GLU A 1 362 ? -2.428 -15.829 10.914 1.00 95.50 362 GLU A N 1
ATOM 2723 C CA . GLU A 1 362 ? -1.821 -16.381 12.135 1.00 95.50 362 GLU A CA 1
ATOM 2724 C C . GLU A 1 362 ? -0.370 -15.928 12.331 1.00 95.50 362 GLU A C 1
ATOM 2726 O O . GLU A 1 362 ? -0.003 -15.389 13.371 1.00 95.50 362 GLU A O 1
ATOM 2731 N N . SER A 1 363 ? 0.454 -16.045 11.287 1.00 95.00 363 SER A N 1
ATOM 2732 C CA . SER A 1 363 ? 1.862 -15.627 11.331 1.00 95.00 363 SER A CA 1
ATOM 2733 C C . SER A 1 363 ? 2.054 -14.109 11.440 1.00 95.00 363 SER A C 1
ATOM 2735 O O . SER A 1 363 ? 3.185 -13.642 11.537 1.00 95.00 363 SER A O 1
ATOM 2737 N N . PHE A 1 364 ? 0.969 -13.332 11.388 1.00 96.50 364 PHE A N 1
ATOM 2738 C CA . PHE A 1 364 ? 0.979 -11.873 11.331 1.00 96.50 364 PHE A CA 1
ATOM 2739 C C . PHE A 1 364 ? 0.268 -11.225 12.515 1.00 96.50 364 PHE A C 1
ATOM 2741 O O . PHE A 1 364 ? 0.059 -10.010 12.498 1.00 96.50 364 PHE A O 1
ATOM 2748 N N . ARG A 1 365 ? -0.064 -11.984 13.568 1.00 96.12 365 ARG A N 1
ATOM 2749 C CA . ARG A 1 365 ? -0.677 -11.410 14.771 1.00 96.12 365 ARG A CA 1
ATOM 2750 C C . ARG A 1 365 ? 0.249 -10.385 15.435 1.00 96.12 365 ARG A C 1
ATOM 2752 O O . ARG A 1 365 ? 1.453 -10.649 15.527 1.00 96.12 365 ARG A O 1
ATOM 2759 N N . PRO A 1 366 ? -0.265 -9.221 15.885 1.00 95.31 366 PRO A N 1
ATOM 2760 C CA . PRO A 1 366 ? 0.571 -8.156 16.440 1.00 95.31 366 PRO A CA 1
ATOM 2761 C C . PRO A 1 366 ? 1.334 -8.571 17.696 1.00 95.31 366 PRO A C 1
ATOM 2763 O O . PRO A 1 366 ? 2.448 -8.103 17.896 1.00 95.31 366 PRO A O 1
ATOM 2766 N N . SER A 1 367 ? 0.786 -9.485 18.504 1.00 92.75 367 SER A N 1
ATOM 2767 C CA . SER A 1 367 ? 1.346 -9.892 19.801 1.00 92.75 367 SER A CA 1
ATOM 2768 C C . SER A 1 367 ? 2.810 -10.325 19.741 1.00 92.75 367 SER A C 1
ATOM 2770 O O . SER A 1 367 ? 3.552 -10.080 20.686 1.00 92.75 367 SER A O 1
ATOM 2772 N N . ARG A 1 368 ? 3.259 -10.894 18.615 1.00 93.75 368 ARG A N 1
ATOM 2773 C CA . ARG A 1 368 ? 4.666 -11.281 18.410 1.00 93.75 368 ARG A CA 1
ATOM 2774 C C . ARG A 1 368 ? 5.653 -10.105 18.496 1.00 93.75 368 ARG A C 1
ATOM 2776 O O . ARG A 1 368 ? 6.835 -10.331 18.696 1.00 93.75 368 ARG A O 1
ATOM 2783 N N . LEU A 1 369 ? 5.180 -8.870 18.307 1.00 92.88 369 LEU A N 1
ATOM 2784 C CA . LEU A 1 369 ? 5.989 -7.646 18.348 1.00 92.88 369 LEU A CA 1
ATOM 2785 C C . LEU A 1 369 ? 6.092 -7.053 19.758 1.00 92.88 369 LEU A C 1
ATOM 2787 O O . LEU A 1 369 ? 6.987 -6.257 20.011 1.00 92.88 369 LEU A O 1
ATOM 2791 N N . PHE A 1 370 ? 5.177 -7.426 20.655 1.00 87.44 370 PHE A N 1
ATOM 2792 C CA . PHE A 1 370 ? 5.090 -6.903 22.023 1.00 87.44 370 PHE A CA 1
ATOM 2793 C C . PHE A 1 370 ? 5.650 -7.876 23.068 1.00 87.44 370 PHE A C 1
ATOM 2795 O O . PHE A 1 370 ? 5.737 -7.549 24.250 1.00 87.44 370 PHE A O 1
ATOM 2802 N N . GLN A 1 371 ? 6.039 -9.081 22.650 1.00 74.75 371 GLN A N 1
ATOM 2803 C CA . GLN A 1 371 ? 6.735 -10.025 23.512 1.00 74.75 371 GLN A CA 1
ATOM 2804 C C . GLN A 1 371 ? 8.175 -9.542 23.702 1.00 74.75 371 GLN A C 1
ATOM 2806 O O . GLN A 1 371 ? 8.967 -9.530 22.761 1.00 74.75 371 GLN A O 1
ATOM 2811 N N . ASN A 1 372 ? 8.509 -9.129 24.928 1.00 48.66 372 ASN A N 1
ATOM 2812 C CA . ASN A 1 372 ? 9.890 -8.880 25.328 1.00 48.66 372 ASN A CA 1
ATOM 2813 C C . ASN A 1 372 ? 10.749 -10.091 24.948 1.00 48.66 372 ASN A C 1
ATOM 2815 O O . ASN A 1 372 ? 10.367 -11.227 25.232 1.00 48.66 372 ASN A O 1
ATOM 2819 N N . ALA A 1 373 ? 11.922 -9.844 24.362 1.00 41.06 373 ALA A N 1
ATOM 2820 C CA . ALA A 1 373 ? 12.989 -10.829 24.332 1.00 41.06 373 ALA A CA 1
ATOM 2821 C C . ALA A 1 373 ? 13.242 -11.276 25.777 1.00 41.06 373 ALA A C 1
ATOM 2823 O O . ALA A 1 373 ? 13.850 -10.548 26.562 1.00 41.06 373 ALA A O 1
ATOM 2824 N N . SER A 1 374 ? 12.741 -12.450 26.160 1.00 33.44 374 SER A N 1
ATOM 2825 C CA . SER A 1 374 ? 13.300 -13.138 27.311 1.00 33.44 374 SER A CA 1
ATOM 2826 C C . SER A 1 374 ? 14.796 -13.283 27.015 1.00 33.44 374 SER A C 1
ATOM 2828 O O . SER A 1 374 ? 15.133 -13.732 25.912 1.00 33.44 374 SER A O 1
ATOM 2830 N N . PRO A 1 375 ? 15.709 -12.870 27.915 1.00 37.22 375 PRO A N 1
ATOM 2831 C CA . PRO A 1 375 ? 17.094 -13.292 27.772 1.00 37.22 375 PRO A CA 1
ATOM 2832 C C . PRO A 1 375 ? 17.088 -14.823 27.647 1.00 37.22 375 PRO A C 1
ATOM 2834 O O . PRO A 1 375 ? 16.237 -15.457 28.282 1.00 37.22 375 PRO A O 1
ATOM 2837 N N . PRO A 1 376 ? 17.948 -15.417 26.798 1.00 38.34 376 PRO A N 1
ATOM 2838 C CA . PRO A 1 376 ? 18.051 -16.865 26.742 1.00 38.34 376 PRO A CA 1
ATOM 2839 C C . PRO A 1 376 ? 18.248 -17.368 28.170 1.00 38.34 376 PRO A C 1
ATOM 2841 O O . PRO A 1 376 ? 19.091 -16.854 28.907 1.00 38.34 376 PRO A O 1
ATOM 2844 N N . ASP A 1 377 ? 17.382 -18.290 28.574 1.00 37.00 377 ASP A N 1
ATOM 2845 C CA . ASP A 1 377 ? 17.485 -18.964 29.854 1.00 37.00 377 ASP A CA 1
ATOM 2846 C C . ASP A 1 377 ? 18.807 -19.738 29.812 1.00 37.00 377 ASP A C 1
ATOM 2848 O O . ASP A 1 377 ? 18.933 -20.731 29.092 1.00 37.00 377 ASP A O 1
ATOM 2852 N N . ASP A 1 378 ? 19.826 -19.230 30.509 1.00 46.09 378 ASP A N 1
ATOM 2853 C CA . ASP A 1 378 ? 21.073 -19.942 30.796 1.00 46.09 378 ASP A CA 1
ATOM 2854 C C . ASP A 1 378 ? 20.754 -21.077 31.784 1.00 46.09 378 ASP A C 1
ATOM 2856 O O . ASP A 1 378 ? 21.198 -21.093 32.932 1.00 46.09 378 ASP A O 1
ATOM 2860 N N . THR A 1 379 ? 19.934 -22.031 31.352 1.00 43.34 379 THR A N 1
ATOM 2861 C CA . THR A 1 379 ? 19.697 -23.291 32.043 1.00 43.34 379 THR A CA 1
ATOM 2862 C C . THR A 1 379 ? 19.513 -24.421 31.035 1.00 43.34 379 THR A C 1
ATOM 2864 O O . THR A 1 379 ? 18.426 -24.942 30.839 1.00 43.34 379 THR A O 1
ATOM 2867 N N . GLU A 1 380 ? 20.621 -24.877 30.454 1.00 35.16 380 GLU A N 1
ATOM 2868 C CA . GLU A 1 380 ? 20.885 -26.317 30.391 1.00 35.16 380 GLU A CA 1
ATOM 2869 C C . GLU A 1 380 ? 22.402 -26.573 30.371 1.00 35.16 380 GLU A C 1
ATOM 2871 O O . GLU A 1 380 ? 23.160 -25.946 29.632 1.00 35.16 380 GLU A O 1
ATOM 2876 N N . ILE A 1 381 ? 22.805 -27.436 31.308 1.00 38.62 381 ILE A N 1
ATOM 2877 C CA . ILE A 1 381 ? 24.163 -27.859 31.684 1.00 38.62 381 ILE A CA 1
ATOM 2878 C C . ILE A 1 381 ? 24.742 -28.824 30.652 1.00 38.62 381 ILE A C 1
ATOM 2880 O O . 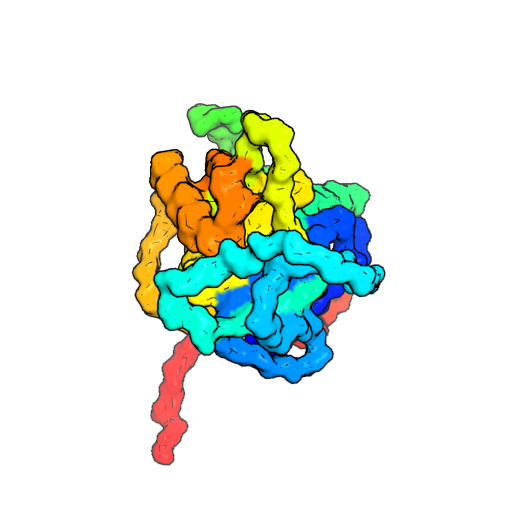ILE A 1 381 ? 23.979 -29.706 30.196 1.00 38.62 381 ILE A O 1
#

InterPro domains:
  IPR006076 FAD dependent oxidoreductase [PF01266] (105-349)
  IPR036188 FAD/NAD(P)-binding domain superfamily [G3DSA:3.50.50.60] (111-349)
  IPR036188 FAD/NAD(P)-binding domain superfamily [SSF51905] (105-369)

Sequence (381 aa):
GETTMGSWAWINSNEKGAPSPYHTLNCLGMLAWHRCSVVQPFGEWTGSLVRRRTPIHYGGHYRAKGPLLHDPINNNDDDDDDNDNDDDDTSFFSSQHSDNHDSNVYYYPDEGCVDPGAAVRAMRSKAIEQGATFIGNAHVTNLIRQPENGPITGVTYTSSSGDNEDDTTITNHTIDSIDVVVVAGGVGSGDPVLGELPLLHSPGAIAYAKPNHDDNSSHPRLKRILVDTIRESHVLQRADGTVLVGGGFLVVGGAASAQARHDLPNTPSSATTNTTDERIMGDALLHAATPLAAPLLNRVSLTATVSRNRPMPADGFPAIGRLVDDDNLYYAVTHSGVTLSPLLGKLVAMELTDNVHCHLLESFRPSRLFQNASPPDDTEI

Mean predicted aligned error: 10.01 Å

Nearest PDB structures (foldseek):
  7fgp-assembly1_B  TM=7.778E-01  e=6.442E-16  Aureimonas altamirensis DSM 21988
  7fgp-assembly1_A  TM=7.502E-01  e=1.746E-15  Aureimonas altamirensis DSM 21988
  6a6v-assembly2_H  TM=6.822E-01  e=1.135E-10  Aspergillus nidulans
  6iwe-assembly1_A  TM=6.579E-01  e=1.276E-10  Penicillium terrenum
  4rsl-assembly1_A  TM=6.709E-01  e=3.887E-10  Penicillium terrenum

pLDDT: mean 80.66, std 20.06, range [29.67, 98.25]

Solvent-accessible surface area (backbone atoms only — not comparable to full-atom values): 22223 Å² total; per-residue (Å²): 118,73,58,54,78,57,50,85,34,60,31,60,44,77,80,34,61,72,88,36,73,62,17,52,51,25,48,50,5,52,53,26,39,74,65,38,78,73,44,34,86,48,59,46,70,49,10,32,40,40,33,31,60,77,80,83,79,86,80,83,85,70,73,68,48,65,71,48,94,61,77,73,91,71,68,68,97,72,76,98,66,96,74,94,74,96,77,93,79,82,73,86,72,70,91,79,63,95,72,68,87,60,59,35,33,33,38,27,67,86,17,27,34,41,60,52,62,60,40,50,48,45,48,51,53,53,40,41,77,74,70,49,86,83,79,75,68,59,46,78,69,39,63,38,45,60,57,86,93,41,52,48,35,24,40,31,29,37,34,68,50,60,98,45,87,96,53,56,48,77,45,82,48,75,46,73,82,36,76,67,49,73,48,61,53,48,62,58,30,45,36,68,67,68,69,40,44,58,56,42,93,36,78,46,48,36,21,33,26,36,64,49,87,85,57,94,59,86,75,70,73,72,73,42,33,40,35,31,67,76,77,16,23,33,40,41,58,48,95,90,51,44,31,41,27,34,49,54,82,78,71,74,35,30,62,70,47,39,62,72,51,80,82,56,83,90,68,78,93,74,68,82,69,49,76,64,56,37,47,55,51,23,53,48,31,51,59,68,30,28,90,79,42,44,83,42,58,78,46,43,42,82,74,47,49,37,76,43,57,46,25,25,30,55,61,19,42,49,28,39,39,52,39,90,93,33,87,25,42,29,37,54,35,35,60,56,42,69,22,30,42,61,32,48,55,51,52,53,50,46,30,69,76,68,72,49,85,60,74,90,40,59,96,20,38,39,51,75,72,71,57,73,82,70,73,80,77,92,74,84,133